Protein AF-A0A8C1GZW6-F1 (afdb_monomer)

pLDDT: mean 74.62, std 24.91, range [24.97, 98.5]

Radius of gyration: 87.18 Å; Cα contacts (8 Å, |Δi|>4): 19; chains: 1; bounding box: 157×88×228 Å

Sequence (388 aa):
MKTSWSILDLGSNAAQRAEIDMFERYIRGLDLQPQTENYETASQIEMATSPGRKTKARQQLLTLEQKCDVAKSMHKQMAEDLKRAKDLSERELDNYKATLEEADIHLTEVKKECCQFDRDIGKALRDKKSVTMSAEKVIRYIEDKVKAKESLIEKLHQKNAALLAYKKKLQIQLKQQEEMGEGLTALDFEQLKFGNMKCRKLLDEQNLRRVELKLLTGKTLHVLNSNKEKLQTLTHESDVLNSDSALRAKLLIKFEEETKQAEEERNKAEVLNRKLRGQLADFHVPHVLQYIKVKESHGQLKKSVKEWERKVEIAEVRILQTLKIYIYIPELCFLNDLIIIIPDGTKNVLKILGQASDHCWSQNSSSTTCSHRCWIVWFLKQQKLNMS

Mean predicted aligned error: 21.72 Å

Foldseek 3Di:
DPPPVVVVVVVVVVVVVVLVVLVVVLVVVVVPDDDDDDDDDDDDDDDDDDDDDDDPPPPPDDDPVRSVVSVVVSVVVVVVVVVVVVVVVVVVVVVVVVVVVVVVVVVVVVVVVVVVCCVQLVVVVVPPPCPPVSVVSVVVVVVVVVVVVVVVVVVVVVVVVVVVVVVVVVVVVVVVVVVVVVVCDPVNVVVVVVVVVVVVVVVVVVVVVVVVVVVVVVVVVVVVVVVVVVVVVVVVVVVVVVVVVVVVVVVVVVVVVVVVVVVVVVVVVVVVVVVVVVVVVVDDDPDPVVVVVVVVVVVVVVVVVVVVVVVVVVVVVVVVVVVVVVPDDDDDDDDDDDDDDDDDDDDDDDDDDDDDDDYDDDDDDDDDDDDDDDDDPPPVPPPDDDDD

Secondary structure (DSSP, 8-state):
--HHHHHHHHHHHHHHHHHHHHHHHHHHHHTTSPP-------------------------PPPHHHHHHHHHHHHHHHHHHHHHHHHHHHHHHHHHHHHHHHHHHHHHHHHHHHHHHIIIIIHHHH-TT-HHHHHHHHHHHHHHHHHHHHHHHHHHHHHHHHHHHHHHHHHHHHHHHHHHHHTS-HHHHHHHHHHHHHHHHHHHHHHHHHHHHHHHHHHHHHHHHHHHHHHHHHHHHHHHHHHHHHHHHHHHHHHHHHHHHHHHHHHHHHHHHHHHHHHHHH-----HHHHHHHHHHHHHHHHHHHHHHHHHHHHHHHHHHHHHHTTS----------------------------------------------SSSSSTTSSSS---

InterPro domains:
  IPR025254 CCDC113/CCDC96, coiled-coil [PF13870] (147-319)
  IPR051885 Coiled-coil domain-containing protein involved in ciliogenesis [PTHR15654] (14-318)

Solvent-accessible surface area (backbone atoms only — not comparable to full-atom values): 23611 Å² total; per-residue (Å²): 130,78,68,64,59,58,57,56,51,53,53,52,54,50,51,52,50,52,52,50,52,52,50,52,52,52,53,61,54,52,79,73,51,84,89,77,89,87,81,91,89,85,83,89,84,84,87,83,92,82,90,87,74,89,78,71,79,76,78,80,73,73,50,74,66,58,51,51,50,52,50,52,50,51,51,51,50,52,52,51,51,52,47,53,53,48,58,50,54,52,53,50,51,52,50,51,51,53,53,50,53,51,49,53,51,49,51,52,48,51,52,51,50,52,56,47,46,44,62,72,46,49,56,53,66,70,51,82,89,40,67,72,65,36,53,56,49,52,52,51,52,51,51,54,49,51,53,53,49,53,55,47,49,54,54,49,52,54,51,50,53,51,50,53,53,50,51,51,52,52,53,50,53,51,50,50,50,50,54,59,54,57,74,60,43,75,64,54,56,50,48,50,50,50,51,52,52,54,51,49,53,53,50,51,54,51,51,49,52,50,51,52,51,50,51,51,50,52,51,51,50,52,54,50,50,54,50,50,52,52,49,51,52,52,50,51,52,49,51,52,50,51,51,50,51,54,51,50,53,56,49,50,54,50,51,53,52,52,48,53,50,51,49,52,52,49,51,54,50,50,52,51,50,51,50,52,52,49,50,56,70,71,57,68,83,70,55,69,69,59,51,51,51,54,51,49,51,50,52,50,52,52,50,50,52,54,52,49,53,51,52,49,51,53,51,50,52,52,55,57,52,59,63,60,63,78,75,77,86,89,90,80,82,83,89,78,93,79,90,78,90,81,84,88,89,81,92,88,85,90,79,84,82,85,76,90,74,82,85,74,88,86,80,87,88,82,89,86,90,88,80,79,95,83,82,87,80,78,75,90,75,81,87,80,90,77,99,127

Organism: Cyprinus carpio (NCBI:txid7962)

Structure (mmCIF, N/CA/C/O backbone):
data_AF-A0A8C1GZW6-F1
#
_entry.id   AF-A0A8C1GZW6-F1
#
loop_
_atom_site.group_PDB
_atom_site.id
_atom_site.type_symbol
_atom_site.label_atom_id
_atom_site.label_alt_id
_atom_site.label_comp_id
_atom_site.label_asym_id
_atom_site.label_entity_id
_atom_site.label_seq_id
_atom_site.pdbx_PDB_ins_code
_atom_site.Cartn_x
_atom_site.Cartn_y
_atom_site.Cartn_z
_atom_site.occupancy
_atom_site.B_iso_or_equiv
_atom_site.auth_seq_id
_atom_site.auth_comp_id
_atom_site.auth_asym_id
_atom_site.auth_atom_id
_atom_site.pdbx_PDB_model_num
ATOM 1 N N . MET A 1 1 ? -20.889 56.865 37.096 1.00 44.75 1 MET A N 1
ATOM 2 C CA . MET A 1 1 ? -19.533 56.318 36.839 1.00 44.75 1 MET A CA 1
ATOM 3 C C . MET A 1 1 ? -18.882 55.573 38.021 1.00 44.75 1 MET A C 1
ATOM 5 O O . MET A 1 1 ? -17.919 54.864 37.774 1.00 44.75 1 MET A O 1
ATOM 9 N N . LYS A 1 2 ? -19.381 55.635 39.274 1.00 47.78 2 LYS A N 1
ATOM 10 C CA . LYS A 1 2 ? -18.767 54.917 40.422 1.00 47.78 2 LYS A CA 1
ATOM 11 C C . LYS A 1 2 ? -19.174 53.441 40.605 1.00 47.78 2 LYS A C 1
ATOM 13 O O . LYS A 1 2 ? -18.517 52.738 41.355 1.00 47.78 2 LYS A O 1
ATOM 18 N N . THR A 1 3 ? -20.203 52.948 39.919 1.00 47.19 3 THR A N 1
ATOM 19 C CA . THR A 1 3 ? -20.730 51.580 40.109 1.00 47.19 3 THR A CA 1
ATOM 20 C C . THR A 1 3 ? -20.043 50.509 39.254 1.00 47.19 3 THR A C 1
ATOM 22 O O . THR A 1 3 ? -20.139 49.331 39.571 1.00 47.19 3 THR A O 1
ATOM 25 N N . SER A 1 4 ? -19.309 50.893 38.203 1.00 43.72 4 SER A N 1
ATOM 26 C CA . SER A 1 4 ? -18.641 49.934 37.306 1.00 43.72 4 SER A CA 1
ATOM 27 C C . SER A 1 4 ? -17.363 49.334 37.903 1.00 43.72 4 SER A C 1
ATOM 29 O O . SER A 1 4 ? -17.035 48.190 37.612 1.00 43.72 4 SER A O 1
ATOM 31 N N . TRP A 1 5 ? -16.649 50.087 38.746 1.00 42.88 5 TRP A N 1
ATOM 32 C CA . TRP A 1 5 ? -15.381 49.649 39.339 1.00 42.88 5 TRP A CA 1
ATOM 33 C C . TRP A 1 5 ? -15.591 48.658 40.488 1.00 42.88 5 TRP A C 1
ATOM 35 O O . TRP A 1 5 ? -14.840 47.700 40.606 1.00 42.88 5 TRP A O 1
ATOM 45 N N . SER A 1 6 ? -16.663 48.813 41.272 1.00 50.44 6 SER A N 1
ATOM 46 C CA . SER A 1 6 ? -16.993 47.888 42.365 1.00 50.44 6 SER A CA 1
ATOM 47 C C . SER A 1 6 ? -17.390 46.494 41.863 1.00 50.44 6 SER A C 1
ATOM 49 O O . SER A 1 6 ? -17.057 45.501 42.498 1.00 50.44 6 SER A O 1
ATOM 51 N N . ILE A 1 7 ? -18.065 46.407 40.709 1.00 51.47 7 ILE A N 1
ATOM 52 C CA . ILE A 1 7 ? -18.487 45.132 40.102 1.00 51.47 7 ILE A CA 1
ATOM 53 C C . ILE A 1 7 ? -17.284 44.376 39.509 1.00 51.47 7 ILE A C 1
ATOM 55 O O . ILE A 1 7 ? -17.191 43.160 39.664 1.00 51.47 7 ILE A O 1
ATOM 59 N N . LEU A 1 8 ? -16.336 45.091 38.887 1.00 51.97 8 LEU A N 1
ATOM 60 C CA . LEU A 1 8 ? -15.081 44.513 38.384 1.00 51.97 8 LEU A CA 1
ATOM 61 C C . LEU A 1 8 ? -14.177 44.004 39.523 1.00 51.97 8 LEU A C 1
ATOM 63 O O . LEU A 1 8 ? -13.577 42.938 39.398 1.00 51.97 8 LEU A O 1
ATOM 67 N N . ASP A 1 9 ? -14.124 44.719 40.649 1.00 54.75 9 ASP A N 1
ATOM 68 C CA . ASP A 1 9 ? -13.275 44.361 41.794 1.00 54.75 9 ASP A CA 1
ATOM 69 C C . ASP A 1 9 ? -13.837 43.169 42.601 1.00 54.75 9 ASP A C 1
ATOM 71 O O . ASP A 1 9 ? -13.098 42.287 43.041 1.00 54.75 9 ASP A O 1
ATOM 75 N N . LEU A 1 10 ? -15.169 43.060 42.706 1.00 52.91 10 LEU A N 1
ATOM 76 C CA . LEU A 1 10 ? -15.850 41.894 43.290 1.00 52.91 10 LEU A CA 1
ATOM 77 C C . LEU A 1 10 ? -15.604 40.608 42.484 1.00 52.91 10 LEU A C 1
ATOM 79 O O . LEU A 1 10 ? -15.371 39.552 43.074 1.00 52.91 10 LEU A O 1
ATOM 83 N N . GLY A 1 11 ? -15.614 40.694 41.148 1.00 59.31 11 GLY A N 1
ATOM 84 C CA . GLY A 1 11 ? -15.303 39.562 40.267 1.00 59.31 11 GLY A CA 1
ATOM 85 C C . GLY A 1 11 ? -13.843 39.109 40.370 1.00 59.31 11 GLY A C 1
ATOM 86 O O . GLY A 1 11 ? -13.572 37.909 40.408 1.00 59.31 11 GLY A O 1
ATOM 87 N N . SER A 1 12 ? -12.912 40.060 40.495 1.00 65.69 12 SER A N 1
ATOM 88 C CA . SER A 1 12 ? -11.482 39.784 40.686 1.00 65.69 12 SER A CA 1
ATOM 89 C C . SER A 1 12 ? -11.206 39.094 42.030 1.00 65.69 12 SER A C 1
ATOM 91 O O . SER A 1 12 ? -10.506 38.082 42.089 1.00 65.69 12 SER A O 1
ATOM 93 N N . ASN A 1 13 ? -11.842 39.565 43.109 1.00 76.44 13 ASN A N 1
ATOM 94 C CA . ASN A 1 13 ? -11.713 38.973 44.444 1.00 76.44 13 ASN A CA 1
ATOM 95 C C . ASN A 1 13 ? -12.309 37.552 44.504 1.00 76.44 13 ASN A C 1
ATOM 97 O O . ASN A 1 13 ? -11.730 36.653 45.111 1.00 76.44 13 ASN A O 1
ATOM 101 N N . ALA A 1 14 ? -13.440 37.314 43.831 1.00 78.94 14 ALA A N 1
ATOM 102 C CA . ALA A 1 14 ? -14.045 35.985 43.741 1.00 78.94 14 ALA A CA 1
ATOM 103 C C . ALA A 1 14 ? -13.168 34.990 42.961 1.00 78.94 14 ALA A C 1
ATOM 105 O O . ALA A 1 14 ? -12.989 33.856 43.404 1.00 78.94 14 ALA A O 1
ATOM 106 N N . ALA A 1 15 ? -12.582 35.419 41.839 1.00 77.06 15 ALA A N 1
ATOM 107 C CA . ALA A 1 15 ? -11.681 34.588 41.043 1.00 77.06 15 ALA A CA 1
ATOM 108 C C . ALA A 1 15 ? -10.411 34.208 41.822 1.00 77.06 15 ALA A C 1
ATOM 110 O O . ALA A 1 15 ? -10.025 33.042 41.834 1.00 77.06 15 ALA A O 1
ATOM 111 N N . GLN A 1 16 ? -9.814 35.160 42.544 1.00 80.12 16 GLN A N 1
ATOM 112 C CA . GLN A 1 16 ? -8.653 34.903 43.402 1.00 80.12 16 GLN A CA 1
ATOM 113 C C . GLN A 1 16 ? -8.978 33.935 44.544 1.00 80.12 16 GLN A C 1
ATOM 115 O O . GLN A 1 16 ? -8.186 33.047 44.847 1.00 80.12 16 GLN A O 1
ATOM 120 N N . ARG A 1 17 ? -10.157 34.053 45.164 1.00 81.44 17 ARG A N 1
ATOM 121 C CA . ARG A 1 17 ? -10.601 33.100 46.195 1.00 81.44 17 ARG A CA 1
ATOM 122 C C . ARG A 1 17 ? -10.824 31.698 45.636 1.00 81.44 17 ARG A C 1
ATOM 124 O O . ARG A 1 17 ? -10.465 30.734 46.301 1.00 81.44 17 ARG A O 1
ATOM 131 N N . ALA A 1 18 ? -11.387 31.581 44.433 1.00 80.69 18 ALA A N 1
ATOM 132 C CA . ALA A 1 18 ? -11.562 30.296 43.760 1.00 80.69 18 ALA A CA 1
ATOM 133 C C . ALA A 1 18 ? -10.213 29.654 43.391 1.00 80.69 18 ALA A C 1
ATOM 135 O O . ALA A 1 18 ? -10.045 28.446 43.540 1.00 80.69 18 ALA A O 1
ATOM 136 N N . GLU A 1 19 ? -9.238 30.463 42.961 1.00 80.81 19 GLU A N 1
ATOM 137 C CA . GLU A 1 19 ? -7.859 30.020 42.729 1.00 80.81 19 GLU A CA 1
ATOM 138 C C . GLU A 1 19 ? -7.224 29.498 44.031 1.00 80.81 19 GLU A C 1
ATOM 140 O O . GLU A 1 19 ? -6.676 28.396 44.044 1.00 80.81 19 GLU A O 1
ATOM 145 N N . ILE A 1 20 ? -7.354 30.237 45.139 1.00 84.19 20 ILE A N 1
ATOM 146 C CA . ILE A 1 20 ? -6.832 29.829 46.453 1.00 84.19 20 ILE A CA 1
ATOM 147 C C . ILE A 1 20 ? -7.492 28.527 46.937 1.00 84.19 20 ILE A C 1
ATOM 149 O O . ILE A 1 20 ? -6.777 27.601 47.306 1.00 84.19 20 ILE A O 1
ATOM 153 N N . ASP A 1 21 ? -8.823 28.408 46.883 1.00 84.50 21 ASP A N 1
ATOM 154 C CA . ASP A 1 21 ? -9.544 27.184 47.282 1.00 84.50 21 ASP A CA 1
ATOM 155 C C . ASP A 1 21 ? -9.121 25.966 46.445 1.00 84.50 21 ASP A C 1
ATOM 157 O O . ASP A 1 21 ? -8.913 24.879 46.987 1.00 84.50 21 ASP A O 1
ATOM 161 N N . MET A 1 22 ? -8.926 26.141 45.133 1.00 85.19 22 MET A N 1
ATOM 162 C CA . MET A 1 22 ? -8.444 25.077 44.248 1.00 85.19 22 MET A CA 1
ATOM 163 C C . MET A 1 22 ? -7.055 24.578 44.669 1.00 85.19 22 MET A C 1
ATOM 165 O O . MET A 1 22 ? -6.859 23.368 44.809 1.00 85.19 22 MET A O 1
ATOM 169 N N . PHE A 1 23 ? -6.119 25.490 44.944 1.00 83.44 23 PHE A N 1
ATOM 170 C CA . PHE A 1 23 ? -4.781 25.124 45.409 1.00 83.44 23 PHE A CA 1
ATOM 171 C C . PHE A 1 23 ? -4.786 24.518 46.812 1.00 83.44 23 PHE A C 1
ATOM 173 O O . PHE A 1 23 ? -4.081 23.544 47.056 1.00 83.44 23 PHE A O 1
ATOM 180 N N . GLU A 1 24 ? -5.603 25.030 47.730 1.00 84.44 24 GLU A N 1
ATOM 181 C CA . GLU A 1 24 ? -5.739 24.439 49.059 1.00 84.44 24 GLU A CA 1
ATOM 182 C C . GLU A 1 24 ? -6.296 23.011 49.002 1.00 84.44 24 GLU A C 1
ATOM 184 O O . GLU A 1 24 ? -5.834 22.141 49.736 1.00 84.44 24 GLU A O 1
ATOM 189 N N . ARG A 1 25 ? -7.276 22.739 48.128 1.00 80.25 25 ARG A N 1
ATOM 190 C CA . ARG A 1 25 ? -7.793 21.376 47.912 1.00 80.25 25 ARG A CA 1
ATOM 191 C C . ARG A 1 25 ? -6.733 20.454 47.326 1.00 80.25 25 ARG A C 1
ATOM 193 O O . ARG A 1 25 ? -6.627 19.320 47.781 1.00 80.25 25 ARG A O 1
ATOM 200 N N . TYR A 1 26 ? -5.938 20.948 46.380 1.00 81.50 26 TYR A N 1
ATOM 201 C CA . TYR A 1 26 ? -4.816 20.199 45.821 1.00 81.50 26 TYR A CA 1
ATOM 202 C C . TYR A 1 26 ? -3.787 19.829 46.897 1.00 81.50 26 TYR A C 1
ATOM 204 O O . TYR A 1 26 ? -3.408 18.668 47.017 1.00 81.50 26 TYR A O 1
ATOM 212 N N . ILE A 1 27 ? -3.399 20.792 47.737 1.00 81.44 27 ILE A N 1
ATOM 213 C CA . ILE A 1 27 ? -2.453 20.575 48.841 1.00 81.44 27 ILE A CA 1
ATOM 214 C C . ILE A 1 27 ? -3.016 19.569 49.855 1.00 81.44 27 ILE A C 1
ATOM 216 O O . ILE A 1 27 ? -2.327 18.621 50.218 1.00 81.44 27 ILE A O 1
ATOM 220 N N . ARG A 1 28 ? -4.291 19.708 50.247 1.00 79.50 28 ARG A N 1
ATOM 221 C CA . ARG A 1 28 ? -4.967 18.743 51.135 1.00 79.50 28 ARG A CA 1
ATOM 222 C C . ARG A 1 28 ? -5.018 17.327 50.543 1.00 79.50 28 ARG A C 1
ATOM 224 O O . ARG A 1 28 ? -4.983 16.360 51.295 1.00 79.50 28 ARG A O 1
ATOM 231 N N . GLY A 1 29 ? -5.108 17.199 49.218 1.00 70.38 29 GLY A N 1
ATOM 232 C CA . GLY A 1 29 ? -5.064 15.913 48.517 1.00 70.38 29 GLY A CA 1
ATOM 233 C C . GLY A 1 29 ? -3.675 15.267 48.497 1.00 70.38 29 GLY A C 1
ATOM 234 O O . GLY A 1 29 ? -3.581 14.043 48.566 1.00 70.38 29 GLY A O 1
ATOM 235 N N . LEU A 1 30 ? -2.606 16.070 48.450 1.00 63.25 30 LEU A N 1
ATOM 236 C CA . LEU A 1 30 ? -1.219 15.592 48.493 1.00 63.25 30 LEU A CA 1
ATOM 237 C C . LEU A 1 30 ? -0.821 15.046 49.871 1.00 63.25 30 LEU A C 1
ATOM 239 O O . LEU A 1 30 ? -0.143 14.026 49.936 1.00 63.25 30 LEU A O 1
ATOM 243 N N . ASP A 1 31 ? -1.291 15.659 50.963 1.00 55.56 31 ASP A N 1
ATOM 244 C CA . ASP A 1 31 ? -1.019 15.191 52.337 1.00 55.56 31 ASP A CA 1
ATOM 245 C C . ASP A 1 31 ? -1.650 13.819 52.657 1.00 55.56 31 ASP A C 1
ATOM 247 O O . ASP A 1 31 ? -1.290 13.175 53.643 1.00 55.56 31 ASP A O 1
ATOM 251 N N . LEU A 1 32 ? -2.576 13.344 51.818 1.00 56.09 32 LEU A N 1
ATOM 252 C CA . LEU A 1 32 ? -3.212 12.028 51.936 1.00 56.09 32 LEU A CA 1
ATOM 253 C C . LEU A 1 32 ? -2.522 10.940 51.088 1.00 56.09 32 LEU A C 1
ATOM 255 O O . LEU A 1 32 ? -2.893 9.770 51.201 1.00 56.09 32 LEU A O 1
ATOM 259 N N . GLN A 1 33 ? -1.522 11.283 50.263 1.00 41.81 33 GLN A N 1
ATOM 260 C CA . GLN A 1 33 ? -0.715 10.307 49.523 1.00 41.81 33 GLN A CA 1
ATOM 261 C C . GLN A 1 33 ? 0.612 10.010 50.247 1.00 41.81 33 GLN A C 1
ATOM 263 O O . GLN A 1 33 ? 1.394 10.928 50.495 1.00 41.81 33 GLN A O 1
ATOM 268 N N . PRO A 1 34 ? 0.939 8.736 50.541 1.00 41.00 34 PRO A N 1
ATOM 269 C CA . PRO A 1 34 ? 2.281 8.364 50.969 1.00 41.00 34 PRO A CA 1
ATOM 270 C C . PRO A 1 34 ? 3.279 8.659 49.842 1.00 41.00 34 PRO A C 1
ATOM 272 O O . PRO A 1 34 ? 3.136 8.161 48.725 1.00 41.00 34 PRO A O 1
ATOM 275 N N . GLN A 1 35 ? 4.280 9.478 50.157 1.00 37.03 35 GLN A N 1
ATOM 276 C CA . GLN A 1 35 ? 5.396 9.853 49.289 1.00 37.03 35 GLN A CA 1
ATOM 277 C C . GLN A 1 35 ? 6.021 8.620 48.616 1.00 37.03 35 GLN A C 1
ATOM 279 O O . GLN A 1 35 ? 6.473 7.697 49.291 1.00 37.03 35 GLN A O 1
ATOM 284 N N . THR A 1 36 ? 6.084 8.622 47.284 1.00 30.61 36 THR A N 1
ATOM 285 C CA . THR A 1 36 ? 7.051 7.814 46.532 1.00 30.61 36 THR A CA 1
ATOM 286 C C . THR A 1 36 ? 7.781 8.735 45.560 1.00 30.61 36 THR A C 1
ATOM 288 O O . THR A 1 36 ? 7.169 9.446 44.768 1.00 30.61 36 THR A O 1
ATOM 291 N N . GLU A 1 37 ? 9.097 8.766 45.725 1.00 38.41 37 GLU A N 1
ATOM 292 C CA . GLU A 1 37 ? 10.082 9.654 45.111 1.00 38.41 37 GLU A CA 1
ATOM 293 C C . GLU A 1 37 ? 10.200 9.461 43.586 1.00 38.41 37 GLU A C 1
ATOM 295 O O . GLU A 1 37 ? 10.073 8.336 43.101 1.00 38.41 37 GLU A O 1
ATOM 300 N N . ASN A 1 38 ? 10.525 10.526 42.833 1.00 32.91 38 ASN A N 1
ATOM 301 C CA . ASN A 1 38 ? 11.826 10.647 42.148 1.00 32.91 38 ASN A CA 1
ATOM 302 C C . ASN A 1 38 ? 11.934 11.808 41.131 1.00 32.91 38 ASN A C 1
ATOM 304 O O . ASN A 1 38 ? 10.976 12.174 40.453 1.00 32.91 38 ASN A O 1
ATOM 308 N N . TYR A 1 39 ? 13.194 12.244 40.989 1.00 32.94 39 TYR A N 1
ATOM 309 C CA . TYR A 1 39 ? 13.848 13.096 39.980 1.00 32.94 39 TYR A CA 1
ATOM 310 C C . TYR A 1 39 ? 13.787 14.616 40.206 1.00 32.94 39 TYR A C 1
ATOM 312 O O . TYR A 1 39 ? 12.782 15.278 39.978 1.00 32.94 39 TYR A O 1
ATOM 320 N N . GLU A 1 40 ? 14.815 15.205 40.831 1.00 32.91 40 GLU A N 1
ATOM 321 C CA . GLU A 1 40 ? 16.162 15.494 40.283 1.00 32.91 40 GLU A CA 1
ATOM 322 C C . GLU A 1 40 ? 16.124 16.490 39.120 1.00 32.91 40 GLU A C 1
ATOM 324 O O . GLU A 1 40 ? 15.840 16.115 37.990 1.00 32.91 40 GLU A O 1
ATOM 329 N N . THR A 1 41 ? 16.468 17.753 39.393 1.00 32.50 41 THR A N 1
ATOM 330 C CA . THR A 1 41 ? 17.342 18.612 38.566 1.00 32.50 41 THR A CA 1
ATOM 331 C C . THR A 1 41 ? 17.531 19.936 39.307 1.00 32.50 41 THR A C 1
ATOM 333 O O . THR A 1 41 ? 16.633 20.769 39.308 1.00 32.5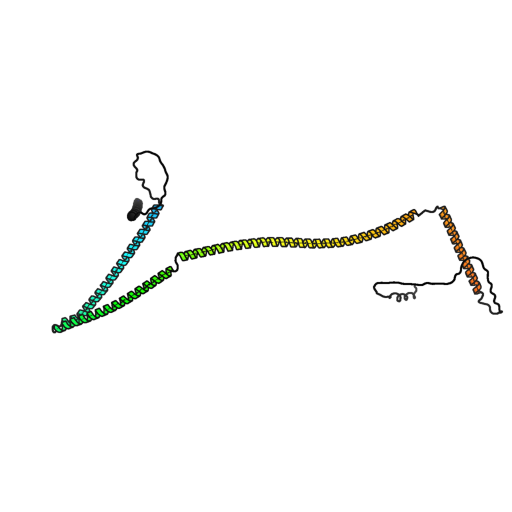0 41 THR A O 1
ATOM 336 N N . ALA A 1 42 ? 18.686 20.124 39.948 1.00 29.16 42 ALA A N 1
ATOM 337 C CA . ALA A 1 42 ? 19.359 21.421 40.116 1.00 29.16 42 ALA A CA 1
ATOM 338 C C . ALA A 1 42 ? 20.606 21.222 40.989 1.00 29.16 42 ALA A C 1
ATOM 340 O O . ALA A 1 42 ? 20.632 21.561 42.171 1.00 29.16 42 ALA A O 1
ATOM 341 N N . SER A 1 43 ? 21.640 20.631 40.394 1.00 34.38 43 SER A N 1
ATOM 342 C CA . SER A 1 43 ? 22.997 20.748 40.915 1.00 34.38 43 SER A CA 1
ATOM 343 C C . SER A 1 43 ? 23.626 22.040 40.384 1.00 34.38 43 SER A C 1
ATOM 345 O O . SER A 1 43 ? 23.306 22.463 39.274 1.00 34.38 43 SER A O 1
ATOM 347 N N . GLN A 1 44 ? 24.565 22.579 41.166 1.00 33.09 44 GLN A N 1
ATOM 348 C CA . GLN A 1 44 ? 25.487 23.693 40.892 1.00 33.09 44 GLN A CA 1
ATOM 349 C C . GLN A 1 44 ? 24.996 25.105 41.256 1.00 33.09 44 GLN A C 1
ATOM 351 O O . GLN A 1 44 ? 24.270 25.753 40.511 1.00 33.09 44 GLN A O 1
ATOM 356 N N . ILE A 1 45 ? 25.471 25.601 42.405 1.00 36.12 45 ILE A N 1
ATOM 357 C CA . ILE A 1 45 ? 26.421 26.727 42.507 1.00 36.12 45 ILE A CA 1
ATOM 358 C C . ILE A 1 45 ? 27.117 26.602 43.873 1.00 36.12 45 ILE A C 1
ATOM 360 O O . ILE A 1 45 ? 26.476 26.618 44.924 1.00 36.12 45 ILE A O 1
ATOM 364 N N . GLU A 1 46 ? 28.436 26.431 43.836 1.00 34.09 46 GLU A N 1
ATOM 365 C CA . GLU A 1 46 ? 29.315 26.387 45.001 1.00 34.09 46 GLU A CA 1
ATOM 366 C C . GLU A 1 46 ? 29.593 27.783 45.588 1.00 34.09 46 GLU A C 1
ATOM 368 O O . GLU A 1 46 ? 29.791 28.757 44.868 1.00 34.09 46 GLU A O 1
ATOM 373 N N . MET A 1 47 ? 29.652 27.796 46.925 1.00 35.66 47 MET A N 1
ATOM 374 C CA . MET A 1 47 ? 30.547 28.540 47.828 1.00 35.66 47 MET A CA 1
ATOM 375 C C . MET A 1 47 ? 30.739 30.065 47.694 1.00 35.66 47 MET A C 1
ATOM 377 O O . MET A 1 47 ? 31.457 30.542 46.825 1.00 35.66 47 MET A O 1
ATOM 381 N N . ALA A 1 48 ? 30.303 30.798 48.733 1.00 34.34 48 ALA A N 1
ATOM 382 C CA . ALA A 1 48 ? 31.159 31.735 49.483 1.00 34.34 48 ALA A CA 1
ATOM 383 C C . ALA A 1 48 ? 30.511 32.182 50.819 1.00 34.34 48 ALA A C 1
ATOM 385 O O . ALA A 1 48 ? 29.454 32.803 50.864 1.00 34.34 48 ALA A O 1
ATOM 386 N N . THR A 1 49 ? 31.191 31.815 51.902 1.00 35.41 49 THR A N 1
ATOM 387 C CA . THR A 1 49 ? 31.354 32.419 53.240 1.00 35.41 49 THR A CA 1
ATOM 388 C C . THR A 1 49 ? 30.560 33.688 53.628 1.00 35.41 49 THR A C 1
ATOM 390 O O . THR A 1 49 ? 30.836 34.775 53.128 1.00 35.41 49 THR A O 1
ATOM 393 N N . SER A 1 50 ? 29.702 33.585 54.660 1.00 35.41 50 SER A N 1
ATOM 394 C CA . SER A 1 50 ? 29.711 34.381 55.924 1.00 35.41 50 SER A CA 1
ATOM 395 C C . SER A 1 50 ? 28.319 34.469 56.592 1.00 35.41 50 SER A C 1
ATOM 397 O O . SER A 1 50 ? 27.306 34.522 55.894 1.00 35.41 50 SER A O 1
ATOM 399 N N . PRO A 1 51 ? 28.233 34.485 57.941 1.00 43.88 51 PRO A N 1
ATOM 400 C CA . PRO A 1 51 ? 26.987 34.278 58.673 1.00 43.88 51 PRO A CA 1
ATOM 401 C C . PRO A 1 51 ? 26.250 35.591 58.976 1.00 43.88 51 PRO A C 1
ATOM 403 O O . PRO A 1 51 ? 26.846 36.568 59.420 1.00 43.88 51 PRO A O 1
ATOM 406 N N . GLY A 1 52 ? 24.924 35.579 58.813 1.00 42.59 52 GLY A N 1
ATOM 407 C CA . GLY A 1 52 ? 24.039 36.603 59.376 1.00 42.59 52 GLY A CA 1
ATOM 408 C C . GLY A 1 52 ? 23.136 37.304 58.364 1.00 42.59 52 GLY A C 1
ATOM 409 O O . GLY A 1 52 ? 23.382 38.444 57.983 1.00 42.59 52 GLY A O 1
ATOM 410 N N . ARG A 1 53 ? 22.011 36.675 57.999 1.00 37.91 53 ARG A N 1
ATOM 411 C CA . ARG A 1 53 ? 20.814 37.407 57.553 1.00 37.91 53 ARG A CA 1
ATOM 412 C C . ARG A 1 53 ? 19.573 36.525 57.647 1.00 37.91 53 ARG A C 1
ATOM 414 O O . ARG A 1 53 ? 19.561 35.415 57.134 1.00 37.91 53 ARG A O 1
ATOM 421 N N . LYS A 1 54 ? 18.531 37.046 58.303 1.00 39.53 54 LYS A N 1
ATOM 422 C CA . LYS A 1 54 ? 17.197 36.443 58.435 1.00 39.53 54 LYS A CA 1
ATOM 423 C C . LYS A 1 54 ? 16.704 35.939 57.072 1.00 39.53 54 LYS A C 1
ATOM 425 O O . LYS A 1 54 ? 16.382 36.745 56.199 1.00 39.53 54 LYS A O 1
ATOM 430 N N . THR A 1 55 ? 16.635 34.626 56.897 1.00 36.88 55 THR A N 1
ATOM 431 C CA . THR A 1 55 ? 16.049 33.978 55.724 1.00 36.88 55 THR A CA 1
ATOM 432 C C . THR A 1 55 ? 14.537 34.177 55.775 1.00 36.88 55 THR A C 1
ATOM 434 O O . THR A 1 55 ? 13.806 33.416 56.399 1.00 36.88 55 THR A O 1
ATOM 437 N N . LYS A 1 56 ? 14.043 35.235 55.118 1.00 42.75 56 LYS A N 1
ATOM 438 C CA . LYS A 1 56 ? 12.672 35.221 54.598 1.00 42.75 56 LYS A CA 1
ATOM 439 C C . LYS A 1 56 ? 12.595 34.002 53.685 1.00 42.75 56 LYS A C 1
ATOM 441 O O . LYS A 1 56 ? 13.313 33.968 52.686 1.00 42.75 56 LYS A O 1
ATOM 446 N N . ALA A 1 57 ? 11.800 33.003 54.069 1.00 41.22 57 ALA A N 1
ATOM 447 C CA . ALA A 1 57 ? 11.519 31.840 53.242 1.00 41.22 57 ALA A CA 1
ATOM 448 C C . ALA A 1 57 ? 11.163 32.340 51.839 1.00 41.22 57 ALA A C 1
ATOM 450 O O . ALA A 1 57 ? 10.193 33.080 51.656 1.00 41.22 57 ALA A O 1
ATOM 451 N N . ARG A 1 58 ? 12.032 32.042 50.873 1.00 44.97 58 ARG A N 1
ATOM 452 C CA . ARG A 1 58 ? 11.845 32.421 49.480 1.00 44.97 58 ARG A CA 1
ATOM 453 C C . ARG A 1 58 ? 10.625 31.632 49.025 1.00 44.97 58 ARG A C 1
ATOM 455 O O . ARG A 1 58 ? 10.732 30.431 48.818 1.00 44.97 58 ARG A O 1
ATOM 462 N N . GLN A 1 59 ? 9.464 32.284 48.980 1.00 52.91 59 GLN A N 1
ATOM 463 C CA . GLN A 1 59 ? 8.256 31.711 48.399 1.00 52.91 59 GLN A CA 1
ATOM 464 C C . GLN A 1 59 ? 8.640 31.266 46.986 1.00 52.91 59 GLN A C 1
ATOM 466 O O . GLN A 1 59 ? 8.924 32.103 46.130 1.00 52.91 59 GLN A O 1
ATOM 471 N N . GLN A 1 60 ? 8.768 29.959 46.768 1.00 59.00 60 GLN A N 1
ATOM 472 C CA . GLN A 1 60 ? 8.909 29.413 45.428 1.00 59.00 60 GLN A CA 1
ATOM 473 C C . GLN A 1 60 ? 7.570 29.666 44.739 1.00 59.00 60 GLN A C 1
ATOM 475 O O . GLN A 1 60 ? 6.583 28.987 45.009 1.00 59.00 60 GLN A O 1
ATOM 480 N N . LEU A 1 61 ? 7.507 30.715 43.918 1.00 69.00 61 LEU A N 1
ATOM 481 C CA . LEU A 1 61 ? 6.357 30.927 43.053 1.00 69.00 61 LEU A CA 1
ATOM 482 C C . LEU A 1 61 ? 6.336 29.784 42.036 1.00 69.00 61 LEU A C 1
ATOM 484 O O . LEU A 1 61 ? 7.288 29.625 41.273 1.00 69.00 61 LEU A O 1
ATOM 488 N N . LEU A 1 62 ? 5.249 29.011 42.036 1.00 71.62 62 LEU A N 1
ATOM 489 C CA . LEU A 1 62 ? 4.962 28.043 40.981 1.00 71.62 62 LEU A CA 1
ATOM 490 C C . LEU A 1 62 ? 4.973 28.760 39.630 1.00 71.62 62 LEU A C 1
ATOM 492 O O . LEU A 1 62 ? 4.416 29.859 39.497 1.00 71.62 62 LEU A O 1
ATOM 496 N N . THR A 1 63 ? 5.589 28.136 38.629 1.00 80.62 63 THR A N 1
ATOM 497 C CA . THR A 1 63 ? 5.531 28.648 37.260 1.00 80.62 63 THR A CA 1
ATOM 498 C C . THR A 1 63 ? 4.088 28.602 36.752 1.00 80.62 63 THR A C 1
ATOM 500 O O . THR A 1 63 ? 3.255 27.838 37.246 1.00 80.62 63 THR A O 1
ATOM 503 N N . LEU A 1 64 ? 3.762 29.434 35.757 1.00 78.12 64 LEU A N 1
ATOM 504 C CA . LEU A 1 64 ? 2.420 29.440 35.159 1.00 78.12 64 LEU A CA 1
ATOM 505 C C . LEU A 1 64 ? 2.025 28.053 34.630 1.00 78.12 64 LEU A C 1
ATOM 507 O O . LEU A 1 64 ? 0.878 27.650 34.780 1.00 78.12 64 LEU A O 1
ATOM 511 N N . GLU A 1 65 ? 2.986 27.308 34.086 1.00 80.75 65 GLU A N 1
ATOM 512 C CA . GLU A 1 65 ? 2.797 25.936 33.613 1.00 80.75 65 GLU A CA 1
ATOM 513 C C . GLU A 1 65 ? 2.405 24.984 34.752 1.00 80.75 65 GLU A C 1
ATOM 515 O O . GLU A 1 65 ? 1.363 24.334 34.677 1.00 80.75 65 GLU A O 1
ATOM 520 N N . GLN A 1 66 ? 3.140 25.009 35.870 1.00 82.62 66 GLN A N 1
ATOM 521 C CA . GLN A 1 66 ? 2.816 24.214 37.060 1.00 82.62 66 GLN A CA 1
ATOM 522 C C . GLN A 1 66 ? 1.435 24.563 37.628 1.00 82.62 66 GLN A C 1
ATOM 524 O O . GLN A 1 66 ? 0.669 23.675 37.998 1.00 82.62 66 GLN A O 1
ATOM 529 N N . LYS A 1 67 ? 1.074 25.853 37.664 1.00 84.50 67 LYS A N 1
ATOM 530 C CA . LYS A 1 67 ? -0.268 26.289 38.079 1.00 84.50 67 LYS A CA 1
ATOM 531 C C . LYS A 1 67 ? -1.361 25.757 37.151 1.00 84.50 67 LYS A C 1
ATOM 533 O O . LYS A 1 67 ? -2.406 25.320 37.633 1.00 84.50 67 LYS A O 1
ATOM 538 N N . CYS A 1 68 ? -1.134 25.784 35.838 1.00 84.25 68 CYS A N 1
ATOM 539 C CA . CYS A 1 68 ? -2.070 25.241 34.858 1.00 84.25 68 CYS A CA 1
ATOM 540 C C . CYS A 1 68 ? -2.250 23.729 35.015 1.00 84.25 68 CYS A C 1
ATOM 542 O O . CYS A 1 68 ? -3.372 23.243 34.889 1.00 84.25 68 CYS A O 1
ATOM 544 N N . ASP A 1 69 ? -1.189 22.985 35.309 1.00 84.44 69 ASP A N 1
ATOM 545 C CA . ASP A 1 69 ? -1.278 21.534 35.474 1.00 84.44 69 ASP A CA 1
ATOM 546 C C . ASP A 1 69 ? -1.992 21.137 36.767 1.00 84.44 69 ASP A C 1
ATOM 548 O O . ASP A 1 69 ? -2.853 20.253 36.742 1.00 84.44 69 ASP A O 1
ATOM 552 N N . VAL A 1 70 ? -1.754 21.864 37.863 1.00 86.94 70 VAL A N 1
ATOM 553 C CA . VAL A 1 70 ? -2.538 21.718 39.098 1.00 86.94 70 VAL A CA 1
ATOM 554 C C . VAL A 1 70 ? -4.017 22.026 38.844 1.00 86.94 70 VAL A C 1
ATOM 556 O O . VAL A 1 70 ? -4.882 21.237 39.224 1.00 86.94 70 VAL A O 1
ATOM 559 N N . ALA A 1 71 ? -4.324 23.109 38.123 1.00 86.75 71 ALA A N 1
ATOM 560 C CA . ALA A 1 71 ? -5.700 23.462 37.778 1.00 86.75 71 ALA A CA 1
ATOM 561 C C . ALA A 1 71 ? -6.388 22.386 36.917 1.00 86.75 71 ALA A C 1
ATOM 563 O O . ALA A 1 71 ? -7.540 22.040 37.179 1.00 86.75 71 ALA A O 1
ATOM 564 N N . LYS A 1 72 ? -5.694 21.815 35.922 1.00 87.38 72 LYS A N 1
ATOM 565 C CA . LYS A 1 72 ? -6.216 20.705 35.102 1.00 87.38 72 LYS A CA 1
ATOM 566 C C . LYS A 1 72 ? -6.461 19.450 35.938 1.00 87.38 72 LYS A C 1
ATOM 568 O O . LYS A 1 72 ? -7.506 18.820 35.782 1.00 87.38 72 LYS A O 1
ATOM 573 N N . SER A 1 73 ? -5.521 19.095 36.815 1.00 87.31 73 SER A N 1
ATOM 574 C CA . SER A 1 73 ? -5.634 17.933 37.702 1.00 87.31 73 SER A CA 1
ATOM 575 C C . SER A 1 73 ? -6.833 18.071 38.643 1.00 87.31 73 SER A C 1
ATOM 577 O O . SER A 1 73 ? -7.704 17.202 38.678 1.00 87.31 73 SER A O 1
ATOM 579 N N . MET A 1 74 ? -6.960 19.222 39.308 1.00 87.75 74 MET A N 1
ATOM 580 C CA . MET A 1 74 ? -8.093 19.513 40.187 1.00 87.75 74 MET A CA 1
ATOM 581 C C . MET A 1 74 ? -9.416 19.568 39.434 1.00 87.75 74 MET A C 1
ATOM 583 O O . MET A 1 74 ? -10.425 19.073 39.930 1.00 87.75 74 MET A O 1
ATOM 587 N N . HIS A 1 75 ? -9.436 20.136 38.228 1.00 87.94 75 HIS A N 1
ATOM 588 C CA . HIS A 1 75 ? -10.629 20.134 37.390 1.00 87.94 75 HIS A CA 1
ATOM 589 C C . HIS A 1 75 ? -11.069 18.709 37.040 1.00 87.94 75 HIS A C 1
ATOM 591 O O . HIS A 1 75 ? -12.253 18.393 37.146 1.00 87.94 75 HIS A O 1
ATOM 597 N N . LYS A 1 76 ? -10.121 17.834 36.685 1.00 90.31 76 LYS A N 1
ATOM 598 C CA . LYS A 1 76 ? -10.395 16.419 36.425 1.00 90.31 76 LYS A CA 1
ATOM 599 C C . LYS A 1 76 ? -10.945 15.719 37.671 1.00 90.31 76 LYS A C 1
ATOM 601 O O . LYS A 1 76 ? -11.976 15.062 37.576 1.00 90.31 76 LYS A O 1
ATOM 606 N N . GLN A 1 77 ? -10.324 15.918 38.834 1.00 89.50 77 GLN A N 1
ATOM 607 C CA . GLN A 1 77 ? -10.788 15.335 40.095 1.00 89.50 77 GLN A CA 1
ATOM 608 C C . GLN A 1 77 ? -12.195 15.817 40.469 1.00 89.50 77 GLN A C 1
ATOM 610 O O . GLN A 1 77 ? -13.066 15.005 40.761 1.00 89.50 77 GLN A O 1
ATOM 615 N N . MET A 1 78 ? -12.460 17.124 40.378 1.00 89.56 78 MET A N 1
ATOM 616 C CA . MET A 1 78 ? -13.793 17.680 40.633 1.00 89.56 78 MET A CA 1
ATOM 617 C C . MET A 1 78 ? -14.836 17.158 39.641 1.00 89.56 78 MET A C 1
ATOM 619 O O . MET A 1 78 ? -15.980 16.926 40.025 1.00 89.56 78 MET A O 1
ATOM 623 N N . ALA A 1 79 ? -14.468 16.962 38.373 1.00 92.81 79 ALA A N 1
ATOM 624 C CA . ALA A 1 79 ? -15.361 16.370 37.382 1.00 92.81 79 ALA A CA 1
ATOM 625 C C . ALA A 1 79 ? -15.699 14.908 37.727 1.00 92.81 79 ALA A C 1
ATOM 627 O O . ALA A 1 79 ? -16.857 14.502 37.609 1.00 92.81 79 ALA A O 1
ATOM 628 N N . GLU A 1 80 ? -14.717 14.132 38.192 1.00 94.56 80 GLU A N 1
ATOM 629 C CA . GLU A 1 80 ? -14.915 12.760 38.671 1.00 94.56 80 GLU A CA 1
ATOM 630 C C . GLU A 1 80 ? -15.770 12.714 39.948 1.00 94.56 80 GLU A C 1
ATOM 632 O O . GLU A 1 80 ? -16.706 11.919 40.023 1.00 94.56 80 GLU A O 1
ATOM 637 N N . ASP A 1 81 ? -15.524 13.596 40.919 1.00 92.50 81 ASP A N 1
ATOM 638 C CA . ASP A 1 81 ? -16.324 13.725 42.145 1.00 92.50 81 ASP A CA 1
ATOM 639 C C . ASP A 1 81 ? -17.774 14.090 41.846 1.00 92.50 81 ASP A C 1
ATOM 641 O O . ASP A 1 81 ? -18.701 13.476 42.373 1.00 92.50 81 ASP A O 1
ATOM 645 N N . LEU A 1 82 ? -17.981 15.053 40.949 1.00 94.75 82 LEU A N 1
ATOM 646 C CA . LEU A 1 82 ? -19.307 15.475 40.522 1.00 94.75 82 LEU A CA 1
ATOM 647 C C . LEU A 1 82 ? -20.043 14.341 39.803 1.00 94.75 82 LEU A C 1
ATOM 649 O O . LEU A 1 82 ? -21.245 14.173 40.004 1.00 94.75 82 LEU A O 1
ATOM 653 N N . LYS A 1 83 ? -19.338 13.536 39.000 1.00 95.56 83 LYS A N 1
ATOM 654 C CA . LYS A 1 83 ? -19.913 12.336 38.384 1.00 95.56 83 LYS A CA 1
ATOM 655 C C . LYS A 1 83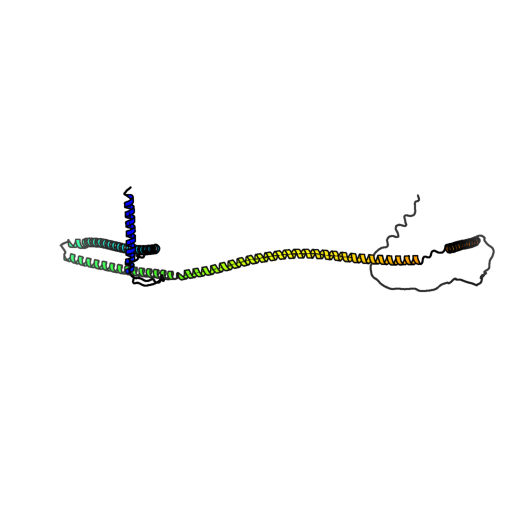 ? -20.297 11.297 39.441 1.00 95.56 83 LYS A C 1
ATOM 657 O O . LYS A 1 83 ? -21.431 10.838 39.434 1.00 95.56 83 LYS A O 1
ATOM 662 N N . ARG A 1 84 ? -19.409 10.995 40.396 1.00 95.94 84 ARG A N 1
ATOM 663 C CA . ARG A 1 84 ? -19.699 10.068 41.505 1.00 95.94 84 ARG A CA 1
ATOM 664 C C . ARG A 1 84 ? -20.905 10.510 42.331 1.00 95.94 84 ARG A C 1
ATOM 666 O O . ARG A 1 84 ? -21.758 9.686 42.645 1.00 95.94 84 ARG A O 1
ATOM 673 N N . ALA A 1 85 ? -20.985 11.797 42.662 1.00 95.50 85 ALA A N 1
ATOM 674 C CA . ALA A 1 85 ? -22.101 12.361 43.411 1.00 95.50 85 ALA A CA 1
ATOM 675 C C . ALA A 1 85 ? -23.422 12.244 42.635 1.00 95.50 85 ALA A C 1
ATOM 677 O O . ALA A 1 85 ? -24.436 11.861 43.215 1.00 95.50 85 ALA A O 1
ATOM 678 N N . LYS A 1 86 ? -23.405 12.510 41.320 1.00 96.44 86 LYS A N 1
ATOM 679 C CA . LYS A 1 86 ? -24.571 12.308 40.447 1.00 96.44 86 LYS A CA 1
ATOM 680 C C . LYS A 1 86 ? -25.012 10.848 40.426 1.00 96.44 86 LYS A C 1
ATOM 682 O O . LYS A 1 86 ? -26.169 10.582 40.739 1.00 96.44 86 LYS A O 1
ATOM 687 N N . ASP A 1 87 ? -24.091 9.926 40.150 1.00 95.56 87 ASP A N 1
ATOM 688 C CA . ASP A 1 87 ? -24.381 8.490 40.079 1.00 95.56 87 ASP A CA 1
ATOM 689 C C . ASP A 1 87 ? -24.952 7.965 41.410 1.00 95.56 87 ASP A C 1
ATOM 691 O O . ASP A 1 87 ? -25.857 7.132 41.418 1.00 95.56 87 ASP A O 1
ATOM 695 N N . LEU A 1 88 ? -24.448 8.453 42.551 1.00 96.50 88 LEU A N 1
ATOM 696 C CA . LEU A 1 88 ? -24.983 8.108 43.870 1.00 96.50 88 LEU A CA 1
ATOM 697 C C . LEU A 1 88 ? -26.404 8.653 44.059 1.00 96.50 88 LEU A C 1
ATOM 699 O O . LEU A 1 88 ? -27.296 7.899 44.437 1.00 96.50 88 LEU A O 1
ATOM 703 N N . SER A 1 89 ? -26.619 9.936 43.756 1.00 96.38 89 SER A N 1
ATOM 704 C CA . SER A 1 89 ? -27.931 10.574 43.907 1.00 96.38 89 SER A CA 1
ATOM 705 C C . SER A 1 89 ? -29.006 9.935 43.023 1.00 96.38 89 SER A C 1
ATOM 707 O O . SER A 1 89 ? -30.146 9.788 43.451 1.00 96.38 89 SER A O 1
ATOM 709 N N . GLU A 1 90 ? -28.648 9.505 41.810 1.00 95.88 90 GLU A N 1
ATOM 710 C CA . GLU A 1 90 ? -29.564 8.821 40.896 1.00 95.88 90 GLU A CA 1
ATOM 711 C C . GLU A 1 90 ? -29.967 7.448 41.445 1.00 95.88 90 GLU A C 1
ATOM 713 O O . GLU A 1 90 ? -31.155 7.136 41.507 1.00 95.88 90 GLU A O 1
ATOM 718 N N . ARG A 1 91 ? -29.001 6.674 41.961 1.00 96.31 91 ARG A N 1
ATOM 719 C CA . ARG A 1 91 ? -29.281 5.393 42.632 1.00 96.31 91 ARG A CA 1
ATOM 720 C C . ARG A 1 91 ? -30.194 5.562 43.841 1.00 96.31 91 ARG A C 1
ATOM 722 O O . ARG A 1 91 ? -31.099 4.758 44.040 1.00 96.31 91 ARG A O 1
ATOM 729 N N . GLU A 1 92 ? -29.958 6.582 44.663 1.00 96.31 92 GLU A N 1
ATOM 730 C CA . GLU A 1 92 ? -30.812 6.868 45.818 1.00 96.31 92 GLU A CA 1
ATOM 731 C C . GLU A 1 92 ? -32.228 7.259 45.390 1.00 96.31 92 GLU A C 1
ATOM 733 O O . GLU A 1 92 ? -33.196 6.737 45.942 1.00 96.31 92 GLU A O 1
ATOM 738 N N . LEU A 1 93 ? -32.367 8.118 44.375 1.00 96.75 93 LEU A N 1
ATOM 739 C CA . LEU A 1 93 ? -33.670 8.481 43.818 1.00 96.75 93 LEU A CA 1
ATOM 740 C C . LEU A 1 93 ? -34.427 7.262 43.293 1.00 96.75 93 LEU A C 1
ATOM 742 O O . LEU A 1 93 ? -35.624 7.140 43.550 1.00 96.75 93 LEU A O 1
ATOM 746 N N . ASP A 1 94 ? -33.756 6.353 42.593 1.00 96.00 94 ASP A N 1
ATOM 747 C CA . ASP A 1 94 ? -34.389 5.137 42.088 1.00 96.00 94 ASP A CA 1
ATOM 748 C C . ASP A 1 94 ? -34.799 4.184 43.219 1.00 96.00 94 ASP A C 1
ATOM 750 O O . ASP A 1 94 ? -35.894 3.622 43.174 1.00 96.00 94 ASP A O 1
ATOM 754 N N . ASN A 1 95 ? -34.004 4.081 44.290 1.00 96.44 95 ASN A N 1
ATOM 755 C CA . ASN A 1 95 ? -34.392 3.336 45.492 1.00 96.44 95 ASN A CA 1
ATOM 756 C C . ASN A 1 95 ? -35.632 3.940 46.171 1.00 96.44 95 ASN A C 1
ATOM 758 O O . ASN A 1 95 ? -36.540 3.205 46.568 1.00 96.44 95 ASN A O 1
ATOM 762 N N . TYR A 1 96 ? -35.699 5.270 46.295 1.00 96.81 96 TYR A N 1
ATOM 763 C CA . TYR A 1 96 ? -36.868 5.940 46.868 1.00 96.81 96 TYR A CA 1
ATOM 764 C C . TYR A 1 96 ? -38.116 5.753 46.003 1.00 96.81 96 TYR A C 1
ATOM 766 O O . TYR A 1 96 ? -39.183 5.483 46.551 1.00 96.81 96 TYR A O 1
ATOM 774 N N . LYS A 1 97 ? -37.994 5.831 44.671 1.00 97.19 97 LYS A N 1
ATOM 775 C CA . LYS A 1 97 ? -39.104 5.530 43.752 1.00 97.19 97 LYS A CA 1
ATOM 776 C C . LYS A 1 97 ? -39.595 4.094 43.926 1.00 97.19 97 LYS A C 1
ATOM 778 O O . LYS A 1 97 ? -40.788 3.898 44.118 1.00 97.19 97 LYS A O 1
ATOM 783 N N . ALA A 1 98 ? -38.688 3.116 43.939 1.00 95.50 98 ALA A N 1
ATOM 784 C CA . ALA A 1 98 ? -39.047 1.711 44.133 1.00 95.50 98 ALA A CA 1
ATOM 785 C C . ALA A 1 98 ? -39.757 1.479 45.480 1.00 95.50 98 ALA A C 1
ATOM 787 O O . ALA A 1 98 ? -40.769 0.786 45.536 1.00 95.50 98 ALA A O 1
ATOM 788 N N . THR A 1 99 ? -39.272 2.117 46.551 1.00 96.06 99 THR A N 1
ATOM 789 C CA . THR A 1 99 ? -39.887 2.035 47.888 1.00 96.06 99 THR A CA 1
ATOM 790 C C . THR A 1 99 ? -41.288 2.652 47.909 1.00 96.06 99 THR A C 1
ATOM 792 O O . THR A 1 99 ? -42.199 2.113 48.536 1.00 96.06 99 THR A O 1
ATOM 795 N N . LEU A 1 100 ? -41.477 3.785 47.225 1.00 96.69 100 LEU A N 1
ATOM 796 C CA . LEU A 1 100 ? -42.779 4.441 47.109 1.00 96.69 100 LEU A CA 1
ATOM 797 C C . LEU A 1 100 ? -43.772 3.565 46.329 1.00 96.69 100 LEU A C 1
ATOM 799 O O . LEU A 1 100 ? -44.895 3.364 46.784 1.00 96.69 100 LEU A O 1
ATOM 803 N N . GLU A 1 101 ? -43.345 3.006 45.194 1.00 95.75 101 GLU A N 1
ATOM 804 C CA . GLU A 1 101 ? -44.160 2.099 44.380 1.00 95.75 101 GLU A CA 1
ATOM 805 C C . GLU A 1 101 ? -44.566 0.841 45.163 1.00 95.75 101 GLU A C 1
ATOM 807 O O . GLU A 1 101 ? -45.729 0.439 45.125 1.00 95.75 101 GLU A O 1
ATOM 812 N N . GLU A 1 102 ? -43.645 0.246 45.927 1.00 95.12 102 GLU A N 1
ATOM 813 C CA . GLU A 1 102 ? -43.944 -0.883 46.816 1.00 95.12 102 GLU A CA 1
ATOM 814 C C . GLU A 1 102 ? -44.986 -0.504 47.880 1.00 95.12 102 GLU A C 1
ATOM 816 O O . GLU A 1 102 ? -45.961 -1.231 48.086 1.00 95.12 102 GLU A O 1
ATOM 821 N N . ALA A 1 103 ? -44.827 0.657 48.521 1.00 95.88 103 ALA A N 1
ATOM 822 C CA . ALA A 1 103 ? -45.767 1.144 49.526 1.00 95.88 103 ALA A CA 1
ATOM 823 C C . ALA A 1 103 ? -47.169 1.393 48.942 1.00 95.88 103 ALA A C 1
ATOM 825 O O . ALA A 1 103 ? -48.167 1.036 49.575 1.00 95.88 103 ALA A O 1
ATOM 826 N N . ASP A 1 104 ? -47.261 1.948 47.732 1.00 96.50 104 ASP A N 1
ATOM 827 C CA . ASP A 1 104 ? -48.529 2.147 47.028 1.00 96.50 104 ASP A CA 1
ATOM 828 C C . ASP A 1 104 ? -49.197 0.810 46.685 1.00 96.50 104 ASP A C 1
ATOM 830 O O . ASP A 1 104 ? -50.398 0.629 46.927 1.00 96.50 104 ASP A O 1
ATOM 834 N N . ILE A 1 105 ? -48.427 -0.167 46.193 1.00 95.00 105 ILE A N 1
ATOM 835 C CA . ILE A 1 105 ? -48.925 -1.525 45.944 1.00 95.00 105 ILE A CA 1
ATOM 836 C C . ILE A 1 105 ? -49.466 -2.119 47.248 1.00 95.00 105 ILE A C 1
ATOM 838 O O . ILE A 1 105 ? -50.636 -2.510 47.291 1.00 95.00 105 ILE A O 1
ATOM 842 N N . HIS A 1 106 ? -48.686 -2.096 48.331 1.00 94.69 106 HIS A N 1
ATOM 843 C CA . HIS A 1 106 ? -49.100 -2.605 49.640 1.00 94.69 106 HIS A CA 1
ATOM 844 C C . HIS A 1 106 ? -50.362 -1.911 50.159 1.00 94.69 106 HIS A C 1
ATOM 846 O O . HIS A 1 106 ? -51.286 -2.574 50.633 1.00 94.69 106 HIS A O 1
ATOM 852 N N . LEU A 1 107 ? -50.461 -0.588 50.023 1.00 96.06 107 LEU A N 1
ATOM 853 C CA . LEU A 1 107 ? -51.644 0.163 50.430 1.00 96.06 107 LEU A CA 1
ATOM 854 C C . LEU A 1 107 ? -52.886 -0.278 49.647 1.00 96.06 107 LEU A C 1
ATOM 856 O O . LEU A 1 107 ? -53.964 -0.438 50.229 1.00 96.06 107 LEU A O 1
ATOM 860 N N . THR A 1 108 ? -52.764 -0.476 48.331 1.00 95.88 108 THR A N 1
ATOM 861 C CA . THR A 1 108 ? -53.888 -0.959 47.516 1.00 95.88 108 THR A CA 1
ATOM 862 C C . THR A 1 108 ? -54.279 -2.394 47.859 1.00 95.88 108 THR A C 1
ATOM 864 O O . THR A 1 108 ? -55.472 -2.701 47.877 1.00 95.88 108 THR A O 1
ATOM 867 N N . GLU A 1 109 ? -53.317 -3.265 48.167 1.00 92.06 109 GLU A N 1
ATOM 868 C CA . GLU A 1 109 ? -53.568 -4.643 48.592 1.00 92.06 109 GLU A CA 1
ATOM 869 C C . GLU A 1 109 ? -54.271 -4.696 49.946 1.00 92.06 109 GLU A C 1
ATOM 871 O O . GLU A 1 109 ? -55.318 -5.329 50.053 1.00 92.06 109 GLU A O 1
ATOM 876 N N . VAL A 1 110 ? -53.777 -3.964 50.948 1.00 94.81 110 VAL A N 1
ATOM 877 C CA . VAL A 1 110 ? -54.406 -3.887 52.275 1.00 94.81 110 VAL A CA 1
ATOM 878 C C . VAL A 1 110 ? -55.838 -3.372 52.161 1.00 94.81 110 VAL A C 1
ATOM 880 O O . VAL A 1 110 ? -56.748 -3.981 52.714 1.00 94.81 110 VAL A O 1
ATOM 883 N N . LYS A 1 111 ? -56.081 -2.308 51.384 1.00 95.62 111 LYS A N 1
ATOM 884 C CA . LYS A 1 111 ? -57.445 -1.803 51.146 1.00 95.62 111 LYS A CA 1
ATOM 885 C C . LYS A 1 111 ? -58.351 -2.870 50.529 1.00 95.62 111 LYS A C 1
ATOM 887 O O . LYS A 1 111 ? -59.483 -3.044 50.981 1.00 95.62 111 LYS A O 1
ATOM 892 N N . LYS A 1 112 ? -57.868 -3.596 49.512 1.00 93.50 112 LYS A N 1
ATOM 893 C CA . LYS A 1 112 ? -58.622 -4.691 48.877 1.00 93.50 112 LYS A CA 1
ATOM 894 C C . LYS A 1 112 ? -58.928 -5.808 49.873 1.00 93.50 112 LYS A C 1
ATOM 896 O O . LYS A 1 112 ? -60.072 -6.258 49.921 1.00 93.50 112 LYS A O 1
ATOM 901 N N . GLU A 1 113 ? -57.944 -6.215 50.670 1.00 89.81 113 GLU A N 1
ATOM 902 C CA . GLU A 1 113 ? -58.076 -7.264 51.685 1.00 89.81 113 GLU A CA 1
ATOM 903 C C . GLU A 1 113 ? -59.047 -6.859 52.802 1.00 89.81 113 GLU A C 1
ATOM 905 O O . GLU A 1 113 ? -59.929 -7.643 53.142 1.00 89.81 113 GLU A O 1
ATOM 910 N N . CYS A 1 114 ? -58.984 -5.620 53.300 1.00 89.25 114 CYS A N 1
ATOM 911 C CA . CYS A 1 114 ? -59.949 -5.094 54.270 1.00 89.25 114 CYS A CA 1
ATOM 912 C C . CYS A 1 114 ? -61.378 -5.110 53.710 1.00 89.25 114 CYS A C 1
ATOM 914 O O . CYS A 1 114 ? -62.285 -5.652 54.339 1.00 89.25 114 CYS A O 1
ATOM 916 N N . CYS A 1 115 ? -61.587 -4.582 52.496 1.00 91.06 115 CYS A N 1
ATOM 917 C CA . CYS A 1 115 ? -62.907 -4.600 51.866 1.00 91.06 115 CYS A CA 1
ATOM 918 C C . CYS A 1 115 ? -63.416 -6.025 51.619 1.00 91.06 115 CYS A C 1
ATOM 920 O O . CYS A 1 115 ? -64.617 -6.272 51.703 1.00 91.06 115 CYS A O 1
ATOM 922 N N . GLN A 1 116 ? -62.532 -6.961 51.272 1.00 88.50 116 GLN A N 1
ATOM 923 C CA . GLN A 1 116 ? -62.908 -8.352 51.052 1.00 88.50 116 GLN A CA 1
ATOM 924 C C . GLN A 1 116 ? -63.277 -9.049 52.364 1.00 88.50 116 GLN A C 1
ATOM 926 O O . GLN A 1 116 ? -64.334 -9.672 52.433 1.00 88.50 116 GLN A O 1
ATOM 931 N N . PHE A 1 117 ? -62.488 -8.854 53.418 1.00 88.62 117 PHE A N 1
ATOM 932 C CA . PHE A 1 117 ? -62.792 -9.358 54.753 1.00 88.62 117 PHE A CA 1
ATOM 933 C C . PHE A 1 117 ? -64.145 -8.845 55.267 1.00 88.62 117 PHE A C 1
ATOM 935 O O . PHE A 1 117 ? -64.979 -9.630 55.715 1.00 88.62 117 PHE A O 1
ATOM 942 N N . ASP A 1 118 ? -64.429 -7.548 55.137 1.00 86.88 118 ASP A N 1
ATOM 943 C CA . ASP A 1 118 ? -65.711 -6.977 55.568 1.00 86.88 118 ASP A CA 1
ATOM 944 C C . ASP A 1 118 ? -66.910 -7.519 54.775 1.00 86.88 118 ASP A C 1
ATOM 946 O O . ASP A 1 118 ? -68.013 -7.667 55.323 1.00 86.88 118 ASP A O 1
ATOM 950 N N . ARG A 1 119 ? -66.714 -7.827 53.484 1.00 86.06 119 ARG A N 1
ATOM 951 C CA . ARG A 1 119 ? -67.740 -8.463 52.644 1.00 86.06 119 ARG A CA 1
ATOM 952 C C . ARG A 1 119 ? -68.000 -9.908 53.059 1.00 86.06 119 ARG A C 1
ATOM 954 O O . ARG A 1 119 ? -69.168 -10.266 53.219 1.00 86.06 119 ARG A O 1
ATOM 961 N N . ASP A 1 120 ? -66.942 -10.694 53.226 1.00 82.88 120 ASP A N 1
ATOM 962 C CA . ASP A 1 120 ? -67.017 -12.152 53.371 1.00 82.88 120 ASP A CA 1
ATOM 963 C C . ASP A 1 120 ? -67.279 -12.567 54.832 1.00 82.88 120 ASP A C 1
ATOM 965 O O . ASP A 1 120 ? -68.087 -13.458 55.103 1.00 82.88 120 ASP A O 1
ATOM 969 N N . ILE A 1 121 ? -66.658 -11.866 55.786 1.00 83.44 121 ILE A N 1
ATOM 970 C CA . ILE A 1 121 ? -66.752 -12.115 57.232 1.00 83.44 121 ILE A CA 1
ATOM 971 C C . ILE A 1 121 ? -67.602 -11.059 57.938 1.00 83.44 121 ILE A C 1
ATOM 973 O O . ILE A 1 121 ? -68.462 -11.402 58.752 1.00 83.44 121 ILE A O 1
ATOM 977 N N . GLY A 1 122 ? -67.412 -9.776 57.618 1.00 80.06 122 GLY A N 1
ATOM 978 C CA . GLY A 1 122 ? -68.053 -8.672 58.342 1.00 80.06 122 GLY A CA 1
ATOM 979 C C . GLY A 1 122 ? -69.585 -8.729 58.333 1.00 80.06 122 GLY A C 1
ATOM 980 O O . GLY A 1 122 ? -70.221 -8.386 59.329 1.00 80.06 122 GLY A O 1
ATOM 981 N N . LYS A 1 123 ? -70.204 -9.219 57.249 1.00 75.31 123 LYS A N 1
ATOM 982 C CA . LYS A 1 123 ? -71.656 -9.485 57.211 1.00 75.31 123 LYS A CA 1
ATOM 983 C C . LYS A 1 123 ? -72.064 -10.624 58.150 1.00 75.31 123 LYS A C 1
ATOM 985 O O . LYS A 1 123 ? -73.017 -10.461 58.901 1.00 75.31 123 LYS A O 1
ATOM 990 N N . ALA A 1 124 ? -71.320 -11.730 58.152 1.00 71.69 124 ALA A N 1
ATOM 991 C CA . ALA A 1 124 ? -71.618 -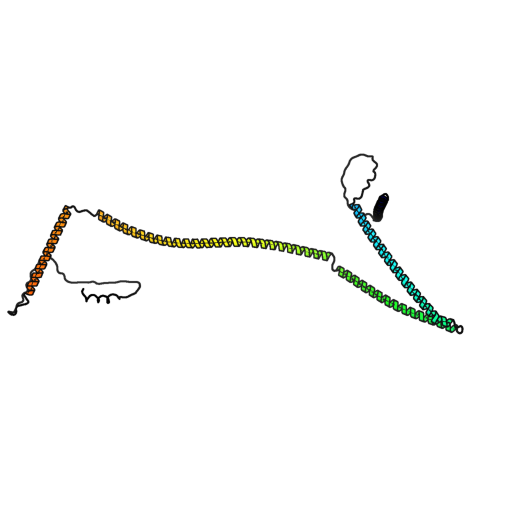12.904 58.971 1.00 71.69 124 ALA A CA 1
ATOM 992 C C . ALA A 1 124 ? -71.448 -12.649 60.481 1.00 71.69 124 ALA A C 1
ATOM 994 O O . ALA A 1 124 ? -72.133 -13.281 61.278 1.00 71.69 124 ALA A O 1
ATOM 995 N N . LEU A 1 125 ? -70.572 -11.717 60.873 1.00 71.19 125 LEU A N 1
ATOM 996 C CA . LEU A 1 125 ? -70.353 -11.349 62.277 1.00 71.19 125 LEU A CA 1
ATOM 997 C C . LEU A 1 125 ? -71.461 -10.453 62.863 1.00 71.19 125 LEU A C 1
ATOM 999 O O . LEU A 1 125 ? -71.640 -10.413 64.079 1.00 71.19 125 LEU A O 1
ATOM 1003 N N . ARG A 1 126 ? -72.203 -9.717 62.023 1.00 72.50 126 ARG A N 1
ATOM 1004 C CA . ARG A 1 126 ? -73.285 -8.818 62.473 1.00 72.50 126 ARG A CA 1
ATOM 1005 C C . ARG A 1 126 ? -74.585 -9.562 62.803 1.00 72.50 126 ARG A C 1
ATOM 1007 O O . ARG A 1 126 ? -75.400 -9.049 63.572 1.00 72.50 126 ARG A O 1
ATOM 1014 N N . ASP A 1 127 ? -74.747 -10.785 62.302 1.00 68.06 127 ASP A N 1
ATOM 1015 C CA . ASP A 1 127 ? -75.915 -11.631 62.547 1.00 68.06 127 ASP A CA 1
ATOM 1016 C C . ASP A 1 127 ? -75.772 -12.404 63.876 1.00 68.06 127 ASP A C 1
ATOM 1018 O O . ASP A 1 127 ? -75.256 -13.518 63.942 1.00 68.06 127 ASP A O 1
ATOM 1022 N N . LYS A 1 128 ? -76.271 -11.819 64.976 1.00 61.41 128 LYS A N 1
ATOM 1023 C CA . LYS A 1 128 ? -76.112 -12.308 66.369 1.00 61.41 128 LYS A CA 1
ATOM 1024 C C . LYS A 1 128 ? -76.675 -13.710 66.685 1.00 61.41 128 LYS A C 1
ATOM 1026 O O . LYS A 1 128 ? -76.493 -14.193 67.798 1.00 61.41 128 LYS A O 1
ATOM 1031 N N . LYS A 1 129 ? -77.375 -14.375 65.757 1.00 61.06 129 LYS A N 1
ATOM 1032 C CA . LYS A 1 129 ? -78.060 -15.663 66.006 1.00 61.06 129 LYS A CA 1
ATOM 1033 C C . LYS A 1 129 ? -77.144 -16.893 65.969 1.00 61.06 129 LYS A C 1
ATOM 1035 O O . LYS A 1 129 ? -77.598 -17.972 66.333 1.00 61.06 129 LYS A O 1
ATOM 1040 N N . SER A 1 130 ? -75.884 -16.771 65.540 1.00 55.72 130 SER A N 1
ATOM 1041 C CA . SER A 1 130 ? -75.008 -17.939 65.383 1.00 55.72 130 SER A CA 1
ATOM 1042 C C . SER A 1 130 ? -73.524 -17.616 65.569 1.00 55.72 130 SER A C 1
ATOM 1044 O O . SER A 1 130 ? -72.741 -17.558 64.622 1.00 55.72 130 SER A O 1
ATOM 1046 N N . VAL A 1 131 ? -73.124 -17.412 66.824 1.00 62.62 131 VAL A N 1
ATOM 1047 C CA . VAL A 1 131 ? -71.722 -17.145 67.184 1.00 62.62 131 VAL A CA 1
ATOM 1048 C C . VAL A 1 131 ? -70.812 -18.317 66.780 1.00 62.62 131 VAL A C 1
ATOM 1050 O O . VAL A 1 131 ? -69.765 -18.090 66.178 1.00 62.62 131 VAL A O 1
ATOM 1053 N N . THR A 1 132 ? -71.237 -19.568 66.983 1.00 62.81 132 THR A N 1
ATOM 1054 C CA . THR A 1 132 ? -70.449 -20.759 66.609 1.00 62.81 132 THR A CA 1
ATOM 1055 C C . THR A 1 132 ? -70.227 -20.888 65.093 1.00 62.81 132 THR A C 1
ATOM 1057 O O . THR A 1 132 ? -69.100 -21.127 64.670 1.00 62.81 132 THR A O 1
ATOM 1060 N N . MET A 1 133 ? -71.241 -20.628 64.251 1.00 63.34 133 MET A N 1
ATOM 1061 C CA . MET A 1 133 ? -71.071 -20.647 62.783 1.00 63.34 133 MET A CA 1
ATOM 1062 C C . MET A 1 133 ? -70.217 -19.482 62.268 1.00 63.34 133 MET A C 1
ATOM 1064 O O . MET A 1 133 ? -69.622 -19.579 61.193 1.00 63.34 133 MET A O 1
ATOM 1068 N N . SER A 1 134 ? -70.168 -18.366 63.003 1.00 73.06 134 SER A N 1
ATOM 1069 C CA . SER A 1 134 ? -69.327 -17.219 62.651 1.00 73.06 134 SER A CA 1
ATOM 1070 C C . SER A 1 134 ? -67.834 -17.525 62.840 1.00 73.06 134 SER A C 1
ATOM 1072 O O . SER A 1 134 ? -67.042 -17.210 61.954 1.00 73.06 134 SER A O 1
ATOM 1074 N N . ALA A 1 135 ? -67.458 -18.240 63.908 1.00 80.81 135 ALA A N 1
ATOM 1075 C CA . ALA A 1 135 ? -66.074 -18.654 64.156 1.00 80.81 135 ALA A CA 1
ATOM 1076 C C . ALA A 1 135 ? -65.547 -19.622 63.079 1.00 80.81 135 ALA A C 1
ATOM 1078 O O . ALA A 1 135 ? -64.452 -19.437 62.554 1.00 80.81 135 ALA A O 1
ATOM 1079 N N . GLU A 1 136 ? -66.352 -20.605 62.671 1.00 83.94 136 GLU A N 1
ATOM 1080 C CA . GLU A 1 136 ? -65.972 -21.579 61.638 1.00 83.94 136 GLU A CA 1
ATOM 1081 C C . GLU A 1 136 ? -65.822 -20.956 60.237 1.00 83.94 136 GLU A C 1
ATOM 1083 O O . GLU A 1 136 ? -65.029 -21.419 59.414 1.00 83.94 136 GLU A O 1
ATOM 1088 N N . LYS A 1 137 ? -66.555 -19.872 59.949 1.00 84.56 137 LYS A N 1
ATOM 1089 C CA . LYS A 1 137 ? -66.349 -19.077 58.727 1.00 84.56 137 LYS A CA 1
ATOM 1090 C C . LYS A 1 137 ? -65.037 -18.297 58.761 1.00 84.56 137 LYS A C 1
ATOM 1092 O O . LYS A 1 137 ? -64.362 -18.228 57.739 1.00 84.56 137 LYS A O 1
ATOM 1097 N N . VAL A 1 138 ? -64.672 -17.736 59.915 1.00 86.19 138 VAL A N 1
ATOM 1098 C CA . VAL A 1 138 ? -63.395 -17.026 60.087 1.00 86.19 138 VAL A CA 1
ATOM 1099 C C . VAL A 1 138 ? -62.218 -17.984 59.905 1.00 86.19 138 VAL A C 1
ATOM 1101 O O . VAL A 1 138 ? -61.286 -17.650 59.181 1.00 86.19 138 VAL A O 1
ATOM 1104 N N . ILE A 1 139 ? -62.284 -19.186 60.486 1.00 88.88 139 ILE A N 1
ATOM 1105 C CA . ILE A 1 139 ? -61.236 -20.208 60.332 1.00 88.88 139 ILE A CA 1
ATOM 1106 C C . ILE A 1 139 ? -61.061 -20.587 58.857 1.00 88.88 139 ILE A C 1
ATOM 1108 O O . ILE A 1 139 ? -59.954 -20.476 58.339 1.00 88.88 139 ILE A O 1
ATOM 1112 N N . ARG A 1 140 ? -62.149 -20.925 58.149 1.00 89.25 140 ARG A N 1
ATOM 1113 C CA . ARG A 1 140 ? -62.082 -21.240 56.710 1.00 89.25 140 ARG A CA 1
ATOM 1114 C C . ARG A 1 140 ? -61.515 -20.097 55.874 1.00 89.25 140 ARG A C 1
ATOM 1116 O O . ARG A 1 140 ? -60.691 -20.336 55.002 1.00 89.25 140 ARG A O 1
ATOM 1123 N N . TYR A 1 141 ? -61.910 -18.856 56.158 1.00 89.88 141 TYR A N 1
ATOM 1124 C CA . TYR A 1 141 ? -61.355 -17.692 55.467 1.00 89.88 141 TYR A CA 1
ATOM 1125 C C . TYR A 1 141 ? -59.842 -17.569 55.675 1.00 89.88 141 TYR A C 1
ATOM 1127 O O . TYR A 1 141 ? -59.113 -17.306 54.720 1.00 89.88 141 TYR A O 1
ATOM 1135 N N . ILE A 1 142 ? -59.358 -17.775 56.904 1.00 90.12 142 ILE A N 1
ATOM 1136 C CA . ILE A 1 142 ? -57.921 -17.757 57.200 1.00 90.12 142 ILE A CA 1
ATOM 1137 C C . ILE A 1 142 ? -57.216 -18.889 56.444 1.00 90.12 142 ILE A C 1
ATOM 1139 O O . ILE A 1 142 ? -56.213 -18.628 55.787 1.00 90.12 142 ILE A O 1
ATOM 1143 N N . GLU A 1 143 ? -57.746 -20.113 56.471 1.00 93.75 143 GLU A N 1
ATOM 1144 C CA . GLU A 1 143 ? -57.174 -21.261 55.753 1.00 93.75 143 GLU A CA 1
ATOM 1145 C C . GLU A 1 143 ? -57.101 -21.028 54.237 1.00 93.75 143 GLU A C 1
ATOM 1147 O O . GLU A 1 143 ? -56.064 -21.276 53.620 1.00 93.75 143 GLU A O 1
ATOM 1152 N N . ASP A 1 144 ? -58.168 -20.507 53.628 1.00 92.38 144 ASP A N 1
ATOM 1153 C CA . ASP A 1 144 ? -58.203 -20.189 52.198 1.00 92.38 144 ASP A CA 1
ATOM 1154 C C . ASP A 1 144 ? -57.206 -19.076 51.844 1.00 92.38 144 ASP A C 1
ATOM 1156 O O . ASP A 1 144 ? -56.533 -19.138 50.810 1.00 92.38 144 ASP A O 1
ATOM 1160 N N . LYS A 1 145 ? -57.052 -18.070 52.717 1.00 90.88 145 LYS A N 1
ATOM 1161 C CA . LYS A 1 145 ? -56.068 -16.993 52.535 1.00 90.88 145 LYS A CA 1
ATOM 1162 C C . LYS A 1 145 ? -54.635 -17.490 52.691 1.00 90.88 145 LYS A C 1
ATOM 1164 O O . LYS A 1 145 ? -53.785 -17.087 51.896 1.00 90.88 145 LYS A O 1
ATOM 1169 N N . VAL A 1 146 ? -54.370 -18.384 53.642 1.00 93.75 146 VAL A N 1
ATOM 1170 C CA . VAL A 1 146 ? -53.066 -19.044 53.793 1.00 93.75 146 VAL A CA 1
ATOM 1171 C C . VAL A 1 146 ? -52.732 -19.832 52.526 1.00 93.75 146 VAL A C 1
ATOM 1173 O O . VAL A 1 146 ? -51.699 -19.564 51.915 1.00 93.75 146 VAL A O 1
ATOM 1176 N N . LYS A 1 147 ? -53.646 -20.679 52.032 1.00 96.00 147 LYS A N 1
ATOM 1177 C CA . LYS A 1 147 ? -53.455 -21.435 50.777 1.00 96.00 147 LYS A CA 1
ATOM 1178 C C . LYS A 1 147 ? -53.213 -20.526 49.566 1.00 96.00 147 LYS A C 1
ATOM 1180 O O . LYS A 1 147 ? -52.360 -20.806 48.723 1.00 96.00 147 LYS A O 1
ATOM 1185 N N . ALA A 1 148 ? -53.945 -19.415 49.459 1.00 92.50 148 ALA A N 1
ATOM 1186 C CA . ALA A 1 148 ? -53.752 -18.451 48.377 1.00 92.50 148 ALA A CA 1
ATOM 1187 C C . ALA A 1 148 ? -52.368 -17.777 48.440 1.00 92.50 148 ALA A C 1
ATOM 1189 O O . ALA A 1 148 ? -51.724 -17.598 47.401 1.00 92.50 148 ALA A O 1
ATOM 1190 N N . LYS A 1 149 ? -51.891 -17.429 49.645 1.00 92.44 149 LYS A N 1
ATOM 1191 C CA . LYS A 1 149 ? -50.546 -16.873 49.858 1.00 92.44 149 LYS A CA 1
ATOM 1192 C C . LYS A 1 149 ? -49.455 -17.910 49.571 1.00 92.44 149 LYS A C 1
ATOM 1194 O O . LYS A 1 149 ? -48.496 -17.563 48.891 1.00 92.44 149 LYS A O 1
ATOM 1199 N N . GLU A 1 150 ? -49.625 -19.170 49.968 1.00 96.00 150 GLU A N 1
ATOM 1200 C CA . GLU A 1 150 ? -48.709 -20.271 49.619 1.00 96.00 150 GLU A CA 1
ATOM 1201 C C . GLU A 1 150 ? -48.584 -20.452 48.096 1.00 96.00 150 GLU A C 1
ATOM 1203 O O . GLU A 1 150 ? -47.476 -20.512 47.562 1.00 96.00 150 GLU A O 1
ATOM 1208 N N . SER A 1 151 ? -49.705 -20.428 47.363 1.00 95.94 151 SER A N 1
ATOM 1209 C CA . SER A 1 151 ? -49.689 -20.476 45.892 1.00 95.94 151 SER A CA 1
ATOM 1210 C C . SER A 1 151 ? -48.957 -19.280 45.268 1.00 95.94 151 SER A C 1
ATOM 1212 O O . SER A 1 151 ? -48.283 -19.421 44.244 1.00 95.94 151 SER A O 1
ATOM 1214 N N . LEU A 1 152 ? -49.082 -18.089 45.861 1.00 94.00 152 LEU A N 1
ATOM 1215 C CA . LEU A 1 152 ? -48.364 -16.901 45.402 1.00 94.00 152 LEU A CA 1
ATOM 1216 C C . LEU A 1 152 ? -46.857 -17.012 45.664 1.00 94.00 152 LEU A C 1
ATOM 1218 O O . LEU A 1 152 ? -46.078 -16.671 44.775 1.00 94.00 152 LEU A O 1
ATOM 1222 N N . ILE A 1 153 ? -46.452 -17.513 46.835 1.00 96.19 153 ILE A N 1
ATOM 1223 C CA . ILE A 1 153 ? -45.043 -17.756 47.178 1.00 96.19 153 ILE A CA 1
ATOM 1224 C C . ILE A 1 153 ? -44.409 -18.691 46.147 1.00 96.19 153 ILE A C 1
ATOM 1226 O O . ILE A 1 153 ? -43.371 -18.352 45.582 1.00 96.19 153 ILE A O 1
ATOM 1230 N N . GLU A 1 154 ? -45.068 -19.804 45.819 1.00 96.44 154 GLU A N 1
ATOM 1231 C CA . GLU A 1 154 ? -44.571 -20.756 44.820 1.00 96.44 154 GLU A CA 1
ATOM 1232 C C . GLU A 1 154 ? -44.406 -20.100 43.434 1.00 96.44 154 GLU A C 1
ATOM 1234 O O . GLU A 1 154 ? -43.363 -20.222 42.788 1.00 96.44 154 GLU A O 1
ATOM 1239 N N . LYS A 1 155 ? -45.384 -19.293 42.995 1.00 96.44 155 LYS A N 1
ATOM 1240 C CA . LYS A 1 155 ? -45.278 -18.525 41.738 1.00 96.44 155 LYS A CA 1
ATOM 1241 C C . LYS A 1 155 ? -44.114 -17.533 41.757 1.00 96.44 155 LYS A C 1
ATOM 1243 O O . LYS A 1 155 ? -43.442 -17.357 40.738 1.00 96.44 155 LYS A O 1
ATOM 1248 N N . LEU A 1 156 ? -43.888 -16.850 42.879 1.00 95.31 156 LEU A N 1
ATOM 1249 C CA . LEU A 1 156 ? -42.777 -15.909 43.029 1.00 95.31 156 LEU A CA 1
ATOM 1250 C C . LEU A 1 156 ? -41.429 -16.635 43.032 1.00 95.31 156 LEU A C 1
ATOM 1252 O O . LEU A 1 156 ? -40.504 -16.172 42.368 1.00 95.31 156 LEU A O 1
ATOM 1256 N N . HIS A 1 157 ? -41.328 -17.796 43.681 1.00 97.38 157 HIS A N 1
ATOM 1257 C CA . HIS A 1 157 ? -40.138 -18.649 43.644 1.00 97.38 157 HIS A CA 1
ATOM 1258 C C . HIS A 1 157 ? -39.791 -19.071 42.212 1.00 97.38 157 HIS A C 1
ATOM 1260 O O . HIS A 1 157 ? -38.648 -18.905 41.781 1.00 97.38 157 HIS A O 1
ATOM 1266 N N . GLN A 1 158 ? -40.780 -19.528 41.438 1.00 97.19 158 GLN A N 1
ATOM 1267 C CA . GLN A 1 158 ? -40.591 -19.904 40.033 1.00 97.19 158 GLN A CA 1
ATOM 1268 C C . GLN A 1 158 ? -40.135 -18.717 39.170 1.00 97.19 158 GLN A C 1
ATOM 1270 O O . GLN A 1 158 ? -39.189 -18.843 38.388 1.00 97.19 158 GLN A O 1
ATOM 1275 N N . LYS A 1 159 ? -40.749 -17.537 39.341 1.00 97.06 159 LYS A N 1
ATOM 1276 C CA . LYS A 1 159 ? -40.327 -16.308 38.644 1.00 97.06 159 LYS A CA 1
ATOM 1277 C C . LYS A 1 159 ? -38.906 -15.893 39.019 1.00 97.06 159 LYS A C 1
ATOM 1279 O O . LYS A 1 159 ? -38.129 -15.538 38.138 1.00 97.06 159 LYS A O 1
ATOM 1284 N N . ASN A 1 160 ? -38.555 -15.960 40.301 1.00 96.81 160 ASN A N 1
ATOM 1285 C CA . ASN A 1 160 ? -37.218 -15.618 40.775 1.00 96.81 160 ASN A CA 1
ATOM 1286 C C . ASN A 1 160 ? -36.162 -16.572 40.190 1.00 96.81 160 ASN A C 1
ATOM 1288 O O . ASN A 1 160 ? -35.144 -16.126 39.666 1.00 96.81 160 ASN A O 1
ATOM 1292 N N . ALA A 1 161 ? -36.437 -17.881 40.171 1.00 97.31 161 ALA A N 1
ATOM 1293 C CA . ALA A 1 161 ? -35.566 -18.869 39.536 1.00 97.31 161 ALA A CA 1
ATOM 1294 C C . ALA A 1 161 ? -35.372 -18.596 38.030 1.00 97.31 161 ALA A C 1
ATOM 1296 O O . ALA A 1 161 ? -34.242 -18.642 37.534 1.00 97.31 161 ALA A O 1
ATOM 1297 N N . ALA A 1 162 ? -36.444 -18.244 37.310 1.00 97.00 162 ALA A N 1
ATOM 1298 C CA . ALA A 1 162 ? -36.377 -17.881 35.894 1.00 97.00 162 ALA A CA 1
ATOM 1299 C C . ALA A 1 162 ? -35.548 -16.604 35.653 1.00 97.00 162 ALA A C 1
ATOM 1301 O O . ALA A 1 162 ? -34.698 -16.578 34.760 1.00 97.00 162 ALA A O 1
ATOM 1302 N N . LEU A 1 163 ? -35.739 -15.565 36.473 1.00 97.62 163 LEU A N 1
ATOM 1303 C CA . LEU A 1 163 ? -34.960 -14.325 36.396 1.00 97.62 163 LEU A CA 1
ATOM 1304 C C . LEU A 1 163 ? -33.480 -14.557 36.717 1.00 97.62 163 LEU A C 1
ATOM 1306 O O . LEU A 1 163 ? -32.615 -14.011 36.033 1.00 97.62 163 LEU A O 1
ATOM 1310 N N . LEU A 1 164 ? -33.164 -15.406 37.698 1.00 97.81 164 LEU A N 1
ATOM 1311 C CA . LEU A 1 164 ? -31.785 -15.794 38.003 1.00 97.81 164 LEU A CA 1
ATOM 1312 C C . LEU A 1 164 ? -31.127 -16.537 36.835 1.00 97.81 164 LEU A C 1
ATOM 1314 O O . LEU A 1 164 ? -29.971 -16.259 36.511 1.00 97.81 164 LEU A O 1
ATOM 1318 N N . ALA A 1 165 ? -31.847 -17.448 36.176 1.00 97.38 165 ALA A N 1
ATOM 1319 C CA . ALA A 1 165 ? -31.354 -18.127 34.979 1.00 97.38 165 ALA A CA 1
ATOM 1320 C C . ALA A 1 165 ? -31.116 -17.139 33.823 1.00 97.38 165 ALA A C 1
ATOM 1322 O O . ALA A 1 165 ? -30.075 -17.193 33.166 1.00 97.38 165 ALA A O 1
ATOM 1323 N N . TYR A 1 166 ? -32.033 -16.189 33.619 1.00 96.62 166 TYR A N 1
ATOM 1324 C CA . TYR A 1 166 ? -31.895 -15.147 32.601 1.00 96.62 166 TYR A CA 1
ATOM 1325 C C . TYR A 1 166 ? -30.712 -14.208 32.881 1.00 96.62 166 TYR A C 1
ATOM 1327 O O . TYR A 1 166 ? -29.900 -13.960 31.992 1.00 96.62 166 TYR A O 1
ATOM 1335 N N . LYS A 1 167 ? -30.543 -13.767 34.134 1.00 97.31 167 LYS A N 1
ATOM 1336 C CA . LYS A 1 167 ? -29.379 -12.989 34.583 1.00 97.31 167 LYS A CA 1
ATOM 1337 C C . LYS A 1 167 ? -28.073 -13.729 34.293 1.00 97.31 167 LYS A C 1
ATOM 1339 O O . LYS A 1 167 ? -27.161 -13.134 33.730 1.00 97.31 167 LYS A O 1
ATOM 1344 N N . LYS A 1 168 ? -27.986 -15.022 34.631 1.00 97.25 168 LYS A N 1
ATOM 1345 C CA . LYS A 1 168 ? -26.801 -15.847 34.340 1.00 97.25 168 LYS A CA 1
ATOM 1346 C C . LYS A 1 168 ? -26.529 -15.943 32.838 1.00 97.25 168 LYS A C 1
ATOM 1348 O O . LYS A 1 168 ? -25.382 -15.810 32.428 1.00 97.25 168 LYS A O 1
ATOM 1353 N N . LYS A 1 169 ? -27.566 -16.126 32.014 1.00 97.06 169 LYS A N 1
ATOM 1354 C CA . LYS A 1 169 ? -27.433 -16.139 30.549 1.00 97.06 169 LYS A CA 1
ATOM 1355 C C . LYS A 1 169 ? -26.852 -14.824 30.027 1.00 97.06 169 LYS A C 1
ATOM 1357 O O . LYS A 1 169 ? -25.899 -14.861 29.257 1.00 97.06 169 LYS A O 1
ATOM 1362 N N . LEU A 1 170 ? -27.389 -13.685 30.468 1.00 95.88 170 LEU A N 1
ATOM 1363 C CA . LEU A 1 170 ? -26.875 -12.367 30.085 1.00 95.88 170 LEU A CA 1
ATOM 1364 C C . LEU A 1 170 ? -25.429 -12.165 30.547 1.00 95.88 170 LEU A C 1
ATOM 1366 O O . LEU A 1 170 ? -24.611 -11.693 29.771 1.00 95.88 170 LEU A O 1
ATOM 1370 N N . GLN A 1 171 ? -25.089 -12.576 31.771 1.00 95.88 171 GLN A N 1
ATOM 1371 C CA . GLN A 1 171 ? -23.710 -12.516 32.267 1.00 95.88 171 GLN A CA 1
ATOM 1372 C C . GLN A 1 171 ? -22.746 -13.344 31.408 1.00 95.88 171 GLN A C 1
ATOM 1374 O O . GLN A 1 171 ? -21.639 -12.892 31.141 1.00 95.88 171 GLN A O 1
ATOM 1379 N N . ILE A 1 172 ? -23.154 -14.535 30.957 1.00 93.94 172 ILE A N 1
ATOM 1380 C CA . ILE A 1 172 ? -22.341 -15.367 30.059 1.00 93.94 172 ILE A CA 1
ATOM 1381 C C . ILE A 1 172 ? -22.194 -14.703 28.687 1.00 93.94 172 ILE A C 1
ATOM 1383 O O . ILE A 1 172 ? -21.093 -14.673 28.157 1.00 93.94 172 ILE A O 1
ATOM 1387 N N . GLN A 1 173 ? -23.268 -14.144 28.124 1.00 91.25 173 GLN A N 1
ATOM 1388 C CA . GLN A 1 173 ? -23.197 -13.421 26.848 1.00 91.25 173 GLN A CA 1
ATOM 1389 C C . GLN A 1 173 ? -22.271 -12.209 26.930 1.00 91.25 173 GLN A C 1
ATOM 1391 O O . GLN A 1 173 ? -21.527 -11.951 25.992 1.00 91.25 173 GLN A O 1
ATOM 1396 N N . LEU A 1 174 ? -22.300 -11.493 28.053 1.00 88.62 174 LEU A N 1
ATOM 1397 C CA . LEU A 1 174 ? -21.450 -10.333 28.284 1.00 88.62 174 LEU A CA 1
ATOM 1398 C C . LEU A 1 174 ? -19.980 -10.757 28.388 1.00 88.62 174 LEU A C 1
ATOM 1400 O O . LEU A 1 174 ? -19.156 -10.199 27.678 1.00 88.62 174 LEU A O 1
ATOM 1404 N N . LYS A 1 175 ? -19.676 -11.831 29.130 1.00 88.12 175 LYS A N 1
ATOM 1405 C CA . LYS A 1 175 ? -18.328 -12.424 29.156 1.00 88.12 175 LYS A CA 1
ATOM 1406 C C . LYS A 1 175 ? -17.859 -12.902 27.788 1.00 88.12 175 LYS A C 1
ATOM 1408 O O . LYS A 1 175 ? -16.736 -12.633 27.406 1.00 88.12 175 LYS A O 1
ATOM 1413 N N . GLN A 1 176 ? -18.718 -13.570 27.022 1.00 84.81 176 GLN A N 1
ATOM 1414 C CA . GLN A 1 176 ? -18.378 -13.997 25.664 1.00 84.81 176 GLN A CA 1
ATOM 1415 C C . GLN A 1 176 ? -18.130 -12.806 24.741 1.00 84.81 176 GLN A C 1
ATOM 1417 O O . GLN A 1 176 ? -17.266 -12.882 23.881 1.00 84.81 176 GLN A O 1
ATOM 1422 N N . GLN A 1 177 ? -18.878 -11.710 24.889 1.00 81.56 177 GLN A N 1
ATOM 1423 C CA . GLN A 1 177 ? -18.620 -10.477 24.145 1.00 81.56 177 GLN A CA 1
ATOM 1424 C C . GLN A 1 177 ? -17.321 -9.799 24.583 1.00 81.56 177 GLN A C 1
ATOM 1426 O O . GLN A 1 177 ? -16.622 -9.265 23.729 1.00 81.56 177 GLN A O 1
ATOM 1431 N N . GLU A 1 178 ? -16.984 -9.839 25.871 1.00 79.12 178 GLU A N 1
ATOM 1432 C CA . GLU A 1 178 ? -15.698 -9.370 26.394 1.00 79.12 178 GLU A CA 1
ATOM 1433 C C . GLU A 1 178 ? -14.542 -10.225 25.850 1.00 79.12 178 GLU A C 1
ATOM 1435 O O . GLU A 1 178 ? -13.617 -9.669 25.275 1.00 79.12 178 GLU A O 1
ATOM 1440 N N . GLU A 1 179 ? -14.639 -11.556 25.897 1.00 75.06 179 GLU A N 1
ATOM 1441 C CA . GLU A 1 179 ? -13.647 -12.504 25.358 1.00 75.06 179 GLU A CA 1
ATOM 1442 C C . GLU A 1 179 ? -13.534 -12.423 23.818 1.00 75.06 179 GLU A C 1
ATOM 1444 O O . GLU A 1 179 ? -12.448 -12.502 23.247 1.00 75.06 179 GLU A O 1
ATOM 1449 N N . MET A 1 180 ? -14.649 -12.210 23.109 1.00 62.97 180 MET A N 1
ATOM 1450 C CA . MET A 1 180 ? -14.649 -11.928 21.664 1.00 62.97 180 MET A CA 1
ATOM 1451 C C . MET A 1 180 ? -14.052 -10.546 21.357 1.00 62.97 180 MET A C 1
ATOM 1453 O O . MET A 1 180 ? -13.441 -10.363 20.305 1.00 62.97 180 MET A O 1
ATOM 1457 N N . GLY A 1 181 ? -14.219 -9.580 22.265 1.00 60.44 181 GLY A N 1
ATOM 1458 C CA . GLY A 1 181 ? -13.565 -8.272 22.233 1.00 60.44 181 GLY A CA 1
ATOM 1459 C C . GLY A 1 181 ? -12.068 -8.342 22.553 1.00 60.44 181 GLY A C 1
ATOM 1460 O O . GLY A 1 181 ? -11.300 -7.552 22.012 1.00 60.44 181 GLY A O 1
ATOM 1461 N N . GLU A 1 182 ? -11.636 -9.325 23.347 1.00 59.38 182 GLU A N 1
ATOM 1462 C CA . GLU A 1 182 ? -10.228 -9.670 23.594 1.00 59.38 182 GLU A CA 1
ATOM 1463 C C . GLU A 1 182 ? -9.557 -10.361 22.394 1.00 59.38 182 GLU A C 1
ATOM 1465 O O . GLU A 1 182 ? -8.330 -10.397 22.316 1.00 59.38 182 GLU A O 1
ATOM 1470 N N . GLY A 1 183 ? -10.326 -10.847 21.411 1.00 60.28 183 GLY A N 1
ATOM 1471 C CA . GLY A 1 183 ? -9.790 -11.462 20.190 1.00 60.28 183 GLY A CA 1
ATOM 1472 C C . GLY A 1 183 ? -9.017 -10.506 19.267 1.00 60.28 183 GLY A C 1
ATOM 1473 O O . GLY A 1 183 ? -8.328 -10.962 18.357 1.00 60.28 183 GLY A O 1
ATOM 1474 N N . LEU A 1 184 ? -9.123 -9.193 19.488 1.00 64.25 184 LEU A N 1
ATOM 1475 C CA . LEU A 1 184 ? -8.347 -8.153 18.811 1.00 64.25 184 LEU A CA 1
ATOM 1476 C C . LEU A 1 184 ? -7.777 -7.212 19.870 1.00 64.25 184 LEU A C 1
ATOM 1478 O O . LEU A 1 184 ? -8.358 -6.179 20.211 1.00 64.25 184 LEU A O 1
ATOM 1482 N N . THR A 1 185 ? -6.617 -7.575 20.403 1.00 77.44 185 THR A N 1
ATOM 1483 C CA . THR A 1 185 ? -5.910 -6.743 21.371 1.00 77.44 185 THR A CA 1
ATOM 1484 C C . THR A 1 185 ? -5.400 -5.477 20.674 1.00 77.44 185 THR A C 1
ATOM 1486 O O . THR A 1 185 ? -5.081 -5.479 19.484 1.00 77.44 185 THR A O 1
ATOM 1489 N N . ALA A 1 186 ? -5.245 -4.371 21.409 1.00 76.62 186 ALA A N 1
ATOM 1490 C CA . ALA A 1 186 ? -4.595 -3.161 20.887 1.00 76.62 186 ALA A CA 1
ATOM 1491 C C . ALA A 1 186 ? -3.218 -3.456 20.246 1.00 76.62 186 ALA A C 1
ATOM 1493 O O . ALA A 1 186 ? -2.842 -2.824 19.259 1.00 76.62 186 ALA A O 1
ATOM 1494 N N . LEU A 1 187 ? -2.503 -4.464 20.762 1.00 83.50 187 LEU A N 1
ATOM 1495 C CA . LEU A 1 187 ? -1.251 -4.977 20.203 1.00 83.50 187 LEU A CA 1
ATOM 1496 C C . LEU A 1 187 ? -1.416 -5.579 18.799 1.00 83.50 187 LEU A C 1
ATOM 1498 O O . LEU A 1 187 ? -0.538 -5.368 17.968 1.00 83.50 187 LEU A O 1
ATOM 1502 N N . ASP A 1 188 ? -2.532 -6.244 18.495 1.00 85.19 188 ASP A N 1
ATOM 1503 C CA . ASP A 1 188 ? -2.801 -6.809 17.166 1.00 85.19 188 ASP A CA 1
ATOM 1504 C C . ASP A 1 188 ? -3.027 -5.700 16.134 1.00 85.19 188 ASP A C 1
ATOM 1506 O O . ASP A 1 188 ? -2.526 -5.759 15.008 1.00 85.19 188 ASP A O 1
ATOM 1510 N N . PHE A 1 189 ? -3.724 -4.630 16.532 1.00 87.88 189 PHE A N 1
ATOM 1511 C CA . PHE A 1 189 ? -3.876 -3.441 15.695 1.00 87.88 189 PHE A CA 1
ATOM 1512 C C . PHE A 1 189 ? -2.538 -2.743 15.448 1.00 87.88 189 PHE A C 1
ATOM 1514 O O . PHE A 1 189 ? -2.263 -2.330 14.319 1.00 87.88 189 PHE A O 1
ATOM 1521 N N . GLU A 1 190 ? -1.688 -2.625 16.469 1.00 91.94 190 GLU A N 1
ATOM 1522 C CA . GLU A 1 190 ? -0.342 -2.070 16.308 1.00 91.94 190 GLU A CA 1
ATOM 1523 C C . GLU A 1 190 ? 0.557 -2.979 15.455 1.00 91.94 190 GLU A C 1
ATOM 1525 O O . GLU A 1 190 ? 1.276 -2.488 14.582 1.00 91.94 190 GLU A O 1
ATOM 1530 N N . GLN A 1 191 ? 0.452 -4.303 15.591 1.00 93.31 191 GLN A N 1
ATOM 1531 C CA . GLN A 1 191 ? 1.142 -5.260 14.726 1.00 93.31 191 GLN A CA 1
ATOM 1532 C C . GLN A 1 191 ? 0.684 -5.125 13.268 1.00 93.31 191 GLN A C 1
ATOM 1534 O O . GLN A 1 191 ? 1.517 -5.101 12.357 1.00 93.31 191 GLN A O 1
ATOM 1539 N N . LEU A 1 192 ? -0.620 -4.974 13.026 1.00 93.94 192 LEU A N 1
ATOM 1540 C CA . LEU A 1 192 ? -1.167 -4.762 11.689 1.00 93.94 192 LEU A CA 1
ATOM 1541 C C . LEU A 1 192 ? -0.721 -3.417 11.099 1.00 93.94 192 LEU A C 1
ATOM 1543 O O . LEU A 1 192 ? -0.381 -3.342 9.914 1.00 93.94 192 LEU A O 1
ATOM 1547 N N . LYS A 1 193 ? -0.677 -2.351 11.907 1.00 96.19 193 LYS A N 1
ATOM 1548 C CA . LYS A 1 193 ? -0.125 -1.050 11.494 1.00 96.19 193 LYS A CA 1
ATOM 1549 C C . LYS A 1 193 ? 1.351 -1.164 11.140 1.00 96.19 193 LYS A C 1
ATOM 1551 O O . LYS A 1 193 ? 1.761 -0.646 10.100 1.00 96.19 193 LYS A O 1
ATOM 1556 N N . PHE A 1 194 ? 2.140 -1.865 11.951 1.00 96.88 194 PHE A N 1
ATOM 1557 C CA . PHE A 1 194 ? 3.556 -2.087 11.680 1.00 96.88 194 PHE A CA 1
ATOM 1558 C C . PHE A 1 194 ? 3.762 -2.895 10.395 1.00 96.88 194 PHE A C 1
ATOM 1560 O O . PHE A 1 194 ? 4.562 -2.502 9.543 1.00 96.88 194 PHE A O 1
ATOM 1567 N N . GLY A 1 195 ? 2.996 -3.974 10.210 1.00 97.25 195 GLY A N 1
ATOM 1568 C CA . GLY A 1 195 ? 3.001 -4.780 8.990 1.00 97.25 195 GLY A CA 1
ATOM 1569 C C . GLY A 1 195 ? 2.674 -3.948 7.751 1.00 97.25 195 GLY A C 1
ATOM 1570 O O . GLY A 1 195 ? 3.440 -3.947 6.787 1.00 97.25 195 GLY A O 1
ATOM 1571 N N . ASN A 1 196 ? 1.603 -3.152 7.802 1.00 96.81 196 ASN A N 1
ATOM 1572 C CA . ASN A 1 196 ? 1.237 -2.237 6.720 1.00 96.81 196 ASN A CA 1
ATOM 1573 C C . ASN A 1 196 ? 2.319 -1.190 6.445 1.00 96.81 196 ASN A C 1
ATOM 1575 O O . ASN A 1 196 ? 2.662 -0.949 5.290 1.00 96.81 196 ASN A O 1
ATOM 1579 N N . MET A 1 197 ? 2.890 -0.586 7.489 1.00 97.56 197 MET A N 1
ATOM 1580 C CA . MET A 1 197 ? 3.971 0.386 7.342 1.00 97.56 197 MET A CA 1
ATOM 1581 C C . MET A 1 197 ? 5.199 -0.247 6.677 1.00 97.56 197 MET A C 1
ATOM 1583 O O . MET A 1 197 ? 5.784 0.360 5.781 1.00 97.56 197 MET A O 1
ATOM 1587 N N . LYS A 1 198 ? 5.572 -1.470 7.072 1.00 97.56 198 LYS A N 1
ATOM 1588 C CA . LYS A 1 198 ? 6.685 -2.218 6.475 1.00 97.56 198 LYS A CA 1
ATOM 1589 C C . LYS A 1 198 ? 6.421 -2.535 5.001 1.00 97.56 198 LYS A C 1
ATOM 1591 O O . LYS A 1 198 ? 7.287 -2.277 4.167 1.00 97.56 198 LYS A O 1
ATOM 1596 N N . CYS A 1 199 ? 5.230 -3.034 4.668 1.00 97.62 199 CYS A N 1
ATOM 1597 C CA . CYS A 1 199 ? 4.840 -3.316 3.286 1.00 97.62 199 CYS A CA 1
ATOM 1598 C C . CYS A 1 199 ? 4.818 -2.050 2.424 1.00 97.62 199 CYS A C 1
ATOM 1600 O O . CYS A 1 199 ? 5.302 -2.073 1.296 1.00 97.62 199 CYS A O 1
ATOM 1602 N N . ARG A 1 200 ? 4.314 -0.931 2.958 1.00 97.81 200 ARG A N 1
ATOM 1603 C CA . ARG A 1 200 ? 4.264 0.344 2.235 1.00 97.81 200 ARG A CA 1
ATOM 1604 C C . ARG A 1 200 ? 5.659 0.887 1.935 1.00 97.81 200 ARG A C 1
ATOM 1606 O O . ARG A 1 200 ? 5.918 1.244 0.795 1.00 97.81 200 ARG A O 1
ATOM 1613 N N . LYS A 1 201 ? 6.580 0.843 2.904 1.00 98.06 201 LYS A N 1
ATOM 1614 C CA . LYS A 1 201 ? 7.988 1.222 2.683 1.00 98.06 201 LYS A CA 1
ATOM 1615 C C . LYS A 1 201 ? 8.641 0.388 1.577 1.00 98.06 201 LYS A C 1
ATOM 1617 O O . LYS A 1 201 ? 9.244 0.949 0.672 1.00 98.06 201 LYS A O 1
ATOM 1622 N N . LEU A 1 202 ? 8.457 -0.933 1.606 1.00 98.25 202 LEU A N 1
ATOM 1623 C CA . LEU A 1 202 ? 8.953 -1.829 0.554 1.00 98.25 202 LEU A CA 1
ATOM 1624 C C . LEU A 1 202 ? 8.357 -1.502 -0.822 1.00 98.25 202 LEU A C 1
ATOM 1626 O O . LEU A 1 202 ? 9.066 -1.533 -1.827 1.00 98.25 202 LEU A O 1
ATOM 1630 N N . LEU A 1 203 ? 7.064 -1.178 -0.875 1.00 98.12 203 LEU A N 1
ATOM 1631 C CA . LEU A 1 203 ? 6.400 -0.766 -2.110 1.00 98.12 203 LEU A CA 1
ATOM 1632 C C . LEU A 1 203 ? 7.003 0.537 -2.657 1.00 98.12 203 LEU A C 1
ATOM 1634 O O . LEU A 1 203 ? 7.277 0.630 -3.852 1.00 98.12 203 LEU A O 1
ATOM 1638 N N . ASP A 1 204 ? 7.236 1.519 -1.788 1.00 98.19 204 ASP A N 1
ATOM 1639 C CA . ASP A 1 204 ? 7.811 2.815 -2.150 1.00 98.19 204 ASP A CA 1
ATOM 1640 C C . ASP A 1 204 ? 9.258 2.674 -2.645 1.00 98.19 204 ASP A C 1
ATOM 1642 O O . ASP A 1 204 ? 9.607 3.228 -3.688 1.00 98.19 204 ASP A O 1
ATOM 1646 N N . GLU A 1 205 ? 10.076 1.854 -1.980 1.00 98.31 205 GLU A N 1
ATOM 1647 C CA . GLU A 1 205 ? 11.440 1.530 -2.418 1.00 98.31 205 GLU A CA 1
ATOM 1648 C C . GLU A 1 205 ? 11.455 0.868 -3.803 1.00 98.31 205 GLU A C 1
ATOM 1650 O O . GLU A 1 205 ? 12.236 1.252 -4.677 1.00 98.31 205 GLU A O 1
ATOM 1655 N N . GLN A 1 206 ? 10.570 -0.105 -4.043 1.00 98.06 206 GLN A N 1
ATOM 1656 C CA . GLN A 1 206 ? 10.472 -0.763 -5.348 1.00 98.06 206 GLN A CA 1
ATOM 1657 C C . GLN A 1 206 ? 9.947 0.181 -6.434 1.00 98.06 206 GLN A C 1
ATOM 1659 O O . GLN A 1 206 ? 10.405 0.138 -7.579 1.00 98.06 206 GLN A O 1
ATOM 1664 N N . ASN A 1 207 ? 9.012 1.069 -6.092 1.00 98.00 207 ASN A N 1
ATOM 1665 C CA . ASN A 1 207 ? 8.534 2.101 -7.002 1.00 98.00 207 ASN A CA 1
ATOM 1666 C C . ASN A 1 207 ? 9.659 3.066 -7.389 1.00 98.00 207 ASN A C 1
ATOM 1668 O O . ASN A 1 207 ? 9.784 3.382 -8.575 1.00 98.00 207 ASN A O 1
ATOM 1672 N N . LEU A 1 208 ? 10.494 3.478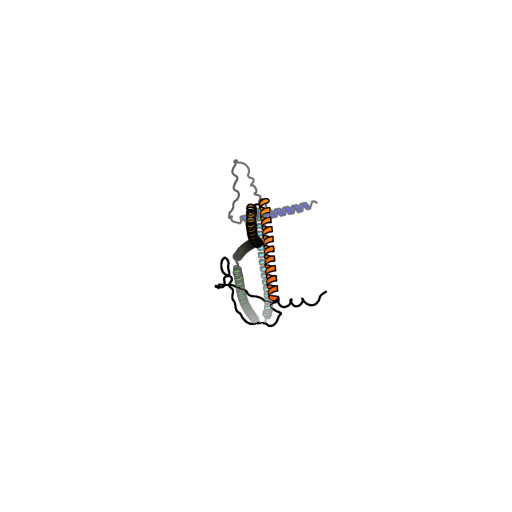 -6.430 1.00 98.25 208 LEU A N 1
ATOM 1673 C CA . LEU A 1 208 ? 11.652 4.332 -6.682 1.00 98.25 208 LEU A CA 1
ATOM 1674 C C . LEU A 1 208 ? 12.661 3.636 -7.604 1.00 98.25 208 LEU A C 1
ATOM 1676 O O . LEU A 1 208 ? 12.988 4.178 -8.660 1.00 98.25 208 LEU A O 1
ATOM 1680 N N . ARG A 1 209 ? 13.043 2.389 -7.296 1.00 97.75 209 ARG A N 1
ATOM 1681 C CA . ARG A 1 209 ? 13.929 1.578 -8.156 1.00 97.75 209 ARG A CA 1
ATOM 1682 C C . ARG A 1 209 ? 13.387 1.434 -9.574 1.00 97.75 209 ARG A C 1
ATOM 1684 O O . ARG A 1 209 ? 14.127 1.529 -10.550 1.00 97.75 209 ARG A O 1
ATOM 1691 N N . ARG A 1 210 ? 12.075 1.233 -9.724 1.00 97.88 210 ARG A N 1
ATOM 1692 C CA . ARG A 1 210 ? 11.429 1.162 -11.042 1.00 97.88 210 ARG A CA 1
ATOM 1693 C C . ARG A 1 210 ? 11.543 2.483 -11.804 1.00 97.88 210 ARG A C 1
ATOM 1695 O O . ARG A 1 210 ? 11.737 2.458 -13.017 1.00 97.88 210 ARG A O 1
ATOM 1702 N N . VAL A 1 211 ? 11.394 3.624 -11.132 1.00 98.31 211 VAL A N 1
ATOM 1703 C CA . VAL A 1 211 ? 11.561 4.948 -11.754 1.00 98.31 211 VAL A CA 1
ATOM 1704 C C . VAL A 1 211 ? 13.010 5.160 -12.195 1.00 98.31 211 VAL A C 1
ATOM 1706 O O . VAL A 1 211 ? 13.238 5.571 -13.332 1.00 98.31 211 VAL A O 1
ATOM 1709 N N . GLU A 1 212 ? 13.982 4.804 -11.356 1.00 98.12 212 GLU A N 1
ATOM 1710 C CA . GLU A 1 212 ? 15.410 4.869 -11.690 1.00 98.12 212 GLU A CA 1
ATOM 1711 C C . 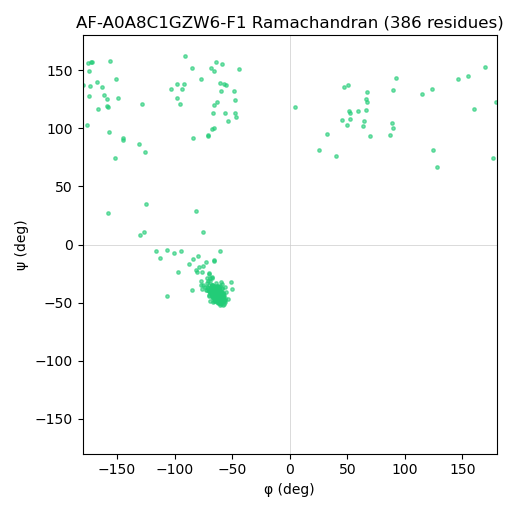GLU A 1 212 ? 15.749 4.004 -12.910 1.00 98.12 212 GLU A C 1
ATOM 1713 O O . GLU A 1 212 ? 16.375 4.483 -13.858 1.00 98.12 212 GLU A O 1
ATOM 1718 N N . LEU A 1 213 ? 15.264 2.758 -12.942 1.00 98.00 213 LEU A N 1
ATOM 1719 C CA . LEU A 1 213 ? 15.452 1.852 -14.077 1.00 98.00 213 LEU A CA 1
ATOM 1720 C C . LEU A 1 213 ? 14.794 2.376 -15.357 1.00 98.00 213 LEU A C 1
ATOM 1722 O O . LEU A 1 213 ? 15.385 2.266 -16.433 1.00 98.00 213 LEU A O 1
ATOM 1726 N N . LYS A 1 214 ? 13.603 2.983 -15.272 1.00 98.25 214 LYS A N 1
ATOM 1727 C CA . LYS A 1 214 ? 12.957 3.633 -16.426 1.00 98.25 214 LYS A CA 1
ATOM 1728 C C . LYS A 1 214 ? 13.797 4.788 -16.961 1.00 98.25 214 LYS A C 1
ATOM 1730 O O . LYS A 1 214 ? 13.976 4.893 -18.173 1.00 98.25 214 LYS A O 1
ATOM 1735 N N . LEU A 1 215 ? 14.335 5.627 -16.075 1.00 98.12 215 LEU A N 1
ATOM 1736 C CA . LEU A 1 215 ? 15.195 6.740 -16.467 1.00 98.12 215 LEU A CA 1
ATOM 1737 C C . LEU A 1 215 ? 16.488 6.240 -17.121 1.00 98.12 215 LEU A C 1
ATOM 1739 O O . LEU A 1 215 ? 16.885 6.760 -18.163 1.00 98.12 215 LEU A O 1
ATOM 1743 N N . LEU A 1 216 ? 17.126 5.219 -16.541 1.00 98.06 216 LEU A N 1
ATOM 1744 C CA . LEU A 1 216 ? 18.320 4.596 -17.108 1.00 98.06 216 LEU A CA 1
ATOM 1745 C C . LEU A 1 216 ? 18.028 4.008 -18.492 1.00 98.06 216 LEU A C 1
ATOM 1747 O O . LEU A 1 216 ? 18.757 4.291 -19.435 1.00 98.06 216 LEU A O 1
ATOM 1751 N N . THR A 1 217 ? 16.924 3.271 -18.632 1.00 98.19 217 THR A N 1
ATOM 1752 C CA . THR A 1 217 ? 16.484 2.706 -19.916 1.00 98.19 217 THR A CA 1
ATOM 1753 C C . THR A 1 217 ? 16.278 3.804 -20.960 1.00 98.19 217 THR A C 1
ATOM 1755 O O . THR A 1 217 ? 16.752 3.671 -22.085 1.00 98.19 217 THR A O 1
ATOM 1758 N N . GLY A 1 218 ? 15.637 4.916 -20.584 1.00 98.19 218 GLY A N 1
ATOM 1759 C CA . GLY A 1 218 ? 15.461 6.074 -21.463 1.00 98.19 218 GLY A CA 1
ATOM 1760 C C . GLY A 1 218 ? 16.790 6.688 -21.913 1.00 98.19 218 GLY A C 1
ATOM 1761 O O . GLY A 1 218 ? 16.977 6.944 -23.102 1.00 98.19 218 GLY A O 1
ATOM 1762 N N . LYS A 1 219 ? 17.747 6.862 -20.990 1.00 98.25 219 LYS A N 1
ATOM 1763 C CA . LYS A 1 219 ? 19.101 7.352 -21.308 1.00 98.25 219 LYS A CA 1
ATOM 1764 C C . LYS A 1 219 ? 19.842 6.402 -22.250 1.00 98.25 219 LYS A C 1
ATOM 1766 O O . LYS A 1 219 ? 20.397 6.849 -23.250 1.00 98.25 219 LYS A O 1
ATOM 1771 N N . THR A 1 220 ? 19.821 5.100 -21.967 1.00 97.94 220 THR A N 1
ATOM 1772 C CA . THR A 1 220 ? 20.459 4.081 -22.810 1.00 97.94 220 THR A CA 1
ATOM 1773 C C . THR A 1 220 ? 19.845 4.047 -24.205 1.00 97.94 220 THR A C 1
ATOM 1775 O O . THR A 1 220 ? 20.578 3.981 -25.188 1.00 97.94 220 THR A O 1
ATOM 1778 N N . LEU A 1 221 ? 18.519 4.158 -24.315 1.00 98.25 221 LEU A N 1
ATOM 1779 C CA . LEU A 1 221 ? 17.825 4.205 -25.600 1.00 98.25 221 LEU A CA 1
ATOM 1780 C C . LEU A 1 221 ? 18.196 5.455 -26.406 1.00 98.25 221 LEU A C 1
ATOM 1782 O O . LEU A 1 221 ? 18.410 5.361 -27.612 1.00 98.25 221 LEU A O 1
ATOM 1786 N N . HIS A 1 222 ? 18.335 6.610 -25.750 1.00 98.12 222 HIS A N 1
ATOM 1787 C CA . HIS A 1 222 ? 18.797 7.831 -26.408 1.00 98.12 222 HIS A CA 1
ATOM 1788 C C . HIS A 1 222 ? 20.220 7.681 -26.972 1.00 98.12 222 HIS A C 1
ATOM 1790 O O . HIS A 1 222 ? 20.452 7.984 -28.142 1.00 98.12 222 HIS A O 1
ATOM 1796 N N . VAL A 1 223 ? 21.156 7.147 -26.177 1.00 98.31 223 VAL A N 1
ATOM 1797 C CA . VAL A 1 223 ? 22.533 6.875 -26.632 1.00 98.31 223 VAL A CA 1
ATOM 1798 C C . VAL A 1 223 ? 22.543 5.867 -27.783 1.00 98.31 223 VAL A C 1
ATOM 1800 O O . VAL A 1 223 ? 23.243 6.070 -28.774 1.00 98.31 223 VAL A O 1
ATOM 1803 N N . LEU A 1 224 ? 21.741 4.804 -27.685 1.00 98.19 224 LEU A N 1
ATOM 1804 C CA . LEU A 1 224 ? 21.624 3.793 -28.732 1.00 98.19 224 LEU A CA 1
ATOM 1805 C C . LEU A 1 224 ? 21.114 4.394 -30.047 1.00 98.19 224 LEU A C 1
ATOM 1807 O O . LEU A 1 224 ? 21.691 4.117 -31.095 1.00 98.19 224 LEU A O 1
ATOM 1811 N N . ASN A 1 225 ? 20.082 5.239 -29.998 1.00 98.25 225 ASN A N 1
ATOM 1812 C CA . ASN A 1 225 ? 19.555 5.910 -31.186 1.00 98.25 225 ASN A CA 1
ATOM 1813 C C . ASN A 1 225 ? 20.587 6.854 -31.811 1.00 98.25 225 ASN A C 1
ATOM 1815 O O . ASN A 1 225 ? 20.798 6.790 -33.018 1.00 98.25 225 ASN A O 1
ATOM 1819 N N . SER A 1 226 ? 21.302 7.644 -31.004 1.00 98.06 226 SER A N 1
ATOM 1820 C CA . SER A 1 226 ? 22.378 8.503 -31.516 1.00 98.06 226 SER A CA 1
ATOM 1821 C C . SER A 1 226 ? 23.489 7.692 -32.195 1.00 98.06 226 SER A C 1
ATOM 1823 O O . SER A 1 226 ? 23.967 8.055 -33.269 1.00 98.06 226 SER A O 1
ATOM 1825 N N . ASN A 1 227 ? 23.887 6.558 -31.611 1.00 98.12 227 ASN A N 1
ATOM 1826 C CA . ASN A 1 227 ? 24.890 5.681 -32.216 1.00 98.12 227 ASN A CA 1
ATOM 1827 C C . ASN A 1 227 ? 24.376 5.008 -33.493 1.00 98.12 227 ASN A C 1
ATOM 1829 O O . ASN A 1 227 ? 25.136 4.865 -34.448 1.00 98.12 227 ASN A O 1
ATOM 1833 N N . LYS A 1 228 ? 23.096 4.626 -33.537 1.00 98.50 228 LYS A N 1
ATOM 1834 C CA . LYS A 1 228 ? 22.453 4.086 -34.738 1.00 98.50 228 LYS A CA 1
ATOM 1835 C C . LYS A 1 228 ? 22.462 5.105 -35.878 1.00 98.50 228 LYS A C 1
ATOM 1837 O O . LYS A 1 228 ? 22.822 4.735 -36.989 1.00 98.50 228 LYS A O 1
ATOM 1842 N N . GLU A 1 229 ? 22.118 6.362 -35.606 1.00 98.25 229 GLU A N 1
ATOM 1843 C CA . GLU A 1 229 ? 22.165 7.444 -36.599 1.00 98.25 229 GLU A CA 1
ATOM 1844 C C . GLU A 1 229 ? 23.592 7.659 -37.119 1.00 98.25 229 GLU A C 1
ATOM 1846 O O . GLU A 1 229 ? 23.809 7.652 -38.327 1.00 98.25 229 GLU A O 1
ATOM 1851 N N . LYS A 1 230 ? 24.590 7.746 -36.226 1.00 98.25 230 LYS A N 1
ATOM 1852 C CA . LYS A 1 230 ? 26.006 7.863 -36.626 1.00 98.25 230 LYS A CA 1
ATOM 1853 C C . LYS A 1 230 ? 26.465 6.694 -37.493 1.00 98.25 230 LYS A C 1
ATOM 1855 O O . LYS A 1 230 ? 27.142 6.907 -38.493 1.00 98.25 230 LYS A O 1
ATOM 1860 N N . LEU A 1 231 ? 26.097 5.467 -37.120 1.00 98.19 231 LEU A N 1
ATOM 1861 C CA . LEU A 1 231 ? 26.406 4.275 -37.908 1.00 98.19 231 LEU A CA 1
ATOM 1862 C C . LEU A 1 231 ? 25.750 4.328 -39.288 1.00 98.19 231 LEU A C 1
ATOM 1864 O O . LEU A 1 231 ? 26.406 3.996 -40.270 1.00 98.19 231 LEU A O 1
ATOM 1868 N N . GLN A 1 232 ? 24.490 4.757 -39.381 1.00 98.06 232 GLN A N 1
ATOM 1869 C CA . GLN A 1 232 ? 23.799 4.910 -40.662 1.00 98.06 232 GLN A CA 1
ATOM 1870 C C . GLN A 1 232 ? 24.491 5.938 -41.560 1.00 98.06 232 GLN A C 1
ATOM 1872 O O . GLN A 1 232 ? 24.719 5.646 -42.732 1.00 98.06 232 GLN A O 1
ATOM 1877 N N . THR A 1 233 ? 24.890 7.089 -41.012 1.00 98.19 233 THR A N 1
ATOM 1878 C CA . THR A 1 233 ? 25.649 8.104 -41.757 1.00 98.19 233 THR A CA 1
ATOM 1879 C C . THR A 1 233 ? 26.989 7.555 -42.246 1.00 98.19 233 THR A C 1
ATOM 1881 O O . THR A 1 233 ? 27.267 7.627 -43.437 1.00 98.19 233 THR A O 1
ATOM 1884 N N . LEU A 1 234 ? 27.783 6.927 -41.370 1.00 98.06 234 LEU A N 1
ATOM 1885 C CA . LEU A 1 234 ? 29.077 6.341 -41.748 1.00 98.06 234 LEU A CA 1
ATOM 1886 C C . LEU A 1 234 ? 28.939 5.206 -42.771 1.00 98.06 234 LEU A C 1
ATOM 1888 O O . LEU A 1 234 ? 29.776 5.070 -43.657 1.00 98.06 234 LEU A O 1
ATOM 1892 N N . THR A 1 235 ? 27.884 4.396 -42.667 1.00 98.06 235 THR A N 1
ATOM 1893 C CA . THR A 1 235 ? 27.598 3.339 -43.649 1.00 98.06 235 THR A CA 1
ATOM 1894 C C . THR A 1 235 ? 27.298 3.958 -45.010 1.00 98.06 235 THR A C 1
ATOM 1896 O O . THR A 1 235 ? 27.882 3.549 -46.007 1.00 98.06 235 THR A O 1
ATOM 1899 N N . HIS A 1 236 ? 26.462 5.000 -45.045 1.00 98.12 236 HIS A N 1
ATOM 1900 C CA . HIS A 1 236 ? 26.157 5.713 -46.281 1.00 98.12 236 HIS A CA 1
ATOM 1901 C C . HIS A 1 236 ? 27.401 6.369 -46.899 1.00 98.12 236 HIS A C 1
ATOM 1903 O O . HIS A 1 236 ? 27.637 6.227 -48.096 1.00 98.12 236 HIS A O 1
ATOM 1909 N N . GLU A 1 237 ? 28.228 7.041 -46.094 1.00 98.00 237 GLU A N 1
ATOM 1910 C CA . GLU A 1 237 ? 29.501 7.612 -46.548 1.00 98.00 237 GLU A CA 1
ATOM 1911 C C . GLU A 1 237 ? 30.441 6.532 -47.092 1.00 98.00 237 GLU A C 1
ATOM 1913 O O . GLU A 1 237 ? 31.036 6.712 -48.155 1.00 98.00 237 GLU A O 1
ATOM 1918 N N . SER A 1 238 ? 30.538 5.385 -46.413 1.00 97.69 238 SER A N 1
ATOM 1919 C CA . SER A 1 238 ? 31.329 4.248 -46.883 1.00 97.69 238 SER A CA 1
ATOM 1920 C C . SER A 1 238 ? 30.822 3.717 -48.223 1.00 97.69 238 SER A C 1
ATOM 1922 O O . SER A 1 238 ? 31.637 3.409 -49.089 1.00 97.69 238 SER A O 1
ATOM 1924 N N . ASP A 1 239 ? 29.508 3.613 -48.423 1.00 98.06 239 ASP A N 1
ATOM 1925 C CA . ASP A 1 239 ? 28.924 3.164 -49.690 1.00 98.06 239 ASP A CA 1
ATOM 1926 C C . ASP A 1 239 ? 29.236 4.145 -50.828 1.00 98.06 239 ASP A C 1
ATOM 1928 O O . ASP A 1 239 ? 29.635 3.735 -51.923 1.00 98.06 239 ASP A O 1
ATOM 1932 N N . VAL A 1 240 ? 29.131 5.451 -50.557 1.00 98.12 240 VAL A N 1
ATOM 1933 C CA . VAL A 1 240 ? 29.494 6.506 -51.512 1.00 98.12 240 VAL A CA 1
ATOM 1934 C C . VAL A 1 240 ? 30.980 6.424 -51.864 1.00 98.12 240 VAL A C 1
ATOM 1936 O O . VAL A 1 240 ? 31.319 6.379 -53.048 1.00 98.12 240 VAL A O 1
ATOM 1939 N N . LEU A 1 241 ? 31.869 6.330 -50.873 1.00 97.81 241 LEU A N 1
ATOM 1940 C CA . LEU A 1 241 ? 33.314 6.213 -51.094 1.00 97.81 241 LEU A CA 1
ATOM 1941 C C . LEU A 1 241 ? 33.694 4.928 -51.833 1.00 97.81 241 LEU A C 1
ATOM 1943 O O . LEU A 1 241 ? 34.577 4.955 -52.690 1.00 97.81 241 LEU A O 1
ATOM 1947 N N . ASN A 1 242 ? 33.023 3.812 -51.548 1.00 97.81 242 ASN A N 1
ATOM 1948 C CA . ASN A 1 242 ? 33.213 2.561 -52.277 1.00 97.81 242 ASN A CA 1
ATOM 1949 C C . ASN A 1 242 ? 32.807 2.715 -53.747 1.00 97.81 242 ASN A C 1
ATOM 1951 O O . ASN A 1 242 ? 33.524 2.248 -54.634 1.00 97.81 242 ASN A O 1
ATOM 1955 N N . SER A 1 243 ? 31.699 3.411 -54.023 1.00 97.81 243 SER A N 1
ATOM 1956 C CA . SER A 1 243 ? 31.268 3.693 -55.394 1.00 97.81 243 SER A CA 1
ATOM 1957 C C . SER A 1 243 ? 32.250 4.608 -56.141 1.00 97.81 243 SER A C 1
ATOM 1959 O O . SER A 1 243 ? 32.616 4.294 -57.273 1.00 97.81 243 SER A O 1
ATOM 1961 N N . ASP A 1 244 ? 32.758 5.670 -55.499 1.00 98.31 244 ASP A N 1
ATOM 1962 C CA . ASP A 1 244 ? 33.784 6.560 -56.067 1.00 98.31 244 ASP A CA 1
ATOM 1963 C C . ASP A 1 244 ? 35.095 5.805 -56.310 1.00 98.31 244 ASP A C 1
ATOM 1965 O O . ASP A 1 244 ? 35.662 5.863 -57.399 1.00 98.31 244 ASP A O 1
ATOM 1969 N N . SER A 1 245 ? 35.537 4.999 -55.345 1.00 97.81 245 SER A N 1
ATOM 1970 C CA . SER A 1 245 ? 36.728 4.154 -55.484 1.00 97.81 245 SER A CA 1
ATOM 1971 C C . SER A 1 245 ? 36.594 3.182 -56.659 1.00 97.81 245 SER A C 1
ATOM 1973 O O . SER A 1 245 ? 37.523 3.044 -57.454 1.00 97.81 245 SER A O 1
ATOM 1975 N N . ALA A 1 246 ? 35.424 2.558 -56.833 1.00 97.88 246 ALA A N 1
ATOM 1976 C CA 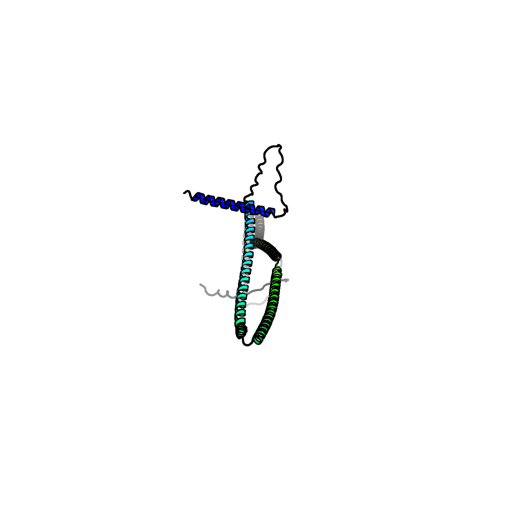. ALA A 1 246 ? 35.148 1.680 -57.968 1.00 97.88 246 ALA A CA 1
ATOM 1977 C C . ALA A 1 246 ? 35.128 2.437 -59.309 1.00 97.88 246 ALA A C 1
ATOM 1979 O O . ALA A 1 246 ? 35.604 1.914 -60.319 1.00 97.88 246 ALA A O 1
ATOM 1980 N N . LEU A 1 247 ? 34.599 3.665 -59.343 1.00 98.00 247 LEU A N 1
ATOM 1981 C CA . LEU A 1 247 ? 34.637 4.521 -60.532 1.00 98.00 247 LEU A CA 1
ATOM 1982 C C . LEU A 1 247 ? 36.072 4.931 -60.882 1.00 98.00 247 LEU A C 1
ATOM 1984 O O . LEU A 1 247 ? 36.475 4.797 -62.037 1.00 98.00 247 LEU A O 1
ATOM 1988 N N . ARG A 1 248 ? 36.867 5.358 -59.897 1.00 97.56 248 ARG A N 1
ATOM 1989 C CA . ARG A 1 248 ? 38.281 5.708 -60.086 1.00 97.56 248 ARG A CA 1
ATOM 1990 C C . ARG A 1 248 ? 39.111 4.516 -60.541 1.00 97.56 248 ARG A C 1
ATOM 1992 O O . ARG A 1 248 ? 39.904 4.673 -61.458 1.00 97.56 248 ARG A O 1
ATOM 1999 N N . ALA A 1 249 ? 38.891 3.326 -59.981 1.00 97.69 249 ALA A N 1
ATOM 2000 C CA . ALA A 1 249 ? 39.555 2.104 -60.434 1.00 97.69 249 ALA A CA 1
ATOM 2001 C C . ALA A 1 249 ? 39.263 1.813 -61.917 1.00 97.69 249 ALA A C 1
ATOM 2003 O O . ALA A 1 249 ? 40.177 1.511 -62.680 1.00 97.69 249 ALA A O 1
ATOM 2004 N N . LYS A 1 250 ? 38.008 1.981 -62.361 1.00 97.81 250 LYS A N 1
ATOM 2005 C CA . LYS A 1 250 ? 37.644 1.846 -63.784 1.00 97.81 250 LYS A CA 1
ATOM 2006 C C . LYS A 1 250 ? 38.325 2.893 -64.665 1.00 97.81 250 LYS A C 1
ATOM 2008 O O . LYS A 1 250 ? 38.724 2.569 -65.778 1.00 97.81 250 LYS A O 1
ATOM 2013 N N . LEU A 1 251 ? 38.429 4.138 -64.200 1.00 97.56 251 LEU A N 1
ATOM 2014 C CA . LEU A 1 251 ? 39.122 5.200 -64.934 1.00 97.56 251 LEU A CA 1
ATOM 2015 C C . LEU A 1 251 ? 40.629 4.942 -65.021 1.00 97.56 251 LEU A C 1
ATOM 2017 O O . LEU A 1 251 ? 41.201 5.131 -66.087 1.00 97.56 251 LEU A O 1
ATOM 2021 N N . LEU A 1 252 ? 41.251 4.457 -63.944 1.00 97.88 252 LEU A N 1
ATOM 2022 C CA . LEU A 1 252 ? 42.663 4.072 -63.939 1.00 97.88 252 LEU A CA 1
ATOM 2023 C C . LEU A 1 252 ? 42.951 2.984 -64.974 1.00 97.88 252 LEU A C 1
ATOM 2025 O O . LEU A 1 252 ? 43.876 3.152 -65.757 1.00 97.88 252 LEU A O 1
ATOM 2029 N N . ILE A 1 253 ? 42.119 1.938 -65.048 1.00 98.06 253 ILE A N 1
ATOM 2030 C CA . ILE A 1 253 ? 42.260 0.883 -66.067 1.00 98.06 253 ILE A CA 1
ATOM 2031 C C . ILE A 1 253 ? 42.235 1.482 -67.482 1.00 98.06 253 ILE A C 1
ATOM 2033 O O . ILE A 1 253 ? 43.102 1.171 -68.293 1.00 98.06 253 ILE A O 1
ATOM 2037 N N . LYS A 1 254 ? 41.295 2.394 -67.768 1.00 97.88 254 LYS A N 1
ATOM 2038 C CA . LYS A 1 254 ? 41.226 3.070 -69.075 1.00 97.88 254 LYS A CA 1
ATOM 2039 C C . LYS A 1 254 ? 42.468 3.909 -69.364 1.00 97.88 254 LYS A C 1
ATOM 2041 O O . LYS A 1 254 ? 43.007 3.833 -70.460 1.00 97.88 254 LYS A O 1
ATOM 2046 N N . PHE A 1 255 ? 42.944 4.686 -68.392 1.00 97.50 255 PHE A N 1
ATOM 2047 C CA . PHE A 1 255 ? 44.155 5.484 -68.572 1.00 97.50 255 PHE A CA 1
ATOM 2048 C C . PHE A 1 255 ? 45.400 4.617 -68.764 1.00 97.50 255 PHE A C 1
ATOM 2050 O O . PHE A 1 255 ? 46.266 4.978 -69.554 1.00 97.50 255 PHE A O 1
ATOM 2057 N N . GLU A 1 256 ? 45.504 3.473 -68.088 1.00 97.69 256 GLU A N 1
ATOM 2058 C CA . GLU A 1 256 ? 46.589 2.512 -68.311 1.00 97.69 256 GLU A CA 1
ATOM 2059 C C . GLU A 1 256 ? 46.547 1.930 -69.731 1.00 97.69 256 GLU A C 1
ATOM 2061 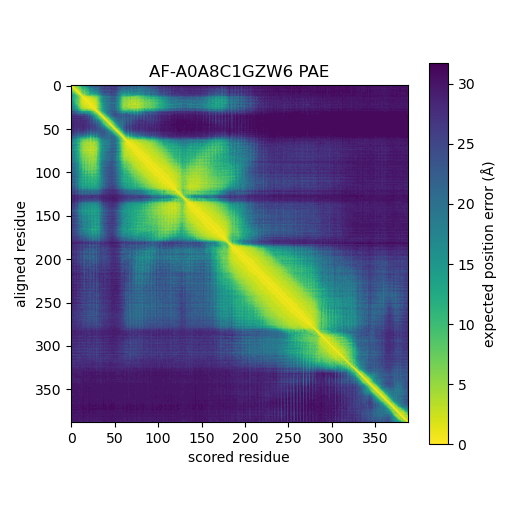O O . GLU A 1 256 ? 47.592 1.804 -70.371 1.00 97.69 256 GLU A O 1
ATOM 2066 N N . GLU A 1 257 ? 45.358 1.603 -70.245 1.00 97.50 257 GLU A N 1
ATOM 2067 C CA . GLU A 1 257 ? 45.161 1.154 -71.630 1.00 97.50 257 GLU A CA 1
ATOM 2068 C C . GLU A 1 257 ? 45.542 2.247 -72.643 1.00 97.50 257 GLU A C 1
ATOM 2070 O O . GLU A 1 257 ? 46.338 1.993 -73.548 1.00 97.50 257 GLU A O 1
ATOM 2075 N N . GLU A 1 258 ? 45.050 3.475 -72.456 1.00 97.19 258 GLU A N 1
ATOM 2076 C CA . GLU A 1 258 ? 45.384 4.637 -73.294 1.00 97.19 258 GLU A CA 1
ATOM 2077 C C . GLU A 1 258 ? 46.886 4.955 -73.255 1.00 97.19 258 GLU A C 1
ATOM 2079 O O . GLU A 1 258 ? 47.493 5.237 -74.288 1.00 97.19 258 GLU A O 1
ATOM 2084 N N . THR A 1 259 ? 47.516 4.861 -72.080 1.00 96.88 259 THR A N 1
ATOM 2085 C CA . THR A 1 259 ? 48.959 5.089 -71.914 1.00 96.88 259 THR A CA 1
ATOM 2086 C C . THR A 1 259 ? 49.766 4.028 -72.656 1.00 96.88 259 THR A C 1
ATOM 2088 O O . THR A 1 259 ? 50.692 4.378 -73.385 1.00 96.88 259 THR A O 1
ATOM 2091 N N . LYS A 1 260 ? 49.398 2.743 -72.541 1.00 97.62 260 LYS A N 1
ATOM 2092 C CA . LYS A 1 260 ? 50.039 1.660 -73.308 1.00 97.62 260 LYS A CA 1
ATOM 2093 C C . LYS A 1 260 ? 49.917 1.899 -74.808 1.00 97.62 260 LYS A C 1
ATOM 2095 O O . LYS A 1 260 ? 50.911 1.795 -75.525 1.00 97.62 260 LYS A O 1
ATOM 2100 N N . GLN A 1 261 ? 48.728 2.271 -75.280 1.00 97.00 261 GLN A N 1
ATOM 2101 C CA . GLN A 1 261 ? 48.517 2.585 -76.689 1.00 97.00 261 GLN A CA 1
ATOM 2102 C C . GLN A 1 261 ? 49.394 3.764 -77.143 1.00 97.00 261 GLN A C 1
ATOM 2104 O O . GLN A 1 261 ? 50.076 3.669 -78.165 1.00 97.00 261 GLN A O 1
ATOM 2109 N N . ALA A 1 262 ? 49.435 4.852 -76.371 1.00 96.88 262 ALA A N 1
ATOM 2110 C CA . ALA A 1 262 ? 50.268 6.012 -76.672 1.00 96.88 262 ALA A CA 1
ATOM 2111 C C . ALA A 1 262 ? 51.768 5.661 -76.692 1.00 96.88 262 ALA A C 1
ATOM 2113 O O . ALA A 1 262 ? 52.507 6.147 -77.551 1.00 96.88 262 ALA A O 1
ATOM 2114 N N . GLU A 1 263 ? 52.236 4.792 -75.793 1.00 97.44 263 GLU A N 1
ATOM 2115 C CA . GLU A 1 263 ? 53.615 4.295 -75.795 1.00 97.44 263 GLU A CA 1
ATOM 2116 C C . GLU A 1 263 ? 53.930 3.446 -77.030 1.00 97.44 263 GLU A C 1
ATOM 2118 O O . GLU A 1 263 ? 54.998 3.602 -77.627 1.00 97.44 263 GLU A O 1
ATOM 2123 N N . GLU A 1 264 ? 53.013 2.575 -77.457 1.00 97.06 264 GLU A N 1
ATOM 2124 C CA . GLU A 1 264 ? 53.166 1.806 -78.693 1.00 97.06 264 GLU A CA 1
ATOM 2125 C C . GLU A 1 264 ? 53.248 2.715 -79.924 1.00 97.06 264 GLU A C 1
ATOM 2127 O O . GLU A 1 264 ? 54.103 2.515 -80.794 1.00 97.06 264 GLU A O 1
ATOM 2132 N N . GLU A 1 265 ? 52.376 3.719 -80.008 1.00 96.62 265 GLU A N 1
ATOM 2133 C CA . GLU A 1 265 ? 52.373 4.715 -81.081 1.00 96.62 265 GLU A CA 1
ATOM 2134 C C . GLU A 1 265 ? 53.661 5.549 -81.078 1.00 96.62 265 GLU A C 1
ATOM 2136 O O . GLU A 1 265 ? 54.300 5.688 -82.127 1.00 96.62 265 GLU A O 1
ATOM 2141 N N . ARG A 1 266 ? 54.112 6.013 -79.902 1.00 96.88 266 ARG A N 1
ATOM 2142 C CA . ARG A 1 266 ? 55.406 6.690 -79.725 1.00 96.88 266 ARG A CA 1
ATOM 2143 C C . ARG A 1 266 ? 56.551 5.812 -80.221 1.00 96.88 266 ARG A C 1
ATOM 2145 O O . ARG A 1 266 ? 57.366 6.274 -81.014 1.00 96.88 266 ARG A O 1
ATOM 2152 N N . ASN A 1 267 ? 56.605 4.544 -79.813 1.00 97.06 267 ASN A N 1
ATOM 2153 C CA . ASN A 1 267 ? 57.669 3.620 -80.208 1.00 97.06 267 ASN A CA 1
ATOM 2154 C C . ASN A 1 267 ? 57.681 3.391 -81.733 1.00 97.06 267 ASN A C 1
ATOM 2156 O O . ASN A 1 267 ? 58.748 3.419 -82.350 1.00 97.06 267 ASN A O 1
ATOM 2160 N N . LYS A 1 268 ? 56.509 3.222 -82.368 1.00 96.62 268 LYS A N 1
ATOM 2161 C CA . LYS A 1 268 ? 56.383 3.123 -83.838 1.00 96.62 268 LYS A CA 1
ATOM 2162 C C . LYS A 1 268 ? 56.912 4.387 -84.522 1.00 96.62 268 LYS A C 1
ATOM 2164 O O . LYS A 1 268 ? 57.714 4.291 -85.455 1.00 96.62 268 LYS A O 1
ATOM 2169 N N . ALA A 1 269 ? 56.510 5.562 -84.039 1.00 95.56 269 ALA A N 1
ATOM 2170 C CA . ALA A 1 269 ? 56.965 6.846 -84.560 1.00 95.56 269 ALA A CA 1
ATOM 2171 C C . ALA A 1 269 ? 58.479 7.046 -84.373 1.00 95.56 269 ALA A C 1
ATOM 2173 O O . ALA A 1 269 ? 59.153 7.495 -85.296 1.00 95.56 269 ALA A O 1
ATOM 2174 N N . GLU A 1 270 ? 59.046 6.663 -83.228 1.00 96.19 270 GLU A N 1
ATOM 2175 C CA . GLU A 1 270 ? 60.487 6.724 -82.962 1.00 96.19 270 GLU A CA 1
ATOM 2176 C C . GLU A 1 270 ? 61.296 5.791 -83.864 1.00 96.19 270 GLU A C 1
ATOM 2178 O O . GLU A 1 270 ? 62.375 6.164 -84.326 1.00 96.19 270 GLU A O 1
ATOM 2183 N N . VAL A 1 271 ? 60.809 4.573 -84.120 1.00 95.94 271 VAL A N 1
ATOM 2184 C CA . VAL A 1 271 ? 61.449 3.638 -85.060 1.00 95.94 271 VAL A CA 1
ATOM 2185 C C . VAL A 1 271 ? 61.445 4.225 -86.472 1.00 95.94 271 VAL A C 1
ATOM 2187 O O . VAL A 1 271 ? 62.484 4.231 -87.136 1.00 95.94 271 VAL A O 1
ATOM 2190 N N . LEU A 1 272 ? 60.312 4.778 -86.917 1.00 95.19 272 LEU A N 1
ATOM 2191 C CA . LEU A 1 272 ? 60.215 5.464 -88.207 1.00 95.19 272 LEU A CA 1
ATOM 2192 C C . LEU A 1 272 ? 61.143 6.683 -88.275 1.00 95.19 272 LEU A C 1
ATOM 2194 O O . LEU A 1 272 ? 61.877 6.833 -89.249 1.00 95.19 272 LEU A O 1
ATOM 2198 N N . ASN A 1 273 ? 61.170 7.520 -87.237 1.00 95.44 273 ASN A N 1
ATOM 2199 C CA . ASN A 1 273 ? 62.038 8.695 -87.166 1.00 95.44 273 ASN A CA 1
ATOM 2200 C C . ASN A 1 273 ? 63.520 8.294 -87.216 1.00 95.44 273 ASN A C 1
ATOM 2202 O O . ASN A 1 273 ? 64.281 8.865 -87.993 1.00 95.44 273 ASN A O 1
ATOM 2206 N N . ARG A 1 274 ? 63.922 7.252 -86.472 1.00 94.00 274 ARG A N 1
ATOM 2207 C CA . ARG A 1 274 ? 65.276 6.678 -86.543 1.00 94.00 274 ARG A CA 1
ATOM 2208 C C . ARG A 1 274 ? 65.622 6.205 -87.952 1.00 94.00 274 ARG A C 1
ATOM 2210 O O . ARG A 1 274 ? 66.701 6.532 -88.439 1.00 94.00 274 ARG A O 1
ATOM 2217 N N . LYS A 1 275 ? 64.709 5.499 -88.629 1.00 93.50 275 LYS A N 1
ATOM 2218 C CA . LYS A 1 275 ? 64.903 5.056 -90.018 1.00 93.50 275 LYS A CA 1
ATOM 2219 C C . LYS A 1 275 ? 65.080 6.238 -90.972 1.00 93.50 275 LYS A C 1
ATOM 2221 O O . LYS A 1 275 ? 66.007 6.223 -91.771 1.00 93.50 275 LYS A O 1
ATOM 2226 N N . LEU A 1 276 ? 64.231 7.261 -90.872 1.00 92.50 276 LEU A N 1
ATOM 2227 C CA . LEU A 1 276 ? 64.317 8.467 -91.703 1.00 92.50 276 LEU A CA 1
ATOM 2228 C C . LEU A 1 276 ? 65.609 9.251 -91.442 1.00 92.50 276 LEU A C 1
ATOM 2230 O O . LEU A 1 276 ? 66.239 9.707 -92.388 1.00 92.50 276 LEU A O 1
ATOM 2234 N N . ARG A 1 277 ? 66.044 9.370 -90.182 1.00 91.88 277 ARG A N 1
ATOM 2235 C CA . ARG A 1 277 ? 67.339 9.978 -89.835 1.00 91.88 277 ARG A CA 1
ATOM 2236 C C . ARG A 1 277 ? 68.517 9.176 -90.385 1.00 91.88 277 ARG A C 1
ATOM 2238 O O . ARG A 1 277 ? 69.460 9.785 -90.872 1.00 91.88 277 ARG A O 1
ATOM 2245 N N . GLY A 1 278 ? 68.448 7.844 -90.349 1.00 89.69 278 GLY A N 1
ATOM 2246 C CA . GLY A 1 278 ? 69.430 6.971 -90.998 1.00 89.69 278 GLY A CA 1
ATOM 2247 C C . GLY A 1 278 ? 69.474 7.196 -92.510 1.00 89.69 278 GLY A C 1
ATOM 2248 O O . GLY A 1 278 ? 70.528 7.490 -93.054 1.00 89.69 278 GLY A O 1
ATOM 2249 N N . GLN A 1 279 ? 68.311 7.194 -93.170 1.00 88.62 279 GLN A N 1
ATOM 2250 C CA . GLN A 1 279 ? 68.206 7.511 -94.597 1.00 88.62 279 GLN A CA 1
ATOM 2251 C C . GLN A 1 279 ? 68.739 8.907 -94.931 1.00 88.62 279 GLN A C 1
ATOM 2253 O O . GLN A 1 279 ? 69.354 9.075 -95.975 1.00 88.62 279 GLN A O 1
ATOM 2258 N N . LEU A 1 280 ? 68.522 9.901 -94.066 1.00 86.81 280 LEU A N 1
ATOM 2259 C CA . LEU A 1 280 ? 69.042 11.256 -94.246 1.00 86.81 280 LEU A CA 1
ATOM 2260 C C . LEU A 1 280 ? 70.566 11.323 -94.064 1.00 86.81 280 LEU A C 1
ATOM 2262 O O . LEU A 1 280 ? 71.214 12.103 -94.751 1.00 86.81 280 LEU A O 1
ATOM 2266 N N . ALA A 1 281 ? 71.135 10.516 -93.165 1.00 84.62 281 ALA A N 1
ATOM 2267 C CA . ALA A 1 281 ? 72.582 10.399 -92.993 1.00 84.62 281 ALA A CA 1
ATOM 2268 C C . ALA A 1 281 ? 73.248 9.685 -94.185 1.00 84.62 281 ALA A C 1
ATOM 2270 O O . ALA A 1 281 ? 74.305 10.117 -94.638 1.00 84.62 281 ALA A O 1
ATOM 2271 N N . ASP A 1 282 ? 72.604 8.644 -94.723 1.00 81.31 282 ASP A N 1
ATOM 2272 C CA . ASP A 1 282 ? 73.047 7.919 -95.925 1.00 81.31 282 ASP A CA 1
ATOM 2273 C C . ASP A 1 282 ? 72.788 8.709 -97.222 1.00 81.31 282 ASP A C 1
ATOM 2275 O O . ASP A 1 282 ? 73.367 8.419 -98.274 1.00 81.31 282 ASP A O 1
ATOM 2279 N N . PHE A 1 283 ? 71.903 9.711 -97.176 1.00 78.81 283 PHE A N 1
ATOM 2280 C CA . PHE A 1 283 ? 71.574 10.558 -98.314 1.00 78.81 283 PHE A CA 1
ATOM 2281 C C . PHE A 1 283 ? 72.743 11.489 -98.640 1.00 78.81 283 PHE A C 1
ATOM 2283 O O . PHE A 1 283 ? 72.888 12.592 -98.113 1.00 78.81 283 PHE A O 1
ATOM 2290 N N . HIS A 1 284 ? 73.571 11.043 -99.575 1.00 73.56 284 HIS A N 1
ATOM 2291 C CA . HIS A 1 284 ? 74.608 11.856 -100.182 1.00 73.56 284 HIS A CA 1
ATOM 2292 C C . HIS A 1 284 ? 74.092 12.464 -101.489 1.00 73.56 284 HIS A C 1
ATOM 2294 O O . HIS A 1 284 ? 73.716 11.739 -102.409 1.00 73.56 284 HIS A O 1
ATOM 2300 N N . VAL A 1 285 ? 74.081 13.796 -101.586 1.00 74.06 285 VAL A N 1
ATOM 2301 C CA . VAL A 1 285 ? 73.731 14.511 -102.823 1.00 74.06 285 VAL A CA 1
ATOM 2302 C C . VAL A 1 285 ? 74.821 14.227 -103.866 1.00 74.06 285 VAL A C 1
ATOM 2304 O O . VAL A 1 285 ? 75.952 14.679 -103.673 1.00 74.06 285 VAL A O 1
ATOM 2307 N N . PRO A 1 286 ? 74.529 13.501 -104.967 1.00 71.44 286 PRO A N 1
ATOM 2308 C CA . PRO A 1 286 ? 75.544 13.191 -105.965 1.00 71.44 286 PRO A CA 1
ATOM 2309 C C . PRO A 1 286 ? 76.108 14.474 -106.566 1.00 71.44 286 PRO A C 1
ATOM 2311 O O . PRO A 1 286 ? 75.366 15.411 -106.874 1.00 71.44 286 PRO A O 1
ATOM 2314 N N . HIS A 1 287 ? 77.423 14.514 -106.766 1.00 76.38 287 HIS A N 1
ATOM 2315 C CA . HIS A 1 287 ? 78.077 15.668 -107.369 1.00 76.38 287 HIS A CA 1
ATOM 2316 C C . HIS A 1 287 ? 77.462 15.968 -108.750 1.00 76.38 287 HIS A C 1
ATOM 2318 O O . HIS A 1 287 ? 77.206 15.047 -109.528 1.00 76.38 287 HIS A O 1
ATOM 2324 N N . VAL A 1 288 ? 77.229 17.248 -109.075 1.00 79.31 288 VAL A N 1
ATOM 2325 C CA . VAL A 1 288 ? 76.458 17.692 -110.262 1.00 79.31 288 VAL A CA 1
ATOM 2326 C C . VAL A 1 288 ? 76.935 17.016 -111.556 1.00 79.31 288 VAL A C 1
ATOM 2328 O O . VAL A 1 288 ? 76.127 16.592 -112.381 1.00 79.31 288 VAL A O 1
ATOM 2331 N N . LEU A 1 289 ? 78.249 16.826 -111.700 1.00 78.75 289 LEU A N 1
ATOM 2332 C CA . LEU A 1 289 ? 78.848 16.151 -112.853 1.00 78.75 289 LEU A CA 1
ATOM 2333 C C . LEU A 1 289 ? 78.515 14.650 -112.932 1.00 78.75 289 LEU A C 1
ATOM 2335 O O . LEU A 1 289 ? 78.335 14.124 -114.029 1.00 78.75 289 LEU A O 1
ATOM 2339 N N . GLN A 1 290 ? 78.406 13.950 -111.799 1.00 77.62 290 GLN A N 1
ATOM 2340 C CA . GLN A 1 290 ? 77.968 12.548 -111.763 1.00 77.62 290 GLN A CA 1
ATOM 2341 C C . GLN A 1 290 ? 76.489 12.423 -112.145 1.00 77.62 290 GLN A C 1
ATOM 2343 O O . GLN A 1 290 ? 76.138 11.537 -112.921 1.00 77.62 290 GLN A O 1
ATOM 2348 N N . TYR A 1 291 ? 75.637 13.342 -111.677 1.00 81.62 291 TYR A N 1
ATOM 2349 C CA . TYR A 1 291 ? 74.221 13.371 -112.056 1.00 81.62 291 TYR A CA 1
ATOM 2350 C C . TYR A 1 291 ? 74.034 13.581 -113.565 1.00 81.62 291 TYR A C 1
ATOM 2352 O O . TYR A 1 291 ? 73.254 12.864 -114.191 1.00 81.62 291 TYR A O 1
ATOM 2360 N N . ILE A 1 292 ? 74.784 14.511 -114.169 1.00 83.31 292 ILE A N 1
ATOM 2361 C CA . ILE A 1 292 ? 74.746 14.761 -115.619 1.00 83.31 292 ILE A CA 1
ATOM 2362 C C . ILE A 1 292 ? 75.163 13.507 -116.396 1.00 83.31 292 ILE A C 1
ATOM 2364 O O . ILE A 1 292 ? 74.431 13.093 -117.292 1.00 83.31 292 ILE A O 1
ATOM 2368 N N . LYS A 1 293 ? 76.268 12.850 -116.010 1.00 82.69 293 LYS A N 1
ATOM 2369 C CA . LYS A 1 293 ? 76.737 11.609 -116.656 1.00 82.69 293 LYS A CA 1
ATOM 2370 C C . LYS A 1 293 ? 75.713 10.477 -116.575 1.00 82.69 293 LYS A C 1
ATOM 2372 O O . LYS A 1 293 ? 75.458 9.809 -117.572 1.00 82.69 293 LYS A O 1
ATOM 2377 N N . VAL A 1 294 ? 75.108 10.264 -115.404 1.00 82.44 294 VAL A N 1
ATOM 2378 C CA . VAL A 1 294 ? 74.078 9.227 -115.211 1.00 82.44 294 VAL A CA 1
ATOM 2379 C C . VAL A 1 294 ? 72.795 9.560 -115.982 1.00 82.44 294 VAL A C 1
ATOM 2381 O O . VAL A 1 294 ? 72.128 8.673 -116.508 1.00 82.44 294 VAL A O 1
ATOM 2384 N N . LYS A 1 295 ? 72.434 10.841 -116.098 1.00 85.50 295 LYS A N 1
ATOM 2385 C CA . LYS A 1 295 ? 71.255 11.273 -116.860 1.00 85.50 295 LYS A CA 1
ATOM 2386 C C . LYS A 1 295 ? 71.469 11.174 -118.367 1.00 85.50 295 LYS A C 1
ATOM 2388 O O . LYS A 1 295 ? 70.548 10.799 -119.092 1.00 85.50 295 LYS A O 1
ATOM 2393 N N . GLU A 1 296 ? 72.676 11.469 -118.829 1.00 82.56 296 GLU A N 1
ATOM 2394 C CA . GLU A 1 296 ? 73.088 11.269 -120.212 1.00 82.56 296 GLU A CA 1
ATOM 2395 C C . GLU A 1 296 ? 73.104 9.779 -120.571 1.00 82.56 296 GLU A C 1
ATOM 2397 O O . GLU A 1 296 ? 72.491 9.400 -121.569 1.00 82.56 296 GLU A O 1
ATOM 2402 N N . SER A 1 297 ? 73.689 8.918 -119.729 1.00 81.50 297 SER A N 1
ATOM 2403 C CA . SER A 1 297 ? 73.678 7.466 -119.945 1.00 81.50 297 SER A CA 1
ATOM 2404 C C . SER A 1 297 ? 72.262 6.888 -119.906 1.00 81.50 297 SER A C 1
ATOM 2406 O O . SER A 1 297 ? 71.910 6.087 -120.768 1.00 81.50 297 SER A O 1
ATOM 2408 N N . HIS A 1 298 ? 71.397 7.352 -118.997 1.00 86.69 298 HIS A N 1
ATOM 2409 C CA . HIS A 1 298 ? 69.978 6.991 -118.995 1.00 86.69 298 HIS A CA 1
ATOM 2410 C C . HIS A 1 298 ? 69.270 7.449 -120.279 1.00 86.69 298 HIS A C 1
ATOM 2412 O O . HIS A 1 298 ? 68.483 6.703 -120.857 1.00 86.69 298 HIS A O 1
ATOM 2418 N N . GLY A 1 299 ? 69.564 8.660 -120.762 1.00 85.25 299 GLY A N 1
ATOM 2419 C CA . GLY A 1 299 ? 69.046 9.171 -122.030 1.00 85.25 299 GLY A CA 1
ATOM 2420 C C . GLY A 1 299 ? 69.503 8.344 -123.234 1.00 85.25 299 GLY A C 1
ATOM 2421 O O . GLY A 1 299 ? 68.694 8.053 -124.114 1.00 85.25 299 GLY A O 1
ATOM 2422 N N . GLN A 1 300 ? 70.770 7.926 -123.261 1.00 84.44 300 GLN A N 1
ATOM 2423 C CA . GLN A 1 300 ? 71.323 7.034 -124.283 1.00 84.44 300 GLN A CA 1
ATOM 2424 C C . GLN A 1 300 ? 70.671 5.650 -124.228 1.00 84.44 300 GLN A C 1
ATOM 2426 O O . GLN A 1 300 ? 70.238 5.149 -125.261 1.00 84.44 300 GLN A O 1
ATOM 2431 N N . LEU A 1 301 ? 70.514 5.076 -123.033 1.00 85.44 301 LEU A N 1
ATOM 2432 C CA . LEU A 1 301 ? 69.867 3.780 -122.840 1.00 85.44 301 LEU A CA 1
ATOM 2433 C C . LEU A 1 301 ? 68.386 3.820 -123.242 1.00 85.44 301 LEU A C 1
ATOM 2435 O O . LEU A 1 301 ? 67.869 2.904 -123.867 1.00 85.44 301 LEU A O 1
ATOM 2439 N N . LYS A 1 302 ? 67.692 4.922 -122.947 1.00 87.69 302 LYS A N 1
ATOM 2440 C CA . LYS A 1 302 ? 66.301 5.129 -123.364 1.00 87.69 302 LYS A CA 1
ATOM 2441 C C . LYS A 1 302 ? 66.171 5.270 -124.883 1.00 87.69 302 LYS A C 1
ATOM 2443 O O . LYS A 1 302 ? 65.186 4.807 -125.453 1.00 87.69 302 LYS A O 1
ATOM 2448 N N . LYS A 1 303 ? 67.148 5.902 -125.546 1.00 86.06 303 LYS A N 1
ATOM 2449 C CA . LYS A 1 303 ? 67.215 5.965 -127.015 1.00 86.06 303 LYS A CA 1
ATOM 2450 C C . LYS A 1 303 ? 67.471 4.588 -127.615 1.00 86.06 303 LYS A C 1
ATOM 2452 O O . LYS A 1 303 ? 66.757 4.223 -128.537 1.00 86.06 303 LYS A O 1
ATOM 2457 N N . SER A 1 304 ? 68.416 3.818 -127.074 1.00 81.44 304 SER A N 1
ATOM 2458 C CA . SER A 1 304 ? 68.699 2.473 -127.574 1.00 81.44 304 SER A CA 1
ATOM 2459 C C . SER A 1 304 ? 67.532 1.516 -127.340 1.00 81.44 304 SER A C 1
ATOM 2461 O O . SER A 1 304 ? 67.210 0.764 -128.249 1.00 81.44 304 SER A O 1
ATOM 2463 N N . VAL A 1 305 ? 66.829 1.590 -126.202 1.00 85.62 305 VAL A N 1
ATOM 2464 C CA . VAL A 1 305 ? 65.572 0.846 -125.982 1.00 85.62 305 VAL A CA 1
ATOM 2465 C C . VAL A 1 305 ? 64.546 1.188 -127.062 1.00 85.62 305 VAL A C 1
ATOM 2467 O O . VAL A 1 305 ? 64.081 0.280 -127.739 1.00 85.62 305 VAL A O 1
ATOM 2470 N N . LYS A 1 306 ? 64.281 2.476 -127.318 1.00 86.19 306 LYS A N 1
ATOM 2471 C CA . LYS A 1 306 ? 63.368 2.898 -128.398 1.00 86.19 306 LYS A CA 1
ATOM 2472 C C . LYS A 1 306 ? 63.819 2.445 -129.785 1.00 86.19 306 LYS A C 1
ATOM 2474 O O . LYS A 1 306 ? 63.003 2.153 -130.653 1.00 86.19 306 LYS A O 1
ATOM 2479 N N . GLU A 1 307 ? 65.122 2.431 -130.027 1.00 86.69 307 GLU A N 1
ATOM 2480 C CA . GLU A 1 307 ? 65.696 2.018 -131.302 1.00 86.69 307 GLU A CA 1
ATOM 2481 C C . GLU A 1 307 ? 65.585 0.502 -131.508 1.00 86.69 307 GLU A C 1
ATOM 2483 O O . GLU A 1 307 ? 65.306 0.054 -132.620 1.00 86.69 307 GLU A O 1
ATOM 2488 N N . TRP A 1 308 ? 65.736 -0.285 -130.441 1.00 83.56 308 TRP A N 1
ATOM 2489 C CA . TRP A 1 308 ? 65.469 -1.722 -130.441 1.00 83.56 308 TRP A CA 1
ATOM 2490 C C . TRP A 1 308 ? 63.977 -2.030 -130.563 1.00 83.56 308 TRP A C 1
ATOM 2492 O O . TRP A 1 308 ? 63.629 -2.864 -131.392 1.00 83.56 308 TRP A O 1
ATOM 2502 N N . GLU A 1 309 ? 63.103 -1.316 -129.848 1.00 81.25 309 GLU A N 1
ATOM 2503 C CA . GLU A 1 309 ? 61.642 -1.390 -130.018 1.00 81.25 309 GLU A CA 1
ATOM 2504 C C . GLU A 1 309 ? 61.259 -1.149 -131.488 1.00 81.25 309 GLU A C 1
ATOM 2506 O O . GLU A 1 309 ? 60.563 -1.960 -132.093 1.00 81.25 309 GLU A O 1
ATOM 2511 N N . ARG A 1 310 ? 61.827 -0.115 -132.124 1.00 83.06 310 ARG A N 1
ATOM 2512 C CA . ARG A 1 310 ? 61.596 0.181 -133.548 1.00 83.06 310 ARG A CA 1
ATOM 2513 C C . ARG A 1 310 ? 62.144 -0.896 -134.493 1.00 83.06 310 ARG A C 1
ATOM 2515 O O . ARG A 1 310 ? 61.561 -1.155 -135.542 1.00 83.06 310 ARG A O 1
ATOM 2522 N N . LYS A 1 311 ? 63.287 -1.514 -134.173 1.00 83.62 311 LYS A N 1
ATOM 2523 C CA . LYS A 1 311 ? 63.845 -2.631 -134.963 1.00 83.62 311 LYS A CA 1
ATOM 2524 C C . LYS A 1 311 ? 62.977 -3.884 -134.857 1.00 83.62 311 LYS A C 1
ATOM 2526 O O . LYS A 1 311 ? 62.826 -4.575 -135.862 1.00 83.62 311 LYS A O 1
ATOM 2531 N N . VAL A 1 312 ? 62.407 -4.148 -133.680 1.00 79.19 312 VAL A N 1
ATOM 2532 C CA . VAL A 1 312 ? 61.439 -5.231 -133.469 1.00 79.19 312 VAL A CA 1
ATOM 2533 C C . VAL A 1 312 ? 60.171 -4.962 -134.277 1.00 79.19 312 VAL A C 1
ATOM 2535 O O . VAL A 1 312 ? 59.798 -5.822 -135.065 1.00 79.19 312 VAL A O 1
ATOM 2538 N N . GLU A 1 313 ? 59.606 -3.751 -134.231 1.00 78.88 313 GLU A N 1
ATOM 2539 C CA . GLU A 1 313 ? 58.444 -3.385 -135.063 1.00 78.88 313 GLU A CA 1
ATOM 2540 C C . GLU A 1 313 ? 58.708 -3.578 -136.569 1.00 78.88 313 GLU A C 1
ATOM 2542 O O . GLU A 1 313 ? 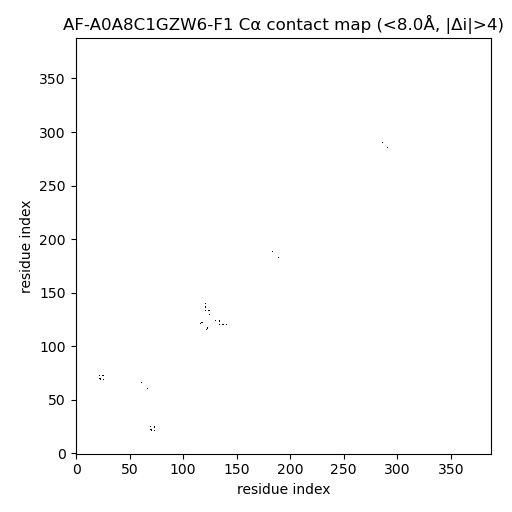57.874 -4.126 -137.286 1.00 78.88 313 GLU A O 1
ATOM 2547 N N . ILE A 1 314 ? 59.879 -3.177 -137.083 1.00 78.00 314 ILE A N 1
ATOM 2548 C CA . ILE A 1 314 ? 60.225 -3.364 -138.507 1.00 78.00 314 ILE A CA 1
ATOM 2549 C C . ILE A 1 314 ? 60.376 -4.853 -138.859 1.00 78.00 314 ILE A C 1
ATOM 2551 O O . ILE A 1 314 ? 60.003 -5.265 -139.962 1.00 78.00 314 ILE A O 1
ATOM 2555 N N . ALA A 1 315 ? 60.925 -5.665 -137.951 1.00 70.19 315 ALA A N 1
ATOM 2556 C CA . ALA A 1 315 ? 61.020 -7.110 -138.136 1.00 70.19 315 ALA A CA 1
ATOM 2557 C C . ALA A 1 315 ? 59.631 -7.772 -138.111 1.00 70.19 315 ALA A C 1
ATOM 2559 O O . ALA A 1 315 ? 59.336 -8.589 -138.984 1.00 70.19 315 ALA A O 1
ATOM 2560 N N . GLU A 1 316 ? 58.755 -7.362 -137.192 1.00 71.31 316 GLU A N 1
ATOM 2561 C CA . GLU A 1 316 ? 57.367 -7.826 -137.098 1.00 71.31 316 GLU A CA 1
ATOM 2562 C C . GLU A 1 316 ? 56.559 -7.455 -138.352 1.00 71.31 316 GLU A C 1
ATOM 2564 O O . GLU A 1 316 ? 55.912 -8.319 -138.944 1.00 71.31 316 GLU A O 1
ATOM 2569 N N . VAL A 1 317 ? 56.657 -6.213 -138.843 1.00 74.75 317 VAL A N 1
ATOM 2570 C CA . VAL A 1 317 ? 55.975 -5.775 -140.076 1.00 74.75 317 VAL A CA 1
ATOM 2571 C C . VAL A 1 317 ? 56.491 -6.525 -141.312 1.00 74.75 317 VAL A C 1
ATOM 2573 O O . VAL A 1 317 ? 55.688 -6.897 -142.170 1.00 74.75 317 VAL A O 1
ATOM 2576 N N . ARG A 1 318 ? 57.801 -6.808 -141.407 1.00 68.69 318 ARG A N 1
ATOM 2577 C CA . ARG A 1 318 ? 58.371 -7.613 -142.509 1.00 68.69 318 ARG A CA 1
ATOM 2578 C C . ARG A 1 318 ? 57.868 -9.053 -142.500 1.00 68.69 318 ARG A C 1
ATOM 2580 O O . ARG A 1 318 ? 57.532 -9.566 -143.563 1.00 68.69 318 ARG A O 1
ATOM 2587 N N . ILE A 1 319 ? 57.784 -9.680 -141.327 1.00 68.69 319 ILE A N 1
ATOM 2588 C CA . ILE A 1 319 ? 57.241 -11.039 -141.180 1.00 68.69 319 ILE A CA 1
ATOM 2589 C C . ILE A 1 319 ? 55.742 -11.060 -141.530 1.00 68.69 319 ILE A C 1
ATOM 2591 O O . ILE A 1 319 ? 55.274 -11.965 -142.220 1.00 68.69 319 ILE A O 1
ATOM 2595 N N . LEU A 1 320 ? 54.983 -10.029 -141.143 1.00 63.06 320 LEU A N 1
ATOM 2596 C CA . LEU A 1 320 ? 53.564 -9.907 -141.496 1.00 63.06 320 LEU A CA 1
ATOM 2597 C C . LEU A 1 320 ? 53.326 -9.629 -142.997 1.00 63.06 320 LEU A C 1
ATOM 2599 O O . LEU A 1 320 ? 52.290 -10.032 -143.530 1.00 63.06 320 LEU A O 1
ATOM 2603 N N . GLN A 1 321 ? 54.260 -8.976 -143.702 1.00 60.59 321 GLN A N 1
ATOM 2604 C CA . GLN A 1 321 ? 54.183 -8.754 -145.156 1.00 60.59 321 GLN A CA 1
ATOM 2605 C C . GLN A 1 321 ? 54.527 -10.005 -145.977 1.00 60.59 321 GLN A C 1
ATOM 2607 O O . GLN A 1 321 ? 53.849 -10.268 -146.970 1.00 60.59 321 GLN A O 1
ATOM 2612 N N . THR A 1 322 ? 55.511 -10.812 -145.566 1.00 59.59 322 THR A N 1
ATOM 2613 C CA . THR A 1 322 ? 55.831 -12.076 -146.256 1.00 59.59 322 THR A CA 1
ATOM 2614 C C . THR A 1 322 ? 54.755 -13.141 -146.046 1.00 59.59 322 THR A C 1
ATOM 2616 O O . THR A 1 322 ? 54.465 -13.887 -146.976 1.00 59.59 322 THR A O 1
ATOM 2619 N N . LEU A 1 323 ? 54.064 -13.153 -144.900 1.00 55.41 323 LEU A N 1
ATOM 2620 C CA . LEU A 1 323 ? 52.908 -14.035 -144.673 1.00 55.41 323 LEU A CA 1
ATOM 2621 C C . LEU A 1 323 ? 51.662 -13.657 -145.502 1.00 55.41 323 LEU A C 1
ATOM 2623 O O . LEU A 1 323 ? 50.851 -14.528 -145.802 1.00 55.41 323 LEU A O 1
ATOM 2627 N N . LYS A 1 324 ? 51.507 -12.391 -145.925 1.00 52.72 324 LYS A N 1
ATOM 2628 C CA . LYS A 1 324 ? 50.364 -11.941 -146.751 1.00 52.72 324 LYS A CA 1
ATOM 2629 C C . LYS A 1 324 ? 50.509 -12.226 -148.251 1.00 52.72 324 LYS A C 1
ATOM 2631 O O . LYS A 1 324 ? 49.494 -12.288 -148.938 1.00 52.72 324 LYS A O 1
ATOM 2636 N N . ILE A 1 325 ? 51.728 -12.419 -148.761 1.00 55.88 325 ILE A N 1
ATOM 2637 C CA . ILE A 1 325 ? 51.975 -12.728 -150.185 1.00 55.88 325 ILE A CA 1
ATOM 2638 C C . ILE A 1 325 ? 51.740 -14.222 -150.490 1.00 55.88 325 ILE A C 1
ATOM 2640 O O . ILE A 1 325 ? 51.359 -14.566 -151.603 1.00 55.88 325 ILE A O 1
ATOM 2644 N N . TYR A 1 326 ? 51.835 -15.105 -149.492 1.00 49.28 326 TYR A N 1
ATOM 2645 C CA . TYR A 1 326 ? 51.601 -16.551 -149.639 1.00 49.28 326 TYR A CA 1
ATOM 2646 C C . TYR A 1 326 ? 50.114 -16.977 -149.755 1.00 49.28 326 TYR A C 1
ATOM 2648 O O . TYR A 1 326 ? 49.828 -18.168 -149.683 1.00 49.28 326 TYR A O 1
ATOM 2656 N N . ILE A 1 327 ? 49.153 -16.052 -149.940 1.00 48.06 327 ILE A N 1
ATOM 2657 C CA . ILE A 1 327 ? 47.701 -16.367 -149.927 1.00 48.06 327 ILE A CA 1
ATOM 2658 C C . ILE A 1 327 ? 46.965 -16.117 -151.271 1.00 48.06 327 ILE A C 1
ATOM 2660 O O . ILE A 1 327 ? 45.813 -16.514 -151.398 1.00 48.06 327 ILE A O 1
ATOM 2664 N N . TYR A 1 328 ? 47.577 -15.557 -152.326 1.00 42.69 328 TYR A N 1
ATOM 2665 C CA . TYR A 1 328 ? 46.874 -15.343 -153.613 1.00 42.69 328 TYR A CA 1
ATOM 2666 C C . TYR A 1 328 ? 47.796 -15.526 -154.838 1.00 42.69 328 TYR A C 1
ATOM 2668 O O . TYR A 1 328 ? 48.408 -14.557 -155.268 1.00 42.69 328 TYR A O 1
ATOM 2676 N N . ILE A 1 329 ? 47.896 -16.755 -155.377 1.00 38.44 329 ILE A N 1
ATOM 2677 C CA . ILE A 1 329 ? 48.104 -17.143 -156.802 1.00 38.44 329 ILE A CA 1
ATOM 2678 C C . ILE A 1 329 ? 48.010 -18.697 -156.899 1.00 38.44 329 ILE A C 1
ATOM 2680 O O . ILE A 1 329 ? 48.707 -19.364 -156.132 1.00 38.44 329 ILE A O 1
ATOM 2684 N N . PRO A 1 330 ? 47.185 -19.295 -157.795 1.00 45.25 330 PRO A N 1
ATOM 2685 C CA . PRO A 1 330 ? 47.018 -20.752 -157.929 1.00 45.25 330 PRO A CA 1
ATOM 2686 C C . PRO A 1 330 ? 47.852 -21.404 -159.061 1.00 45.25 330 PRO A C 1
ATOM 2688 O O . PRO A 1 330 ? 47.886 -20.902 -160.180 1.00 45.25 330 PRO A O 1
ATOM 2691 N N . GLU A 1 331 ? 48.422 -22.574 -158.728 1.00 35.56 331 GLU A N 1
ATOM 2692 C CA . GLU A 1 331 ? 48.901 -23.712 -159.553 1.00 35.56 331 GLU A CA 1
ATOM 2693 C C . GLU A 1 331 ? 50.148 -23.582 -160.461 1.00 35.56 331 GLU A C 1
ATOM 2695 O O . GLU A 1 331 ? 50.054 -23.316 -161.654 1.00 35.56 331 GLU A O 1
ATOM 2700 N N . LEU A 1 332 ? 51.318 -23.962 -159.913 1.00 34.75 332 LEU A N 1
ATOM 2701 C CA . LEU A 1 332 ? 52.333 -24.808 -160.570 1.00 34.75 332 LEU A CA 1
ATOM 2702 C C . LEU A 1 332 ? 53.257 -25.458 -159.512 1.00 34.75 332 LEU A C 1
ATOM 2704 O O . LEU A 1 332 ? 53.888 -24.761 -158.726 1.00 34.75 332 LEU A O 1
ATOM 2708 N N . CYS A 1 333 ? 53.337 -26.794 -159.575 1.00 31.97 333 CYS A N 1
ATOM 2709 C CA . CYS A 1 333 ? 54.413 -27.695 -159.118 1.00 31.97 333 CYS A CA 1
ATOM 2710 C C . CYS A 1 333 ? 54.735 -27.770 -157.606 1.00 31.97 333 CYS A C 1
ATOM 2712 O O . CYS A 1 333 ? 55.240 -26.835 -157.003 1.00 31.97 333 CYS A O 1
ATOM 2714 N N . PHE A 1 334 ? 54.366 -28.855 -156.914 1.00 32.78 334 PHE A N 1
ATOM 2715 C CA . PHE A 1 334 ? 55.096 -30.138 -156.795 1.00 32.78 334 PHE A CA 1
ATOM 2716 C C . PHE A 1 334 ? 56.516 -30.039 -156.194 1.00 32.78 334 PHE A C 1
ATOM 2718 O O . PHE A 1 334 ? 57.426 -29.520 -156.825 1.00 32.78 334 PHE A O 1
ATOM 2725 N N . LEU A 1 335 ? 56.652 -30.668 -155.014 1.00 33.00 335 LEU A N 1
ATOM 2726 C CA . LEU A 1 335 ? 57.848 -31.224 -154.358 1.00 33.00 335 LEU A CA 1
ATOM 2727 C C . LEU A 1 335 ? 59.089 -30.326 -154.179 1.00 33.00 335 LEU A C 1
ATOM 2729 O O . LEU A 1 335 ? 59.866 -30.115 -155.103 1.00 33.00 335 LEU A O 1
ATOM 2733 N N . ASN A 1 336 ? 59.410 -30.001 -152.925 1.00 33.12 336 ASN A N 1
ATOM 2734 C CA . ASN A 1 336 ? 60.389 -30.792 -152.167 1.00 33.12 336 ASN A CA 1
ATOM 2735 C C . ASN A 1 336 ? 60.584 -30.238 -150.752 1.00 33.12 336 ASN A C 1
ATOM 2737 O O . ASN A 1 336 ? 60.729 -29.033 -150.546 1.00 33.12 336 ASN A O 1
ATOM 2741 N N . ASP A 1 337 ? 60.647 -31.164 -149.801 1.00 39.91 337 ASP A N 1
ATOM 2742 C CA . ASP A 1 337 ? 61.300 -30.988 -148.512 1.00 39.91 337 ASP A CA 1
ATOM 2743 C C . ASP A 1 337 ? 62.709 -30.405 -148.701 1.00 39.91 337 ASP A C 1
ATOM 2745 O O . ASP A 1 337 ? 63.496 -30.957 -149.469 1.00 39.91 337 ASP A O 1
ATOM 2749 N N . LEU A 1 338 ? 63.074 -29.359 -147.949 1.00 31.78 338 LEU A N 1
ATOM 2750 C CA . LEU A 1 338 ? 64.416 -29.309 -147.370 1.00 31.78 338 LEU A CA 1
ATOM 2751 C C . LEU A 1 338 ? 64.522 -28.378 -146.158 1.00 31.78 338 LEU A C 1
ATOM 2753 O O . LEU A 1 338 ? 64.344 -27.163 -146.207 1.00 31.78 338 LEU A O 1
ATOM 2757 N N . ILE A 1 339 ? 64.890 -29.042 -145.073 1.00 40.53 339 ILE A N 1
ATOM 2758 C CA . ILE A 1 339 ? 65.453 -28.574 -143.816 1.00 40.53 339 ILE A CA 1
ATOM 2759 C C . ILE A 1 339 ? 66.788 -27.841 -144.060 1.00 40.53 339 ILE A C 1
ATOM 2761 O O . ILE A 1 339 ? 67.678 -28.395 -144.700 1.00 40.53 339 ILE A O 1
ATOM 2765 N N . ILE A 1 340 ? 66.956 -26.649 -143.471 1.00 33.06 340 ILE A N 1
ATOM 2766 C CA . ILE A 1 340 ? 68.240 -25.959 -143.200 1.00 33.06 340 ILE A CA 1
ATOM 2767 C C . ILE A 1 340 ? 68.035 -25.219 -141.859 1.00 33.06 340 ILE A C 1
ATOM 2769 O O . ILE A 1 340 ? 67.323 -24.223 -141.810 1.00 33.06 340 ILE A O 1
ATOM 2773 N N . ILE A 1 341 ? 68.346 -25.791 -140.689 1.00 31.05 341 ILE A N 1
ATOM 2774 C CA . ILE A 1 341 ? 69.653 -25.811 -139.996 1.00 31.05 341 ILE A CA 1
ATOM 2775 C C . ILE A 1 341 ? 70.483 -24.543 -140.246 1.00 31.05 341 ILE A C 1
ATOM 2777 O O . ILE A 1 341 ? 71.249 -24.480 -141.203 1.00 31.05 341 ILE A O 1
ATOM 2781 N N . ILE A 1 342 ? 70.384 -23.566 -139.334 1.00 32.44 342 ILE A N 1
ATOM 2782 C CA . ILE A 1 342 ? 71.461 -22.595 -139.099 1.00 32.44 342 ILE A CA 1
ATOM 2783 C C . ILE A 1 342 ? 72.184 -22.989 -137.802 1.00 32.44 342 ILE A C 1
ATOM 2785 O O . ILE A 1 342 ? 71.510 -23.311 -136.820 1.00 32.44 342 ILE A O 1
ATOM 2789 N N . PRO A 1 343 ? 73.529 -23.005 -137.808 1.00 36.31 343 PRO A N 1
ATOM 2790 C CA . PRO A 1 343 ? 74.357 -23.753 -136.876 1.00 36.31 343 PRO A CA 1
ATOM 2791 C C . PRO A 1 343 ? 74.740 -22.951 -135.631 1.00 36.31 343 PRO A C 1
ATOM 2793 O O . PRO A 1 343 ? 74.696 -21.722 -135.596 1.00 36.31 343 PRO A O 1
ATOM 2796 N N . ASP A 1 344 ? 75.149 -23.730 -134.638 1.00 32.91 344 ASP A N 1
ATOM 2797 C CA . ASP A 1 344 ? 75.573 -23.403 -133.286 1.00 32.91 344 ASP A CA 1
ATOM 2798 C C . ASP A 1 344 ? 76.519 -22.210 -133.099 1.00 32.91 344 ASP A C 1
ATOM 2800 O O . ASP A 1 344 ? 77.453 -21.974 -133.864 1.00 32.91 344 ASP A O 1
ATOM 2804 N N . GLY A 1 345 ? 76.381 -21.603 -131.914 1.00 32.56 345 GLY A N 1
ATOM 2805 C CA . GLY A 1 345 ? 77.561 -21.231 -131.135 1.00 32.56 345 GLY A CA 1
ATOM 2806 C C . GLY A 1 345 ? 77.636 -19.788 -130.654 1.00 32.56 345 GLY A C 1
ATOM 2807 O O . GLY A 1 345 ? 78.551 -19.072 -131.039 1.00 32.56 345 GLY A O 1
ATOM 2808 N N . THR A 1 346 ? 76.748 -19.371 -129.742 1.00 34.97 346 THR A N 1
ATOM 2809 C CA . THR A 1 346 ? 77.086 -18.999 -128.342 1.00 34.97 346 THR A CA 1
ATOM 2810 C C . THR A 1 346 ? 76.007 -18.118 -127.679 1.00 34.97 346 THR A C 1
ATOM 2812 O O . THR A 1 346 ? 75.838 -16.965 -128.046 1.00 34.97 346 THR A O 1
ATOM 2815 N N . LYS A 1 347 ? 75.396 -18.667 -126.605 1.00 41.19 347 LYS A N 1
ATOM 2816 C CA . LYS A 1 347 ? 74.778 -18.003 -125.421 1.00 41.19 347 LYS A CA 1
ATOM 2817 C C . LYS A 1 347 ? 73.520 -17.144 -125.685 1.00 41.19 347 LYS A C 1
ATOM 2819 O O . LYS A 1 347 ? 73.594 -16.167 -126.405 1.00 41.19 347 LYS A O 1
ATOM 2824 N N . ASN A 1 348 ? 72.344 -17.300 -125.069 1.00 38.00 348 ASN A N 1
ATOM 2825 C CA . ASN A 1 348 ? 71.757 -18.088 -123.968 1.00 38.00 348 ASN A CA 1
ATOM 2826 C C . ASN A 1 348 ? 70.231 -17.755 -123.998 1.00 38.00 348 ASN A C 1
ATOM 2828 O O . ASN A 1 348 ? 69.916 -16.610 -124.298 1.00 38.00 348 ASN A O 1
ATOM 2832 N N . VAL A 1 349 ? 69.208 -18.545 -123.644 1.00 32.03 349 VAL A N 1
ATOM 2833 C CA . VAL A 1 349 ? 68.973 -19.962 -123.307 1.00 32.03 349 VAL A CA 1
ATOM 2834 C C . VAL A 1 349 ? 67.449 -20.172 -123.420 1.00 32.03 349 VAL A C 1
ATOM 2836 O O . VAL A 1 349 ? 66.667 -19.384 -122.893 1.00 32.03 349 VAL A O 1
ATOM 2839 N N . LEU A 1 350 ? 67.054 -21.274 -124.052 1.00 31.11 350 LEU A N 1
ATOM 2840 C CA . LEU A 1 350 ? 65.767 -21.958 -123.906 1.00 31.11 350 LEU A CA 1
ATOM 2841 C C . LEU A 1 350 ? 65.962 -23.048 -122.828 1.00 31.11 350 LEU A C 1
ATOM 2843 O O . LEU A 1 350 ? 66.954 -23.772 -122.890 1.00 31.11 350 LEU A O 1
ATOM 2847 N N . LYS A 1 351 ? 65.053 -23.200 -121.858 1.00 30.41 351 LYS A N 1
ATOM 2848 C CA . LYS A 1 351 ? 64.858 -24.449 -121.081 1.00 30.41 351 LYS A CA 1
ATOM 2849 C C . LYS A 1 351 ? 63.429 -24.414 -120.523 1.00 30.41 351 LYS A C 1
ATOM 2851 O O . LYS A 1 351 ? 63.126 -23.558 -119.705 1.00 30.41 351 LYS A O 1
ATOM 2856 N N . ILE A 1 352 ? 62.439 -25.044 -121.158 1.00 30.48 352 ILE A N 1
ATOM 2857 C CA . ILE A 1 352 ? 62.062 -26.471 -121.081 1.00 30.48 352 ILE A CA 1
ATOM 2858 C C . ILE A 1 352 ? 62.021 -27.009 -119.642 1.00 30.48 352 ILE A C 1
ATOM 2860 O O . ILE A 1 352 ? 63.058 -27.245 -119.033 1.00 30.48 352 ILE A O 1
ATOM 2864 N N . LEU A 1 353 ? 60.766 -27.205 -119.217 1.00 27.66 353 LEU A N 1
ATOM 2865 C CA . LEU A 1 353 ? 60.151 -28.276 -118.422 1.00 27.66 353 LEU A CA 1
ATOM 2866 C C . LEU A 1 353 ? 60.805 -28.791 -117.138 1.00 27.66 353 LEU A C 1
ATOM 2868 O O . LEU A 1 353 ? 61.938 -29.257 -117.114 1.00 27.66 353 LEU A O 1
ATOM 2872 N N . GLY A 1 354 ? 59.907 -28.944 -116.161 1.00 29.66 354 GLY A N 1
ATOM 2873 C CA . GLY A 1 354 ? 60.006 -29.892 -115.060 1.00 29.66 354 GLY A CA 1
ATOM 2874 C C . GLY A 1 354 ? 60.732 -29.299 -113.862 1.00 29.66 354 GLY A C 1
ATOM 2875 O O . GLY A 1 354 ? 61.784 -28.699 -113.998 1.00 29.66 354 GLY A O 1
ATOM 2876 N N . GLN A 1 355 ? 60.246 -29.418 -112.642 1.00 27.86 355 GLN A N 1
ATOM 2877 C CA . GLN A 1 355 ? 59.204 -30.262 -112.077 1.00 27.86 355 GLN A CA 1
ATOM 2878 C C . GLN A 1 355 ? 59.006 -29.751 -110.644 1.00 27.86 355 GLN A C 1
ATOM 2880 O O . GLN A 1 355 ? 59.946 -29.184 -110.100 1.00 27.86 355 GLN A O 1
ATOM 2885 N N . ALA A 1 356 ? 57.822 -30.021 -110.086 1.00 24.97 356 ALA A N 1
ATOM 2886 C CA . ALA A 1 356 ? 57.578 -30.452 -108.702 1.00 24.97 356 ALA A CA 1
ATOM 2887 C C . ALA A 1 356 ? 58.212 -29.641 -107.544 1.00 24.97 356 ALA A C 1
ATOM 2889 O O . ALA A 1 356 ? 59.380 -29.301 -107.534 1.00 24.97 356 ALA A O 1
ATOM 2890 N N . SER A 1 357 ? 57.539 -29.349 -106.446 1.00 27.77 357 SER A N 1
ATOM 2891 C CA . SER A 1 357 ? 56.376 -29.950 -105.811 1.00 27.77 357 SER A CA 1
ATOM 2892 C C . SER A 1 357 ? 55.664 -28.808 -105.065 1.00 27.77 357 SER A C 1
ATOM 2894 O O . SER A 1 357 ? 56.294 -27.845 -104.637 1.00 27.77 357 SER A O 1
ATOM 2896 N N . ASP A 1 358 ? 54.337 -28.763 -105.026 1.00 28.11 358 ASP A N 1
ATOM 2897 C CA . ASP A 1 358 ? 53.540 -29.566 -104.096 1.00 28.11 358 ASP A CA 1
ATOM 2898 C C . ASP A 1 358 ? 54.034 -29.383 -102.654 1.00 28.11 358 ASP A C 1
ATOM 2900 O O . ASP A 1 358 ? 55.151 -29.753 -102.302 1.00 28.11 358 ASP A O 1
ATOM 2904 N N . HIS A 1 359 ? 53.229 -28.665 -101.865 1.00 29.64 359 HIS A N 1
ATOM 2905 C CA . HIS A 1 359 ? 52.321 -29.273 -100.879 1.00 29.64 359 HIS A CA 1
ATOM 2906 C C . HIS A 1 359 ? 53.061 -29.361 -99.529 1.00 29.64 359 HIS A C 1
ATOM 2908 O O . HIS A 1 359 ? 54.254 -29.593 -99.469 1.00 29.64 359 HIS A O 1
ATOM 2914 N N . CYS A 1 360 ? 52.455 -29.176 -98.372 1.00 26.44 360 CYS A N 1
ATOM 2915 C CA . CYS A 1 360 ? 51.066 -29.020 -98.020 1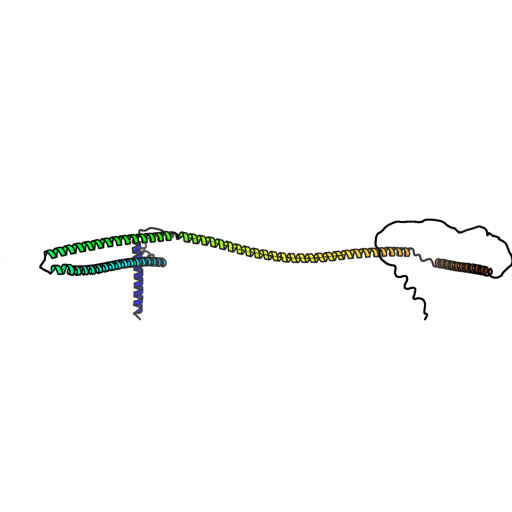.00 26.44 360 CYS A CA 1
ATOM 2916 C C . CYS A 1 360 ? 51.061 -28.721 -96.516 1.00 26.44 360 CYS A C 1
ATOM 2918 O O . CYS A 1 360 ? 51.947 -29.198 -95.814 1.00 26.44 360 CYS A O 1
ATOM 2920 N N . TRP A 1 361 ? 49.990 -28.071 -96.058 1.00 26.83 361 TRP A N 1
ATOM 2921 C CA . TRP A 1 361 ? 49.266 -28.461 -94.841 1.00 26.83 361 TRP A CA 1
ATOM 2922 C C . TRP A 1 361 ? 49.999 -28.308 -93.501 1.00 26.83 361 TRP A C 1
ATOM 2924 O O . TRP A 1 361 ? 51.028 -28.903 -93.230 1.00 26.83 361 TRP A O 1
ATOM 2934 N N . SER A 1 362 ? 49.453 -27.555 -92.549 1.00 27.50 362 SER A N 1
ATOM 2935 C CA . SER A 1 362 ? 48.357 -27.994 -91.658 1.00 27.50 362 SER A CA 1
ATOM 2936 C C . SER A 1 362 ? 48.666 -27.280 -90.324 1.00 27.50 362 SER A C 1
ATOM 2938 O O . SER A 1 362 ? 49.838 -27.152 -89.998 1.00 27.50 362 SER A O 1
ATOM 2940 N N . GLN A 1 363 ? 47.773 -26.763 -89.484 1.00 31.20 363 GLN A N 1
ATOM 2941 C CA . GLN A 1 363 ? 46.355 -27.011 -89.269 1.00 31.20 363 GLN A CA 1
ATOM 2942 C C . GLN A 1 363 ? 45.825 -25.967 -88.263 1.00 31.20 363 GLN A C 1
ATOM 2944 O O . GLN A 1 363 ? 46.577 -25.515 -87.406 1.00 31.20 363 GLN A O 1
ATOM 2949 N N . ASN A 1 364 ? 44.505 -25.745 -88.329 1.00 28.28 364 ASN A N 1
ATOM 2950 C CA . ASN A 1 364 ? 43.554 -25.585 -87.214 1.00 28.28 364 ASN A CA 1
ATOM 2951 C C . ASN A 1 364 ? 43.674 -24.358 -86.294 1.00 28.28 364 ASN A C 1
ATOM 2953 O O . ASN A 1 364 ? 44.670 -24.165 -85.616 1.00 28.28 364 ASN A O 1
ATOM 2957 N N . SER A 1 365 ? 42.698 -23.445 -86.229 1.00 28.97 365 SER A N 1
ATOM 2958 C CA . SER A 1 365 ? 41.238 -23.529 -85.944 1.00 28.97 365 SER A CA 1
ATOM 2959 C C . SER A 1 365 ? 41.035 -22.763 -84.628 1.00 28.97 365 SER A C 1
ATOM 2961 O O . SER A 1 365 ? 41.766 -23.020 -83.682 1.00 28.97 365 SER A O 1
ATOM 2963 N N . SER A 1 366 ? 40.110 -21.813 -84.504 1.00 28.62 366 SER A N 1
ATOM 2964 C CA . SER A 1 366 ? 38.679 -22.122 -84.448 1.00 28.62 366 SER A CA 1
ATOM 2965 C C . SER A 1 366 ? 37.771 -20.889 -84.607 1.00 28.62 366 SER A C 1
ATOM 2967 O O . SER A 1 366 ? 37.990 -19.885 -83.937 1.00 28.62 366 SER A O 1
ATOM 2969 N N . SER A 1 367 ? 36.680 -21.088 -85.373 1.00 27.56 367 SER A N 1
ATOM 2970 C CA . SER A 1 367 ? 35.318 -20.509 -85.232 1.00 27.56 367 SER A CA 1
ATOM 2971 C C . SER A 1 367 ? 35.145 -18.990 -85.471 1.00 27.56 367 SER A C 1
ATOM 2973 O O . SER A 1 367 ? 35.894 -18.206 -84.917 1.00 27.56 367 SER A O 1
ATOM 2975 N N . THR A 1 368 ? 34.197 -18.460 -86.256 1.00 31.97 368 THR A N 1
ATOM 2976 C CA . THR A 1 368 ? 32.833 -18.899 -86.613 1.00 31.97 368 THR A CA 1
ATOM 2977 C C . THR A 1 368 ? 32.358 -18.309 -87.960 1.00 31.97 368 THR A C 1
ATOM 2979 O O . THR A 1 368 ? 32.820 -17.287 -88.451 1.00 31.97 368 THR A O 1
ATOM 2982 N N . THR A 1 369 ? 31.390 -19.020 -88.527 1.00 30.03 369 THR A N 1
ATOM 2983 C CA . THR A 1 369 ? 30.544 -18.841 -89.719 1.00 30.03 369 THR A CA 1
ATOM 2984 C C . THR A 1 369 ? 29.656 -17.582 -89.794 1.00 30.03 369 THR A C 1
ATOM 2986 O O . THR A 1 369 ? 29.190 -17.129 -88.755 1.00 30.03 369 THR A O 1
ATOM 2989 N N . CYS A 1 370 ? 29.319 -17.183 -91.043 1.00 27.61 370 CYS A N 1
ATOM 2990 C CA . CYS A 1 370 ? 28.181 -16.386 -91.601 1.00 27.61 370 CYS A CA 1
ATOM 2991 C C . CYS A 1 370 ? 28.679 -15.158 -92.402 1.00 27.61 370 CYS A C 1
ATOM 2993 O O . CYS A 1 370 ? 29.508 -14.425 -91.897 1.00 27.61 370 CYS A O 1
ATOM 2995 N N . SER A 1 371 ? 28.235 -14.782 -93.611 1.00 31.53 371 SER A N 1
ATOM 2996 C CA . SER A 1 371 ? 27.104 -15.162 -94.468 1.00 31.53 371 SER A CA 1
ATOM 2997 C C . SER A 1 371 ? 27.253 -14.445 -95.842 1.00 31.53 371 SER A C 1
ATOM 2999 O O . SER A 1 371 ? 27.589 -13.266 -95.874 1.00 31.53 371 SER A O 1
ATOM 3001 N N . HIS A 1 372 ? 27.005 -15.172 -96.947 1.00 34.69 372 HIS A N 1
ATOM 3002 C CA . HIS A 1 372 ? 26.490 -14.742 -98.274 1.00 34.69 372 HIS A CA 1
ATOM 3003 C C . HIS A 1 372 ? 27.131 -13.540 -99.021 1.00 34.69 372 HIS A C 1
ATOM 3005 O O . HIS A 1 372 ? 26.839 -12.382 -98.761 1.00 34.69 372 HIS A O 1
ATOM 3011 N N . ARG A 1 373 ? 27.967 -13.735 -100.060 1.00 37.81 373 ARG A N 1
ATOM 3012 C CA . ARG A 1 373 ? 27.586 -14.035 -101.471 1.00 37.81 373 ARG A CA 1
ATOM 3013 C C . ARG A 1 373 ? 26.179 -13.543 -101.874 1.00 37.81 373 ARG A C 1
ATOM 3015 O O . ARG A 1 373 ? 25.255 -14.348 -101.919 1.00 37.81 373 ARG A O 1
ATOM 3022 N N . CYS A 1 374 ? 26.031 -12.253 -102.215 1.00 37.34 374 CYS A N 1
ATOM 3023 C CA . CYS A 1 374 ? 24.833 -11.754 -102.921 1.00 37.34 374 CYS A CA 1
ATOM 3024 C C . CYS A 1 374 ? 24.976 -10.426 -103.715 1.00 37.34 374 CYS A C 1
ATOM 3026 O O . CYS A 1 374 ? 23.982 -9.734 -103.893 1.00 37.34 374 CYS A O 1
ATOM 3028 N N . TRP A 1 375 ? 26.156 -10.026 -104.219 1.00 31.19 375 TRP A N 1
ATOM 3029 C CA . TRP A 1 375 ? 26.295 -8.690 -104.860 1.00 31.19 375 TRP A CA 1
ATOM 3030 C C . TRP A 1 375 ? 26.875 -8.637 -106.285 1.00 31.19 375 TRP A C 1
ATOM 3032 O O . TRP A 1 375 ? 27.153 -7.555 -106.788 1.00 31.19 375 TRP A O 1
ATOM 3042 N N . ILE A 1 376 ? 27.024 -9.771 -106.982 1.00 35.12 376 ILE A N 1
ATOM 3043 C CA . ILE A 1 376 ? 27.764 -9.815 -108.268 1.00 35.12 376 ILE A CA 1
ATOM 3044 C C . ILE A 1 376 ? 26.879 -9.970 -109.525 1.00 35.12 376 ILE A C 1
ATOM 3046 O O . ILE A 1 376 ? 27.381 -9.845 -110.635 1.00 35.12 376 ILE A O 1
ATOM 3050 N N . VAL A 1 377 ? 25.556 -10.149 -109.415 1.00 38.31 377 VAL A N 1
ATOM 3051 C CA . VAL A 1 377 ? 24.725 -10.469 -110.605 1.00 38.31 377 VAL A CA 1
ATOM 3052 C C . VAL A 1 377 ? 23.730 -9.369 -111.020 1.00 38.31 377 VAL A C 1
ATOM 3054 O O . VAL A 1 377 ? 23.222 -9.415 -112.136 1.00 38.31 377 VAL A O 1
ATOM 3057 N N . TRP A 1 378 ? 23.483 -8.327 -110.213 1.00 34.69 378 TRP A N 1
ATOM 3058 C CA . TRP A 1 378 ? 22.398 -7.374 -110.522 1.00 34.69 378 TRP A CA 1
ATOM 3059 C C . TRP A 1 378 ? 22.804 -6.072 -111.237 1.00 34.69 378 TRP A C 1
ATOM 3061 O O . TRP A 1 378 ? 21.975 -5.506 -111.941 1.00 34.69 378 TRP A O 1
ATOM 3071 N N . PHE A 1 379 ? 24.053 -5.595 -111.152 1.00 32.22 379 PHE A N 1
ATOM 3072 C CA . PHE A 1 379 ? 24.373 -4.254 -111.686 1.00 32.22 379 PHE A CA 1
ATOM 3073 C C . PHE A 1 379 ? 25.053 -4.226 -113.071 1.00 32.22 379 PHE A C 1
ATOM 3075 O O . PHE A 1 379 ? 25.136 -3.176 -113.702 1.00 32.22 379 PHE A O 1
ATOM 3082 N N . LEU A 1 380 ? 25.434 -5.381 -113.630 1.00 35.06 380 LEU A N 1
ATOM 3083 C CA . LEU A 1 380 ? 25.990 -5.502 -114.993 1.00 35.06 380 LEU A CA 1
ATOM 3084 C C . LEU A 1 380 ? 24.920 -5.527 -116.111 1.00 35.06 380 LEU A C 1
ATOM 3086 O O . LEU A 1 380 ? 25.136 -6.120 -117.166 1.00 35.06 380 LEU A O 1
ATOM 3090 N N . LYS A 1 381 ? 23.755 -4.887 -115.909 1.00 38.00 381 LYS A N 1
ATOM 3091 C CA . LYS A 1 381 ? 22.679 -4.830 -116.924 1.00 38.00 381 LYS A CA 1
ATOM 3092 C C . LYS A 1 381 ? 22.119 -3.432 -117.228 1.00 38.00 381 LYS A C 1
ATOM 3094 O O . LYS A 1 381 ? 21.173 -3.323 -117.996 1.00 38.00 381 LYS A O 1
ATOM 3099 N N . GLN A 1 382 ? 22.721 -2.362 -116.706 1.00 34.25 382 GLN A N 1
ATOM 3100 C CA . GLN A 1 382 ? 22.328 -0.972 -117.012 1.00 34.25 382 GLN A CA 1
ATOM 3101 C C . GLN A 1 382 ? 23.507 -0.120 -117.529 1.00 34.25 382 GLN A C 1
ATOM 3103 O O . GLN A 1 382 ? 23.600 1.077 -117.287 1.00 34.25 382 GLN A O 1
ATOM 3108 N N . GLN A 1 383 ? 24.414 -0.746 -118.288 1.00 40.91 383 GLN A N 1
ATOM 3109 C CA . GLN A 1 383 ? 25.285 -0.070 -119.257 1.00 40.91 383 GLN A CA 1
ATOM 3110 C C . GLN A 1 383 ? 25.136 -0.741 -120.632 1.00 40.91 383 GLN A C 1
ATOM 3112 O O . GLN A 1 383 ? 25.943 -1.584 -121.015 1.00 40.91 383 GLN A O 1
ATOM 3117 N N . LYS A 1 384 ? 24.066 -0.399 -121.358 1.00 39.50 384 LYS A N 1
ATOM 3118 C CA . LYS A 1 384 ? 24.000 -0.339 -122.835 1.00 39.50 384 LYS A CA 1
ATOM 3119 C C . LYS A 1 384 ? 22.580 0.067 -123.256 1.00 39.50 384 LYS A C 1
ATOM 3121 O O . LYS A 1 384 ? 21.657 -0.676 -122.944 1.00 39.50 384 LYS A O 1
ATOM 3126 N N . LEU A 1 385 ? 22.474 1.169 -124.021 1.00 33.59 385 LEU A N 1
ATOM 3127 C CA . LEU A 1 385 ? 21.276 1.876 -124.552 1.00 33.59 385 LEU A CA 1
ATOM 3128 C C . LEU A 1 385 ? 20.747 2.944 -123.567 1.00 33.59 385 LEU A C 1
ATOM 3130 O O . LEU A 1 385 ? 20.179 2.576 -122.552 1.00 33.59 385 LEU A O 1
ATOM 3134 N N . ASN A 1 386 ? 20.906 4.267 -123.707 1.00 30.22 386 ASN A N 1
ATOM 3135 C CA . ASN A 1 386 ? 21.157 5.200 -124.823 1.00 30.22 386 ASN A CA 1
ATOM 3136 C C . ASN A 1 386 ? 21.984 6.387 -124.261 1.00 30.22 386 ASN A C 1
ATOM 3138 O O . ASN A 1 386 ? 21.647 6.881 -123.193 1.00 30.22 386 ASN A O 1
ATOM 3142 N N . MET A 1 387 ? 23.149 6.782 -124.790 1.00 39.56 387 MET A N 1
ATOM 3143 C CA . MET A 1 387 ? 23.338 7.707 -125.928 1.00 39.56 387 MET A CA 1
ATOM 3144 C C . MET A 1 387 ? 22.393 8.928 -125.948 1.00 39.56 387 MET A C 1
ATOM 3146 O O . MET A 1 387 ? 21.457 8.961 -126.740 1.00 39.56 387 MET A O 1
ATOM 3150 N N . SER A 1 388 ? 22.675 9.925 -125.098 1.00 36.41 388 SER A N 1
ATOM 3151 C CA . SER A 1 388 ? 22.889 11.345 -125.449 1.00 36.41 388 SER A CA 1
ATOM 3152 C C . SER A 1 388 ? 23.527 12.087 -124.279 1.00 36.41 388 SER A C 1
ATOM 3154 O O . SER A 1 388 ? 23.336 11.632 -123.130 1.00 36.41 388 SER A O 1
#